Protein 3ZIO (pdb70)

Solvent-accessible surface area: 18978 Å² total; per-residue (Å²): 105,12,108,132,60,58,34,141,75,0,38,159,12,2,81,34,164,75,61,101,43,30,25,98,0,0,52,1,0,35,68,13,5,17,108,174,160,136,45,18,21,68,62,0,47,177,40,34,1,8,81,88,0,19,70,6,2,58,64,113,123,11,26,69,0,9,32,9,0,0,26,0,0,0,6,0,0,25,23,84,68,143,20,0,106,22,0,19,94,21,34,0,3,64,21,0,23,85,10,2,90,22,125,71,68,84,0,2,41,2,0,1,38,0,0,0,0,0,0,11,42,16,17,81,32,0,30,60,0,27,175,78,37,0,7,98,37,0,27,66,39,3,84,40,143,77,11,75,112,34,71,68,35,26,3,75,22,0,0,10,0,0,4,1,1,1,58,54,91,147,80,30,4,46,100,108,2,2,91,71,2,0,68,24,0,29,82,0,0,115,25,124,19,58,93,1,18,10,21,0,0,38,0,0,4,39,7,0,49,26,84,58,125,40,0,79,24,0,16,173,84,50,0,4,81,22,0,13,150,12,2,48,29,138,67,67,88,2,11,34,0,0,0,50,0,0,0,4,0,0,26,5,50,51,114,7,0,32,116,0,8,101,31,31,0,0,70,28,0,41,70,5,3,86,29,133,90,75,77,4,27,21,9,0,0,0,0,0,0,0,0,0,22,11,80,90,75,0,0,69,57,0,22,101,74,31,0,0,66,66,0,19,36,5,2,65,178,28,49,80,133,0,25,50,3,0,0,41,0,0,1,1,0,5,53,30,12,51,39,144,11,10,45,71,0,23,147,36,35,0,6,103,10,0,0,78,14,7,77,22,211,36,67,87,0,5,42,3,0,2,72,0,1,42,29,4,0,86,3,10,80,148,98,65,85,32,132,132,8,12,86,72,0,84,143,33,22,0,49,105,45,0,84,53,14,33,199,51,186,48,127,58,0,91,120,34,0,66,85,5,25,115,125,36,31,129,141,55,16,28,58,94,110,17,83,101,48,90,48,57,103

B-factor: mean 38.62, std 20.43, range [15.44, 149.91]

Secondary structure (DSSP, 8-state):
--SS--HHHHHHHHTSS-HHHHHHHHHHHHHHHT-SS---HHHHHHTT-HHHHHHHHT-TT-HHHHHHHHHHHHHHHTS-HHHHHHHHHTTHHHHHHHGGG-S-HHHHHHHHHHHHHHHTT-HHHHHHHHHTT-HHHHHHTT-SS-GGGS-HHHHHHHHHHHHHHH---SSPPPHHHHHHHHHHHHHHTT-S-HHHHHHHHHHHHHHHSS-HHHHHHHHTTT-HHHHHHHHT-S-HHHHHHHHHHHHHHTTS-HHHHHHHHHTTGGGGHHHHTT-SSHHHHHHHHHHHHHHHTS-HHHHHHHHHTT-HHHHHHHHHSS-HHHHHHHHHHHHHHHHHS-HHHHHHHHHTT-HHHHHHGGGSS-HHHHHHHHHHHHHHHHHHHHHT-HHHHHHHHHHTTHHHHHHHGGG-SSHHHHHHHHHHHHHH--/----HHHH-/------

InterPro domains:
  IPR000225 Armadillo [PF00514] (109-149)
  IPR000225 Armadillo [PF00514] (151-190)
  IPR000225 Armadillo [PF00514] (248-280)
  IPR000225 Armadillo [PF00514] (283-321)
  IPR000225 Armadillo [PF00514] (324-364)
  IPR000225 Armadillo [PF00514] (367-405)
  IPR000225 Armadillo [PF00514] (410-447)
  IPR000225 Armadillo [PS50176] (119-162)
  IPR000225 Armadillo [PS50176] (162-204)
  IPR000225 Armadillo [PS50176] (204-230)
  IPR000225 Armadillo [PS50176] (251-293)
  IPR000225 Armadillo [PS50176] (293-335)
  IPR000225 Armadillo [PS50176] (335-377)
  IPR000225 Armadillo [SM00185] (108-149)
  IPR000225 Armadillo [SM00185] (151-191)
  IPR000225 Armadillo [SM00185] (193-231)
  IPR000225 Armadillo [SM00185] (241-280)
  IPR000225 Armadillo [SM00185] (282-322)
  IPR000225 Armadillo [SM00185] (324-364)
  IPR000225 Armadillo [SM00185] (366-406)

Organism: Mus musculus (NCBI:txid10090)

Sequence (441 aa):
GTVNWSVEDIVKGINSNNLESQLQATQAARKLLSREKQPPIDNIIRAGLIPKFVSFLGKTDCSPIQFESAWALTNIASGTSEQTKAVVDGGAIPAFISLLASPHAHISEQAVWALGNIAGDGSAFRDLVIKHGAIDPLLALLAVPDLSTLACGYLRNLTWTLSNLCRNKNPAPPLDAVEQILPTLVRLLHHNDPEVLADSCWAISYLTDGPNERIEMVVKKGVVPQLVKLLGATELPIVTPALRAIGNIVTGTDEQTQKVIDAGALAVFPSLLTNPKTNIQKEATWTMSNITAGRQDQIQQVVNHGLVPFLVGVLSKADFKTQKEAAWAITNYTSGGTVEQIVYLVHCGIIEPLMNLLSAKDTKIIQVILDAISNIFQAAEKLGETEKLSIMIEECGGLDKIEALQRHENESVYKASLNLIEKYFSRKRGYSVAFRKRGYS

Nearest PDB structures (foldseek):
  6p6e-assembly1_A  TM=1.001E+00  e=1.237E-53  Mus musculus
  6d7n-assembly1_B  TM=1.001E+00  e=2.208E-53  Panicum virgatum
  5gxw-assembly1_A  TM=1.000E+00  e=5.482E-53  Mus musculus
  6d7m-assembly1_B  TM=1.001E+00  e=9.385E-53  Mus musculus
  8u36-assembly1_A  TM=9.988E-01  e=1.306E-52  Mus musculus

Foldseek 3Di:
DLEPDDLVCLLVQLPDPDPVSPLSSLLSLLNLLVDPPDRPLVSNLVSVCLLSLLVQCPPLVDVSSVLSSLSNLLSQLQDALVSVVSNVVSVNLLSLLVQCPPPDLSNVLSSLSSLLSQLLNADVSLQVSVVSPNLVSLVVVLPDPDNVVDDPSSLLSSLSSLLSNQAYPPPGHDPVSCLSCQVSLLVLCPDDDQSSVLSSLSSLLSQLQDAQVSLCSNVVVVCLLSLLVQCQDPDPSNVLSSLSNLLSQLLYALVSVVSNVVSPNLLSLLCQCVPPDQSSVLSSLLSLLSQLLHAQVSLVSCVVSVNLLSLLVQLQDGPVSSVLSSLSNLLSNLVRYDLVSLVVSVVSPNQLSLLVCLPDPDPSSLLSSLSSLVSSCVSCVVVVNLQVVLVVCVVSCSLVSLVVQCPPPDPSSVVSSVCCCVPRVD/DDDDPVRVD/DDDDDD

Structure (mmCIF, N/CA/C/O backbone):
data_3ZIO
#
_entry.id   3ZIO
#
_cell.length_a   78.940
_cell.length_b   90.180
_cell.length_c   100.700
_cell.angle_alpha   90.00
_cell.angle_beta   90.00
_cell.angle_gamma   90.00
#
_symmetry.space_group_name_H-M   'P 21 21 21'
#
loop_
_entity.id
_entity.type
_entity.pdbx_description
1 polymer 'IMPORTIN SUBUNIT ALPHA-2'
2 polymer A28NLS
3 water water
#
loop_
_atom_site.group_PDB
_atom_site.id
_atom_site.type_symbol
_atom_site.label_atom_id
_atom_site.label_alt_id
_atom_site.label_comp_id
_atom_site.label_asym_id
_atom_site.label_entity_id
_atom_site.label_seq_id
_atom_site.pdbx_PDB_ins_code
_atom_site.Cartn_x
_atom_site.Cartn_y
_atom_site.Cartn_z
_atom_site.occupancy
_atom_site.B_iso_or_equiv
_atom_site.auth_seq_id
_atom_site.auth_comp_id
_atom_site.auth_asym_id
_atom_site.auth_atom_id
_atom_site.pdbx_PDB_model_num
ATOM 1 N N . GLY A 1 36 ? 6.297 -17.512 19.806 1.00 51.66 72 GLY A N 1
ATOM 2 C CA . GLY A 1 36 ? 5.037 -17.681 20.518 1.00 48.54 72 GLY A CA 1
ATOM 3 C C . GLY A 1 36 ? 3.846 -17.128 19.760 1.00 49.67 72 GLY A C 1
ATOM 4 O O . GLY A 1 36 ? 2.902 -17.868 19.460 1.00 48.40 72 GLY A O 1
ATOM 5 N N . THR A 1 37 ? 3.881 -15.818 19.449 1.00 44.84 73 THR A N 1
ATOM 6 C CA . THR A 1 37 ? 2.808 -15.128 18.713 1.00 42.67 73 THR A CA 1
ATOM 7 C C . THR A 1 37 ? 3.275 -14.761 17.281 1.00 48.09 73 THR A C 1
ATOM 8 O O . THR A 1 37 ? 2.607 -13.992 16.588 1.00 45.47 73 THR A O 1
ATOM 12 N N . VAL A 1 38 ? 4.397 -15.362 16.834 1.00 48.96 74 VAL A N 1
ATOM 13 C CA . VAL A 1 38 ? 5.000 -15.122 15.521 1.00 51.00 74 VAL A CA 1
ATOM 14 C C . VAL A 1 38 ? 4.450 -16.130 14.479 1.00 54.82 74 VAL A C 1
ATOM 15 O O . VAL A 1 38 ? 4.387 -17.335 14.741 1.00 55.67 74 VAL A O 1
ATOM 19 N N . ASN A 1 39 ? 4.061 -15.595 13.300 1.00 49.86 75 ASN A N 1
ATOM 20 C CA . ASN A 1 39 ? 3.577 -16.275 12.095 1.00 50.23 75 ASN A CA 1
ATOM 21 C C . ASN A 1 39 ? 2.327 -17.162 12.339 1.00 50.28 75 ASN A C 1
ATOM 22 O O . ASN A 1 39 ? 2.259 -18.296 11.852 1.00 51.58 75 ASN A O 1
ATOM 27 N N . TRP A 1 40 ? 1.318 -16.619 13.045 1.00 41.89 76 TRP A N 1
ATOM 28 C CA . TRP A 1 40 ? 0.051 -17.326 13.253 1.00 39.53 76 TRP A CA 1
ATOM 29 C C . TRP A 1 40 ? -0.809 -17.199 12.019 1.00 41.90 76 TRP A C 1
ATOM 30 O O . TRP A 1 40 ? -0.796 -16.146 11.377 1.00 41.13 76 TRP A O 1
ATOM 41 N N . SER A 1 41 ? -1.609 -18.229 11.718 1.00 37.94 77 SER A N 1
ATOM 42 C CA . SER A 1 41 ? -2.588 -18.169 10.633 1.00 37.07 77 SER A CA 1
ATOM 43 C C . SER A 1 41 ? -3.788 -17.335 11.125 1.00 37.99 77 SER A C 1
ATOM 44 O O . SER A 1 41 ? -3.973 -17.209 12.337 1.00 34.93 77 SER A O 1
ATOM 47 N N . VAL A 1 42 ? -4.603 -16.789 10.203 1.00 35.63 78 VAL A N 1
ATOM 48 C CA . VAL A 1 42 ? -5.790 -15.985 10.539 1.00 33.87 78 VAL A CA 1
ATOM 49 C C . VAL A 1 42 ? -6.797 -16.864 11.326 1.00 36.71 78 VAL A C 1
ATOM 50 O O . VAL A 1 42 ? -7.397 -16.392 12.291 1.00 34.51 78 VAL A O 1
ATOM 54 N N . GLU A 1 43 ? -6.933 -18.139 10.924 1.00 35.27 79 GLU A N 1
ATOM 55 C CA . GLU A 1 43 ? -7.799 -19.156 11.531 1.00 36.09 79 GLU A CA 1
ATOM 56 C C . GLU A 1 43 ? -7.471 -19.328 13.023 1.00 37.79 79 GLU A C 1
ATOM 57 O O . GLU A 1 43 ? -8.387 -19.347 13.844 1.00 37.40 79 GLU A O 1
ATOM 63 N N . ASP A 1 44 ? -6.173 -19.421 13.364 1.00 33.27 80 ASP A N 1
ATOM 64 C CA . ASP A 1 44 ? -5.698 -19.551 14.739 1.00 32.07 80 ASP A CA 1
ATOM 65 C C . ASP A 1 44 ? -5.998 -18.283 15.540 1.00 32.82 80 ASP A C 1
ATOM 66 O O . ASP A 1 44 ? -6.425 -18.378 16.691 1.00 31.02 80 ASP A O 1
ATOM 71 N N . ILE A 1 45 ? -5.814 -17.102 14.915 1.00 28.65 81 ILE A N 1
ATOM 72 C CA . ILE A 1 45 ? -6.087 -15.801 15.534 1.00 26.21 81 ILE A CA 1
ATOM 73 C C . ILE A 1 45 ? -7.587 -15.727 15.886 1.00 29.07 81 ILE A C 1
ATOM 74 O O . ILE A 1 45 ? -7.925 -15.360 17.012 1.00 26.88 81 ILE A O 1
ATOM 79 N N . VAL A 1 46 ? -8.462 -16.131 14.943 1.00 27.72 82 VAL A N 1
ATOM 80 C CA . VAL A 1 46 ? -9.920 -16.154 15.126 1.00 27.91 82 VAL A CA 1
ATOM 81 C C . VAL A 1 46 ? -10.269 -17.106 16.286 1.00 30.80 82 VAL A C 1
ATOM 82 O O . VAL A 1 46 ? -11.039 -16.717 17.165 1.00 28.89 82 VAL A O 1
ATOM 86 N N . LYS A 1 47 ? -9.660 -18.311 16.317 1.00 28.46 83 LYS A N 1
ATOM 87 C CA . LYS A 1 47 ? -9.915 -19.293 17.377 1.00 28.77 83 LYS A CA 1
ATOM 88 C C . LYS A 1 47 ? -9.566 -18.729 18.774 1.00 31.07 83 LYS A C 1
ATOM 89 O O . LYS A 1 47 ? -10.345 -18.910 19.712 1.00 30.25 83 LYS A O 1
ATOM 95 N N . GLY A 1 48 ? -8.434 -18.032 18.883 1.00 26.95 84 GLY A N 1
ATOM 96 C CA . GLY A 1 48 ? -7.997 -17.416 20.132 1.00 25.96 84 GLY A CA 1
ATOM 97 C C . GLY A 1 48 ? -8.885 -16.269 20.585 1.00 29.06 84 GLY A C 1
ATOM 98 O O . GLY A 1 48 ? -9.236 -16.177 21.762 1.00 28.89 84 GLY A O 1
ATOM 99 N N . ILE A 1 49 ? -9.272 -15.401 19.646 1.00 26.11 85 ILE A N 1
ATOM 100 C CA . ILE A 1 49 ? -10.109 -14.234 19.911 1.00 26.07 85 ILE A CA 1
ATOM 101 C C . ILE A 1 49 ? -11.548 -14.674 20.259 1.00 31.62 85 ILE A C 1
ATOM 102 O O . ILE A 1 49 ? -12.160 -14.051 21.128 1.00 31.29 85 ILE A O 1
ATOM 107 N N . ASN A 1 50 ? -12.037 -15.786 19.663 1.00 29.79 86 ASN A N 1
ATOM 108 C CA . ASN A 1 50 ? -13.378 -16.326 19.911 1.00 31.42 86 ASN A CA 1
ATOM 109 C C . ASN A 1 50 ? -13.459 -17.185 21.180 1.00 36.79 86 ASN A C 1
ATOM 110 O O . ASN A 1 50 ? -14.556 -17.618 21.540 1.00 38.53 86 ASN A O 1
ATOM 115 N N . SER A 1 51 ? -12.319 -17.429 21.863 1.00 32.24 87 SER A N 1
ATOM 116 C CA . SER A 1 51 ? -12.317 -18.186 23.114 1.00 32.53 87 SER A CA 1
ATOM 117 C C . SER A 1 51 ? -12.916 -17.308 24.220 1.00 38.44 87 SER A C 1
ATOM 118 O O . SER A 1 51 ? -12.952 -16.085 24.083 1.00 37.12 87 SER A O 1
ATOM 121 N N . ASN A 1 52 ? -13.385 -17.905 25.307 1.00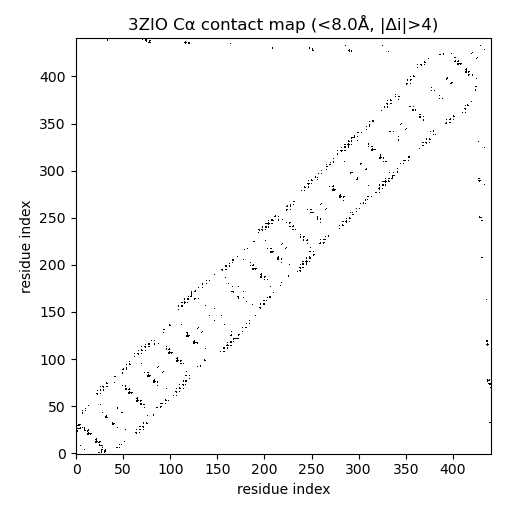 38.12 88 ASN A N 1
ATOM 122 C CA . ASN A 1 52 ? -13.936 -17.085 26.388 1.00 39.20 88 ASN A CA 1
ATOM 123 C C . ASN A 1 52 ? -12.839 -16.848 27.463 1.00 40.38 88 ASN A C 1
ATOM 124 O O . ASN A 1 52 ? -13.135 -16.766 28.657 1.00 42.47 88 ASN A O 1
ATOM 129 N N . ASN A 1 53 ? -11.572 -16.727 27.011 1.00 31.54 89 ASN A N 1
ATOM 130 C CA . ASN A 1 53 ? -10.393 -16.589 27.858 1.00 29.14 89 ASN A CA 1
ATOM 131 C C . ASN A 1 53 ? -9.638 -15.330 27.462 1.00 30.24 89 ASN A C 1
ATOM 132 O O . ASN A 1 53 ? -9.089 -15.267 26.359 1.00 26.92 89 ASN A O 1
ATOM 137 N N . LEU A 1 54 ? -9.599 -14.327 28.379 1.00 27.81 90 LEU A N 1
ATOM 138 C CA . LEU A 1 54 ? -8.960 -13.029 28.150 1.00 26.64 90 LEU A CA 1
ATOM 139 C C . LEU A 1 54 ? -7.481 -13.161 27.765 1.00 28.33 90 LEU A C 1
ATOM 140 O O . LEU A 1 54 ? -7.023 -12.415 26.902 1.00 27.04 90 LEU A O 1
ATOM 145 N N . GLU A 1 55 ? -6.751 -14.100 28.383 1.00 25.41 91 GLU A N 1
ATOM 146 C CA . GLU A 1 55 ? -5.337 -14.331 28.076 1.00 24.82 91 GLU A CA 1
ATOM 147 C C . GLU A 1 55 ? -5.148 -14.947 26.687 1.00 26.53 91 GLU A C 1
ATOM 148 O O . GLU A 1 55 ? -4.213 -14.563 25.992 1.00 25.76 91 GLU A O 1
ATOM 154 N N . SER A 1 56 ? -6.036 -15.876 26.277 1.00 22.85 92 SER A N 1
ATOM 155 C CA . SER A 1 56 ? -5.993 -16.485 24.937 1.00 22.53 92 SER A CA 1
ATOM 156 C C . SER A 1 56 ? -6.297 -15.409 23.883 1.00 26.51 92 SER A C 1
ATOM 157 O O . SER A 1 56 ? -5.642 -15.362 22.842 1.00 25.13 92 SER A O 1
ATOM 160 N N . GLN A 1 57 ? -7.263 -14.520 24.194 1.00 23.67 93 GLN A N 1
ATOM 161 C CA . GLN A 1 57 ? -7.669 -13.389 23.360 1.00 22.95 93 GLN A CA 1
ATOM 162 C C . GLN A 1 57 ? -6.504 -12.407 23.199 1.00 26.79 93 GLN A C 1
ATOM 163 O O . GLN A 1 57 ? -6.253 -11.946 22.089 1.00 27.19 93 GLN A O 1
ATOM 169 N N . LEU A 1 58 ? -5.778 -12.125 24.294 1.00 23.28 94 LEU A N 1
ATOM 170 C CA . LEU A 1 58 ? -4.618 -11.237 24.291 1.00 23.26 94 LEU A CA 1
ATOM 171 C C . LEU A 1 58 ? -3.496 -11.809 23.398 1.00 27.53 94 LEU A C 1
ATOM 172 O O . LEU A 1 58 ? -2.943 -11.070 22.568 1.00 26.55 94 LEU A O 1
ATOM 177 N N . GLN A 1 59 ? -3.171 -13.110 23.567 1.00 24.32 95 GLN A N 1
ATOM 178 C CA . GLN A 1 59 ? -2.129 -13.781 22.784 1.00 25.05 95 GLN A CA 1
ATOM 179 C C . GLN A 1 59 ? -2.486 -13.769 21.288 1.00 27.91 95 GLN A C 1
ATOM 180 O O . GLN A 1 59 ? -1.620 -13.452 20.465 1.00 27.32 95 GLN A O 1
ATOM 186 N N . ALA A 1 60 ? -3.769 -14.028 20.949 1.00 23.34 96 ALA A N 1
ATOM 187 C CA . ALA A 1 60 ? -4.242 -14.006 19.569 1.00 23.51 96 ALA A CA 1
ATOM 188 C C . ALA A 1 60 ? -4.241 -12.569 18.986 1.00 26.04 96 ALA A C 1
ATOM 189 O O . ALA A 1 60 ? -3.955 -12.407 17.802 1.00 25.09 96 ALA A O 1
ATOM 191 N N . THR A 1 61 ? -4.542 -11.542 19.808 1.00 22.43 97 THR A N 1
ATOM 192 C CA . THR A 1 61 ? -4.545 -10.139 19.356 1.00 22.26 97 THR A CA 1
ATOM 193 C C . THR A 1 61 ? -3.099 -9.700 19.036 1.00 26.93 97 THR A C 1
ATOM 194 O O . THR A 1 61 ? -2.865 -9.068 18.001 1.00 27.56 97 THR A O 1
ATOM 198 N N . GLN A 1 62 ? -2.138 -10.091 19.883 1.00 24.27 98 GLN A N 1
ATOM 199 C CA . GLN A 1 62 ? -0.717 -9.807 19.676 1.00 25.63 98 GLN A CA 1
ATOM 200 C C . GLN A 1 62 ? -0.234 -10.495 18.390 1.00 29.71 98 GLN A C 1
ATOM 201 O O . GLN A 1 62 ? 0.509 -9.886 17.613 1.00 30.16 98 GLN A O 1
ATOM 207 N N . ALA A 1 63 ? -0.690 -11.744 18.158 1.00 25.62 99 ALA A N 1
ATOM 208 C CA . ALA A 1 63 ? -0.385 -12.506 16.947 1.00 26.65 99 ALA A CA 1
ATOM 209 C C . ALA A 1 63 ? -0.894 -11.765 15.691 1.00 28.57 99 ALA A C 1
ATOM 210 O O . ALA A 1 63 ? -0.147 -11.669 14.715 1.00 28.64 99 ALA A O 1
ATOM 212 N N . ALA A 1 64 ? -2.125 -11.190 15.748 1.00 23.66 100 ALA A N 1
ATOM 213 C CA . ALA A 1 64 ? -2.722 -10.392 14.663 1.00 23.43 100 ALA A CA 1
ATOM 214 C C . ALA A 1 64 ? -1.916 -9.117 14.442 1.00 28.18 100 ALA A C 1
ATOM 215 O O . ALA A 1 64 ? -1.648 -8.760 13.298 1.00 29.24 100 ALA A O 1
ATOM 217 N N . ARG A 1 65 ? -1.508 -8.447 15.538 1.00 23.78 101 ARG A N 1
ATOM 218 C CA . ARG A 1 65 ? -0.696 -7.234 15.482 1.00 23.38 101 ARG A CA 1
ATOM 219 C C . ARG A 1 65 ? 0.614 -7.522 14.744 1.00 28.69 101 ARG A C 1
ATOM 220 O O . ARG A 1 65 ? 1.017 -6.713 13.913 1.00 28.14 101 ARG A O 1
ATOM 228 N N . LYS A 1 66 ? 1.276 -8.659 15.056 1.00 26.62 102 LYS A N 1
ATOM 229 C CA . LYS A 1 66 ? 2.553 -9.034 14.439 1.00 29.00 102 LYS A CA 1
ATOM 230 C C . LYS A 1 66 ? 2.372 -9.352 12.949 1.00 33.91 102 LYS A C 1
ATOM 231 O O . LYS A 1 66 ? 3.225 -8.972 12.148 1.00 34.72 102 LYS A O 1
ATOM 237 N N . LEU A 1 67 ? 1.246 -10.004 12.584 1.00 30.80 103 LEU A N 1
ATOM 238 C CA . LEU A 1 67 ? 0.868 -10.304 11.196 1.00 31.92 103 LEU A CA 1
ATOM 239 C C . LEU A 1 67 ? 0.639 -9.006 10.407 1.00 34.88 103 LEU A C 1
ATOM 240 O O . LEU A 1 67 ? 1.096 -8.868 9.270 1.00 35.65 103 LEU A O 1
ATOM 245 N N . LEU A 1 68 ? -0.057 -8.048 11.037 1.00 29.56 104 LEU A N 1
ATOM 246 C CA . LEU A 1 68 ? -0.391 -6.762 10.435 1.00 29.42 104 LEU A CA 1
ATOM 247 C C . LEU A 1 68 ? 0.808 -5.797 10.414 1.00 34.41 104 LEU A C 1
ATOM 248 O O . LEU A 1 68 ? 0.725 -4.755 9.763 1.00 33.91 104 LEU A O 1
ATOM 253 N N . SER A 1 69 ? 1.922 -6.170 11.077 1.00 33.52 105 SER A N 1
ATOM 254 C CA . SER A 1 69 ? 3.161 -5.390 11.194 1.00 35.62 105 SER A CA 1
ATOM 255 C C . SER A 1 69 ? 4.275 -5.842 10.240 1.00 44.06 105 SER A C 1
ATOM 256 O O . SER A 1 69 ? 5.279 -5.131 10.129 1.00 44.88 105 SER A O 1
ATOM 259 N N . ARG A 1 70 ? 4.127 -7.014 9.572 1.00 43.82 106 ARG A N 1
ATOM 260 C CA . ARG A 1 70 ? 5.152 -7.528 8.645 1.00 47.69 106 ARG A CA 1
ATOM 261 C C . ARG A 1 70 ? 5.327 -6.575 7.436 1.00 54.72 106 ARG A C 1
ATOM 262 O O . ARG A 1 70 ? 4.358 -5.948 6.989 1.00 52.14 106 ARG A O 1
ATOM 270 N N . GLU A 1 71 ? 6.581 -6.446 6.955 1.00 56.23 107 GLU A N 1
ATOM 271 C CA . GLU A 1 71 ? 6.968 -5.553 5.859 1.00 58.76 107 GLU A CA 1
ATOM 272 C C . GLU A 1 71 ? 6.281 -5.896 4.530 1.00 63.85 107 GLU A C 1
ATOM 273 O O . GLU A 1 71 ? 5.730 -4.998 3.887 1.00 62.76 107 GLU A O 1
ATOM 279 N N . LYS A 1 72 ? 6.318 -7.177 4.118 1.00 62.31 108 LYS A N 1
ATOM 280 C CA . LYS A 1 72 ? 5.740 -7.602 2.846 1.00 63.33 108 LYS A CA 1
ATOM 281 C C . LYS A 1 72 ? 4.311 -8.131 2.985 1.00 63.51 108 LYS A C 1
ATOM 282 O O . LYS A 1 72 ? 4.057 -9.076 3.736 1.00 61.38 108 LYS A O 1
ATOM 288 N N . GLN A 1 73 ? 3.389 -7.496 2.229 1.00 58.96 109 GLN A N 1
ATOM 289 C CA . GLN A 1 73 ? 1.962 -7.808 2.067 1.00 56.42 109 GLN A CA 1
ATOM 290 C C . GLN A 1 73 ? 1.250 -8.242 3.375 1.00 55.90 109 GLN A C 1
ATOM 291 O O . GLN A 1 73 ? 0.885 -9.418 3.487 1.00 56.17 109 GLN A O 1
ATOM 297 N N . PRO A 1 74 ? 1.002 -7.339 4.361 1.00 48.42 110 PRO A N 1
ATOM 298 C CA . PRO A 1 74 ? 0.264 -7.774 5.567 1.00 44.79 110 PRO A CA 1
ATOM 299 C C . PRO A 1 74 ? -1.172 -8.193 5.201 1.00 45.41 110 PRO A C 1
ATOM 300 O O . PRO A 1 74 ? -1.783 -7.539 4.354 1.00 44.76 110 PRO A O 1
ATOM 304 N N . PRO A 1 75 ? -1.717 -9.302 5.761 1.00 40.05 111 PRO A N 1
ATOM 305 C CA . PRO A 1 75 ? -3.057 -9.752 5.333 1.00 38.38 111 PRO A CA 1
ATOM 306 C C . PRO A 1 75 ? -4.198 -8.937 5.956 1.00 36.70 111 PRO A C 1
ATOM 307 O O . PRO A 1 75 ? -5.005 -9.483 6.708 1.00 34.77 111 PRO A O 1
ATOM 311 N N . ILE A 1 76 ? -4.286 -7.639 5.610 1.00 31.77 112 ILE A N 1
ATOM 312 C CA . ILE A 1 76 ? -5.304 -6.718 6.145 1.00 29.32 112 ILE A CA 1
ATOM 313 C C . ILE A 1 76 ? -6.728 -7.180 5.749 1.00 32.16 112 ILE A C 1
ATOM 314 O O . ILE A 1 76 ? -7.591 -7.300 6.622 1.00 30.20 112 ILE A O 1
ATOM 319 N N . ASP A 1 77 ? -6.956 -7.451 4.453 1.00 30.35 113 ASP A N 1
ATOM 320 C CA . ASP A 1 77 ? -8.261 -7.864 3.928 1.00 31.10 113 ASP A CA 1
ATOM 321 C C . ASP A 1 77 ? -8.724 -9.195 4.531 1.00 36.05 113 ASP A C 1
ATOM 322 O O . ASP A 1 77 ? -9.912 -9.339 4.818 1.00 35.64 113 ASP A O 1
ATOM 327 N N . ASN A 1 78 ? -7.785 -10.128 4.780 1.00 33.07 114 ASN A N 1
ATOM 328 C CA . ASN A 1 78 ? -8.065 -11.429 5.396 1.00 33.27 114 ASN A CA 1
ATOM 329 C C . ASN A 1 78 ? -8.526 -11.239 6.847 1.00 33.33 114 ASN A C 1
ATOM 330 O O . ASN A 1 78 ? -9.468 -11.896 7.279 1.00 33.48 114 ASN A O 1
ATOM 335 N N . ILE A 1 79 ? -7.890 -10.313 7.574 1.00 27.61 115 ILE A N 1
ATOM 336 C CA . ILE A 1 79 ? -8.241 -9.961 8.951 1.00 25.58 115 ILE A CA 1
ATOM 337 C C . ILE A 1 79 ? -9.636 -9.282 8.956 1.00 29.35 115 ILE A C 1
ATOM 338 O O . ILE A 1 79 ? -10.453 -9.604 9.818 1.00 28.92 115 ILE A O 1
ATOM 343 N N . ILE A 1 80 ? -9.918 -8.389 7.981 1.00 26.84 116 ILE A N 1
ATOM 344 C CA . ILE A 1 80 ? -11.224 -7.721 7.871 1.00 26.48 116 ILE A CA 1
ATOM 345 C C . ILE A 1 80 ? -12.324 -8.768 7.579 1.00 32.38 116 ILE A C 1
ATOM 346 O O . ILE A 1 80 ? -13.338 -8.783 8.284 1.00 31.52 116 ILE A O 1
ATOM 351 N N . ARG A 1 81 ? -12.111 -9.648 6.576 1.00 32.08 117 ARG A N 1
ATOM 352 C CA . ARG A 1 81 ? -13.080 -10.679 6.164 1.00 34.67 117 ARG A CA 1
ATOM 353 C C . ARG A 1 81 ? -13.420 -11.670 7.303 1.00 39.56 117 ARG A C 1
ATOM 354 O O . ARG A 1 81 ? -14.564 -12.126 7.386 1.00 40.73 117 ARG A O 1
ATOM 362 N N . ALA A 1 82 ? -12.447 -11.959 8.197 1.00 34.46 118 ALA A N 1
ATOM 363 C CA . ALA A 1 82 ? -12.623 -12.854 9.352 1.00 33.60 118 ALA A CA 1
ATOM 364 C C . ALA A 1 82 ? -13.502 -12.212 10.470 1.00 35.65 118 ALA A C 1
ATOM 365 O O . ALA A 1 82 ? -13.811 -12.882 11.459 1.00 35.23 118 ALA A O 1
ATOM 367 N N . GLY A 1 83 ? -13.904 -10.950 10.279 1.00 30.60 119 GLY A N 1
ATOM 368 C CA . GLY A 1 83 ? -14.755 -10.192 11.195 1.00 29.57 119 GLY A CA 1
ATOM 369 C C . GLY A 1 83 ? -14.083 -9.787 12.491 1.00 31.11 119 GLY A C 1
ATOM 370 O O . GLY A 1 83 ? -14.756 -9.656 13.515 1.00 31.65 119 GLY A O 1
ATOM 371 N N . LEU A 1 84 ? -12.763 -9.549 12.458 1.00 25.13 120 LEU A N 1
ATOM 372 C CA . LEU A 1 84 ? -11.993 -9.242 13.666 1.00 23.49 120 LEU A CA 1
ATOM 373 C C . LEU A 1 84 ? -12.040 -7.762 14.122 1.00 27.41 120 LEU A C 1
ATOM 374 O O . LEU A 1 84 ? -11.807 -7.521 15.306 1.00 25.97 120 LEU A O 1
ATOM 379 N N . ILE A 1 85 ? -12.373 -6.794 13.230 1.00 24.82 121 ILE A N 1
ATOM 380 C CA . ILE A 1 85 ? -12.414 -5.368 13.598 1.00 24.65 121 ILE A CA 1
ATOM 381 C C . ILE A 1 85 ? -13.387 -5.120 14.795 1.00 28.70 121 ILE A C 1
ATOM 382 O O . ILE A 1 85 ? -12.913 -4.507 15.756 1.00 26.67 121 ILE A O 1
ATOM 387 N N . PRO A 1 86 ? -14.664 -5.623 14.824 1.00 27.92 122 PRO A N 1
ATOM 388 C CA . PRO A 1 86 ? -15.526 -5.372 16.004 1.00 28.27 122 PRO A CA 1
ATOM 389 C C . PRO A 1 86 ? -14.946 -5.913 17.319 1.00 28.95 122 PRO A C 1
ATOM 390 O O . PRO A 1 86 ? -15.127 -5.276 18.357 1.00 27.35 122 PRO A O 1
ATOM 394 N N . LYS A 1 87 ? -14.231 -7.058 17.269 1.00 25.11 123 LYS A N 1
ATOM 395 C CA . LYS A 1 87 ? -13.580 -7.680 18.429 1.00 24.39 123 LYS A CA 1
ATOM 396 C C . LYS A 1 87 ? -12.442 -6.787 18.947 1.00 25.63 123 LYS A C 1
ATOM 397 O O . LYS A 1 87 ? -12.357 -6.558 20.153 1.00 23.53 123 LYS A O 1
ATOM 403 N N . PHE A 1 88 ? -11.579 -6.278 18.035 1.00 22.80 124 PHE A N 1
ATOM 404 C CA . PHE A 1 88 ? -10.476 -5.369 18.387 1.00 21.99 124 PHE A CA 1
ATOM 405 C C . PHE A 1 88 ? -11.002 -4.071 18.999 1.00 24.95 124 PHE A C 1
ATOM 406 O O . PHE A 1 88 ? -10.418 -3.590 19.966 1.00 25.20 124 PHE A O 1
ATOM 414 N N . VAL A 1 89 ? -12.119 -3.527 18.459 1.00 21.76 125 VAL A N 1
ATOM 415 C CA . VAL A 1 89 ? -12.738 -2.286 18.943 1.00 21.72 125 VAL A CA 1
ATOM 416 C C . VAL A 1 89 ? -13.277 -2.508 20.375 1.00 26.80 125 VAL A C 1
ATOM 417 O O . VAL A 1 89 ? -13.081 -1.634 21.225 1.00 26.81 125 VAL A O 1
ATOM 421 N N . SER A 1 90 ? -13.912 -3.675 20.657 1.00 24.92 126 SER A N 1
ATOM 422 C CA . SER A 1 90 ? -14.394 -3.968 22.016 1.00 26.04 126 SER A CA 1
ATOM 423 C C . SER A 1 90 ? -13.200 -4.096 22.997 1.00 28.57 126 SER A C 1
ATOM 424 O O . SER A 1 90 ? -13.303 -3.643 24.138 1.00 29.49 126 SER A O 1
ATOM 427 N N . PHE A 1 91 ? -12.056 -4.634 22.524 1.00 23.31 127 PHE A N 1
ATOM 428 C CA . PHE A 1 91 ? -10.828 -4.782 23.321 1.00 22.49 127 PHE A CA 1
ATOM 429 C C . PHE A 1 91 ? -10.208 -3.413 23.677 1.00 26.69 127 PHE A C 1
ATOM 430 O O . PHE A 1 91 ? -9.481 -3.325 24.667 1.00 26.52 127 PHE A O 1
ATOM 438 N N . LEU A 1 92 ? -10.525 -2.344 22.903 1.00 23.98 128 LEU A N 1
ATOM 439 C CA . LEU A 1 92 ? -10.052 -0.977 23.186 1.00 24.37 128 LEU A CA 1
ATOM 440 C C . LEU A 1 92 ? -10.636 -0.453 24.509 1.00 30.59 128 LEU A C 1
ATOM 441 O O . LEU A 1 92 ? -9.996 0.366 25.168 1.00 30.62 128 LEU A O 1
ATOM 446 N N . GLY A 1 93 ? -11.831 -0.935 24.874 1.00 28.30 129 GLY A N 1
ATOM 447 C CA . GLY A 1 93 ? -12.526 -0.540 26.095 1.00 30.21 129 GLY A CA 1
ATOM 448 C C . GLY A 1 93 ? -12.179 -1.335 27.341 1.00 35.68 129 GLY A C 1
ATOM 449 O O . GLY A 1 93 ? -12.715 -1.044 28.412 1.00 38.43 129 GLY A O 1
ATOM 450 N N . LYS A 1 94 ? -11.280 -2.332 27.233 1.00 30.09 130 LYS A N 1
ATOM 451 C CA . LYS A 1 94 ? -10.887 -3.183 28.368 1.00 29.84 130 LYS A CA 1
ATOM 452 C C . LYS A 1 94 ? -9.797 -2.514 29.235 1.00 33.45 130 LYS A C 1
ATOM 453 O O . LYS A 1 94 ? -8.625 -2.890 29.182 1.00 30.68 130 LYS A O 1
ATOM 459 N N . THR A 1 95 ? -10.216 -1.526 30.054 1.00 33.61 131 THR A N 1
ATOM 460 C CA . THR A 1 95 ? -9.376 -0.727 30.963 1.00 35.45 131 THR A CA 1
ATOM 461 C C . THR A 1 95 ? -8.620 -1.634 31.956 1.00 41.88 131 THR A C 1
ATOM 462 O O . THR A 1 95 ? -7.479 -1.338 32.313 1.00 42.73 131 THR A O 1
ATOM 466 N N . ASP A 1 96 ? -9.258 -2.748 32.360 1.00 38.75 132 ASP A N 1
ATOM 467 C CA . ASP A 1 96 ? -8.743 -3.772 33.269 1.00 39.38 132 ASP A CA 1
ATOM 468 C C . ASP A 1 96 ? -7.554 -4.551 32.660 1.00 39.87 132 ASP A C 1
ATOM 469 O O . ASP A 1 96 ? -6.755 -5.108 33.411 1.00 40.10 132 ASP A O 1
ATOM 474 N N . CYS A 1 97 ? -7.448 -4.604 31.317 1.00 33.50 133 CYS A N 1
ATOM 475 C CA . CYS A 1 97 ? -6.357 -5.293 30.612 1.00 31.15 133 CYS A CA 1
ATOM 476 C C . CYS A 1 97 ? -5.687 -4.323 29.616 1.00 33.12 133 CYS A C 1
ATOM 477 O O . CYS A 1 97 ? -6.000 -4.341 28.426 1.00 31.51 133 CYS A O 1
ATOM 480 N N . SER A 1 98 ? -4.748 -3.494 30.110 1.00 30.39 134 SER A N 1
ATOM 481 C CA . SER A 1 98 ? -4.031 -2.513 29.282 1.00 30.25 134 SER A CA 1
ATOM 482 C C . SER A 1 98 ? -3.212 -3.188 28.123 1.00 33.67 134 SER A C 1
ATOM 483 O O . SER A 1 98 ? -3.222 -2.617 27.033 1.00 32.23 134 SER A O 1
ATOM 486 N N . PRO A 1 99 ? -2.575 -4.391 28.260 1.00 30.95 135 PRO A N 1
ATOM 487 C CA . PRO A 1 99 ? -1.876 -4.979 27.097 1.00 29.73 135 PRO A CA 1
ATOM 488 C C . PRO A 1 99 ? -2.803 -5.299 25.908 1.00 30.00 135 PRO A C 1
ATOM 489 O O . PRO A 1 99 ? -2.390 -5.079 24.772 1.00 29.43 135 PRO A O 1
ATOM 493 N N . ILE A 1 100 ? -4.050 -5.781 26.151 1.00 23.84 136 ILE A N 1
ATOM 494 C CA . ILE A 1 100 ? -4.984 -6.075 25.050 1.00 21.12 136 ILE A CA 1
ATOM 495 C C . ILE A 1 100 ? -5.463 -4.744 24.401 1.00 24.40 136 ILE A C 1
ATOM 496 O O . ILE A 1 100 ? -5.764 -4.731 23.214 1.00 22.30 136 ILE A O 1
ATOM 501 N N . GLN A 1 101 ? -5.478 -3.632 25.167 1.00 22.85 137 GLN A N 1
ATOM 502 C CA . GLN A 1 101 ? -5.847 -2.311 24.648 1.00 22.51 137 GLN A CA 1
ATOM 503 C C . GLN A 1 101 ? -4.805 -1.863 23.637 1.00 25.59 137 GLN A C 1
ATOM 504 O O . GLN A 1 101 ? -5.161 -1.427 22.541 1.00 24.48 137 GLN A O 1
ATOM 510 N N . PHE A 1 102 ? -3.512 -2.024 23.997 1.00 22.70 138 PHE A N 1
ATOM 511 C CA . PHE A 1 102 ? -2.374 -1.640 23.173 1.00 22.68 138 PHE A CA 1
ATOM 512 C C . PHE A 1 102 ? -2.286 -2.502 21.904 1.00 25.25 138 PHE A C 1
ATOM 513 O O . PHE A 1 102 ? -2.128 -1.951 20.814 1.00 24.26 138 PHE A O 1
ATOM 521 N N . GLU A 1 103 ? -2.398 -3.840 22.047 1.00 22.19 139 GLU A N 1
ATOM 522 C CA . GLU A 1 103 ? -2.327 -4.788 20.922 1.00 21.70 139 GLU A CA 1
ATOM 523 C C . GLU A 1 103 ? -3.453 -4.566 19.909 1.00 24.29 139 GLU A C 1
ATOM 524 O O . GLU A 1 103 ? -3.198 -4.589 18.700 1.00 23.50 139 GLU A O 1
ATOM 530 N N . SER A 1 104 ? -4.683 -4.319 20.396 1.00 20.93 140 SER A N 1
ATOM 531 C CA . SER A 1 104 ? -5.822 -4.079 19.523 1.00 20.89 140 SER A CA 1
ATOM 532 C C . SER A 1 104 ? -5.732 -2.691 18.886 1.00 24.81 140 SER A C 1
ATOM 533 O O . SER A 1 104 ? -6.124 -2.550 17.732 1.00 24.79 140 SER A O 1
ATOM 536 N N . ALA A 1 105 ? -5.184 -1.689 19.605 1.00 21.67 141 ALA A N 1
ATOM 537 C CA . ALA A 1 105 ? -4.987 -0.335 19.061 1.00 21.23 141 ALA A CA 1
ATOM 538 C C . ALA A 1 105 ? -3.952 -0.360 17.936 1.00 24.74 141 ALA A C 1
ATOM 539 O O . ALA A 1 105 ? -4.151 0.296 16.918 1.00 23.58 141 ALA A O 1
ATOM 541 N N . TRP A 1 106 ? -2.861 -1.145 18.114 1.00 22.11 142 TRP A N 1
ATOM 542 C CA . TRP A 1 106 ? -1.784 -1.287 17.128 1.00 22.50 142 TRP A CA 1
ATOM 543 C C . TRP A 1 106 ? -2.328 -2.026 15.882 1.00 25.90 142 TRP A C 1
ATOM 544 O O . TRP A 1 106 ? -2.122 -1.550 14.755 1.00 24.72 142 TRP A O 1
ATOM 555 N N . ALA A 1 107 ? -3.057 -3.147 16.091 1.00 22.37 143 ALA A N 1
ATOM 556 C CA . ALA A 1 107 ? -3.661 -3.921 14.999 1.00 22.73 143 ALA A CA 1
ATOM 557 C C . ALA A 1 107 ? -4.580 -3.034 14.136 1.00 25.80 143 ALA A C 1
ATOM 558 O O . ALA A 1 107 ? -4.446 -3.029 12.912 1.00 25.45 143 ALA A O 1
ATOM 560 N N . LEU A 1 108 ? -5.455 -2.244 14.785 1.00 21.82 144 LEU A N 1
ATOM 561 C CA . LEU A 1 108 ? -6.395 -1.354 14.112 1.00 21.82 144 LEU A CA 1
ATOM 562 C C . LEU A 1 108 ? -5.685 -0.180 13.425 1.00 25.29 144 LEU A C 1
ATOM 563 O O . LEU A 1 108 ? -6.141 0.250 12.373 1.00 24.90 144 LEU A O 1
ATOM 568 N N . THR A 1 109 ? -4.567 0.314 13.996 1.00 23.38 145 THR A N 1
ATOM 569 C CA . THR A 1 109 ? -3.773 1.407 13.409 1.00 24.19 145 THR A CA 1
ATOM 570 C C . THR A 1 109 ? -3.219 0.944 12.058 1.00 28.39 145 THR A C 1
ATOM 571 O O . THR A 1 109 ? -3.258 1.704 11.094 1.00 28.37 145 THR A O 1
ATOM 575 N N . ASN A 1 110 ? -2.731 -0.311 11.998 1.00 26.12 146 ASN A N 1
ATOM 576 C CA . ASN A 1 110 ? -2.174 -0.925 10.790 1.00 27.35 146 ASN A CA 1
ATOM 577 C C . ASN A 1 110 ? -3.258 -1.123 9.734 1.00 29.77 146 ASN A C 1
ATOM 578 O O . ASN A 1 110 ? -2.985 -0.897 8.561 1.00 31.73 146 ASN A O 1
ATOM 583 N N . ILE A 1 111 ? -4.489 -1.477 10.145 1.00 23.85 147 ILE A N 1
ATOM 584 C CA . ILE A 1 111 ? -5.614 -1.616 9.208 1.00 23.12 147 ILE A CA 1
ATOM 585 C C . ILE A 1 111 ? -6.003 -0.217 8.668 1.00 27.32 147 ILE A C 1
ATOM 586 O O . ILE A 1 111 ? -6.105 -0.059 7.448 1.00 27.66 147 ILE A O 1
ATOM 591 N N . ALA A 1 112 ? -6.158 0.791 9.572 1.00 23.76 148 ALA A N 1
ATOM 592 C CA . ALA A 1 112 ? -6.530 2.185 9.252 1.00 23.84 148 ALA A CA 1
ATOM 593 C C . ALA A 1 112 ? -5.498 2.902 8.356 1.00 29.52 148 ALA A C 1
ATOM 594 O O . ALA A 1 112 ? -5.859 3.844 7.642 1.00 29.35 148 ALA A O 1
ATOM 596 N N . SER A 1 113 ? -4.230 2.448 8.381 1.00 27.59 149 SER A N 1
ATOM 597 C CA . SER A 1 113 ? -3.140 3.001 7.569 1.00 29.14 149 SER A CA 1
ATOM 598 C C . SER A 1 113 ? -3.206 2.558 6.094 1.00 35.03 149 SER A C 1
ATOM 599 O O . SER A 1 113 ? -2.484 3.112 5.261 1.00 37.11 149 SER A O 1
ATOM 602 N N . GLY A 1 114 ? -4.055 1.578 5.792 1.00 31.01 150 GLY A N 1
ATOM 603 C CA . GLY A 1 114 ? -4.218 1.035 4.448 1.00 32.56 150 GLY A CA 1
ATOM 604 C C . GLY A 1 114 ? -5.047 1.887 3.508 1.00 38.50 150 GLY A C 1
ATOM 605 O O . GLY A 1 114 ? -4.987 3.119 3.555 1.00 38.97 150 GLY A O 1
ATOM 606 N N . THR A 1 115 ? -5.830 1.230 2.638 1.00 35.34 151 THR A N 1
ATOM 607 C CA . THR A 1 115 ? -6.686 1.906 1.657 1.00 35.70 151 THR A CA 1
ATOM 608 C C . THR A 1 115 ? -7.878 2.589 2.351 1.00 37.56 151 THR A C 1
ATOM 609 O O . THR A 1 115 ? -8.133 2.328 3.527 1.00 36.89 151 THR A O 1
ATOM 613 N N . SER A 1 116 ? -8.607 3.450 1.624 1.00 33.76 152 SER A N 1
ATOM 614 C CA . SER A 1 116 ? -9.800 4.136 2.130 1.00 32.30 152 SER A CA 1
ATOM 615 C C . SER A 1 116 ? -10.854 3.141 2.600 1.00 35.05 152 SER A C 1
ATOM 616 O O . SER A 1 116 ? -11.476 3.362 3.638 1.00 33.79 152 SER A O 1
ATOM 619 N N . GLU A 1 117 ? -11.020 2.031 1.854 1.00 32.88 153 GLU A N 1
ATOM 620 C CA . GLU A 1 117 ? -11.944 0.946 2.176 1.00 32.76 153 GLU A CA 1
ATOM 621 C C . GLU A 1 117 ? -11.538 0.269 3.494 1.00 31.86 153 GLU A C 1
ATOM 622 O O . GLU A 1 117 ? -12.409 -0.096 4.276 1.00 30.83 153 GLU A O 1
ATOM 628 N N . GLN A 1 118 ? -10.241 0.111 3.707 1.00 26.67 154 GLN A N 1
ATOM 629 C CA . GLN A 1 118 ? -9.711 -0.467 4.932 1.00 24.22 154 GLN A CA 1
ATOM 630 C C . GLN A 1 118 ? -9.884 0.467 6.135 1.00 26.17 154 GLN A C 1
ATOM 631 O O . GLN A 1 118 ? -10.263 0.029 7.204 1.00 23.68 154 GLN A O 1
ATOM 637 N N . THR A 1 119 ? -9.633 1.754 5.932 1.00 22.98 155 THR A N 1
ATOM 638 C CA . THR A 1 119 ? -9.892 2.756 6.947 1.00 22.16 155 THR A CA 1
ATOM 639 C C . THR A 1 119 ? -11.379 2.804 7.277 1.00 26.71 155 THR A C 1
ATOM 640 O O . THR A 1 119 ? -11.752 2.905 8.429 1.00 25.81 155 THR A O 1
ATOM 644 N N . LYS A 1 120 ? -12.221 2.711 6.258 1.00 24.89 156 LYS A N 1
ATOM 645 C CA . LYS A 1 120 ? -13.662 2.721 6.456 1.00 25.06 156 LYS A CA 1
ATOM 646 C C . LYS A 1 120 ? -14.126 1.560 7.334 1.00 26.62 156 LYS A C 1
ATOM 647 O O . LYS A 1 120 ? -15.003 1.713 8.166 1.00 25.41 156 LYS A O 1
ATOM 653 N N . ALA A 1 121 ? -13.522 0.400 7.137 1.00 24.60 157 ALA A N 1
ATOM 654 C CA . ALA A 1 121 ? -13.863 -0.785 7.942 1.00 24.88 157 ALA A CA 1
ATOM 655 C C . ALA A 1 121 ? -13.589 -0.526 9.440 1.00 27.09 157 ALA A C 1
ATOM 656 O O . ALA A 1 121 ? -14.414 -0.885 10.280 1.00 26.70 157 ALA A O 1
ATOM 658 N N . VAL A 1 122 ? -12.482 0.187 9.748 1.00 22.27 158 VAL A N 1
ATOM 659 C CA . VAL A 1 122 ? -12.088 0.567 11.106 1.00 21.33 158 VAL A CA 1
ATOM 660 C C . VAL A 1 122 ? -13.152 1.534 11.681 1.00 23.75 158 VAL A C 1
ATOM 661 O O . VAL A 1 122 ? -13.666 1.280 12.767 1.00 23.19 158 VAL A O 1
ATOM 665 N N . VAL A 1 123 ? -13.517 2.586 10.922 1.00 20.43 159 VAL A N 1
ATOM 666 C CA . VAL A 1 123 ? -14.534 3.578 11.300 1.00 19.68 159 VAL A CA 1
ATOM 667 C C . VAL A 1 123 ? -15.906 2.883 11.477 1.00 24.41 159 VAL A C 1
ATOM 668 O O . VAL A 1 123 ? -16.567 3.120 12.488 1.00 24.39 159 VAL A O 1
ATOM 672 N N . ASP A 1 124 ? -16.299 1.998 10.531 1.00 22.55 160 ASP A N 1
ATOM 673 C CA . ASP A 1 124 ? -17.573 1.266 10.587 1.00 24.25 160 ASP A CA 1
ATOM 674 C C . ASP A 1 124 ? -17.663 0.338 11.802 1.00 28.98 160 ASP A C 1
ATOM 675 O O . ASP A 1 124 ? -18.770 0.052 12.242 1.00 29.07 160 ASP A O 1
ATOM 680 N N . GLY A 1 125 ? -16.513 -0.072 12.353 1.00 24.94 161 GLY A N 1
ATOM 681 C CA . GLY A 1 125 ? -16.449 -0.904 13.550 1.00 25.18 161 GLY A CA 1
ATOM 682 C C . GLY A 1 125 ? -16.631 -0.124 14.844 1.00 28.41 161 GLY A C 1
ATOM 683 O O . GLY A 1 125 ? -16.573 -0.709 15.922 1.00 28.56 161 GLY A O 1
ATOM 684 N N . GLY A 1 126 ? -16.834 1.193 14.740 1.00 23.40 162 GLY A N 1
ATOM 685 C CA . GLY A 1 126 ? -17.007 2.092 15.879 1.00 22.82 162 GLY A CA 1
ATOM 686 C C . GLY A 1 126 ? -15.715 2.504 16.571 1.00 25.43 162 GLY A C 1
ATOM 687 O O . GLY A 1 126 ? -15.746 2.924 17.731 1.00 25.52 162 GLY A O 1
ATOM 688 N N . ALA A 1 127 ? -14.575 2.416 15.867 1.00 20.54 163 ALA A N 1
ATOM 689 C CA . ALA A 1 127 ? -13.259 2.721 16.443 1.00 20.64 163 ALA A CA 1
ATOM 690 C C . ALA A 1 127 ? -13.032 4.194 16.838 1.00 24.84 163 ALA A C 1
ATOM 691 O O . ALA A 1 127 ? -12.196 4.431 17.707 1.00 24.89 163 ALA A O 1
ATOM 693 N N . ILE A 1 128 ? -13.708 5.173 16.196 1.00 21.48 164 ILE A N 1
ATOM 694 C CA . ILE A 1 128 ? -13.433 6.593 16.469 1.00 20.26 164 ILE A CA 1
ATOM 695 C C . ILE A 1 128 ? -13.692 6.948 17.964 1.00 23.63 164 ILE A C 1
ATOM 696 O O . ILE A 1 128 ? -12.731 7.411 18.594 1.00 22.63 164 ILE A O 1
ATOM 701 N N . PRO A 1 129 ? -14.909 6.761 18.557 1.00 20.62 165 PRO A N 1
ATOM 702 C CA . PRO A 1 129 ? -15.084 7.127 19.978 1.00 20.73 165 PRO A CA 1
ATOM 703 C C . PRO A 1 129 ? -14.206 6.303 20.931 1.00 23.65 165 PRO A C 1
ATOM 704 O O . PRO A 1 129 ? -13.785 6.820 21.961 1.00 22.71 165 PRO A O 1
ATOM 708 N N . ALA A 1 130 ? -13.922 5.039 20.575 1.00 20.05 166 ALA A N 1
ATOM 709 C CA . ALA A 1 130 ? -13.085 4.136 21.368 1.00 20.19 166 ALA A CA 1
ATOM 710 C C . ALA A 1 130 ? -11.636 4.643 21.423 1.00 23.80 166 ALA A C 1
ATOM 711 O O . ALA A 1 130 ? -11.036 4.618 22.494 1.00 24.91 166 ALA A O 1
ATOM 713 N N . PHE A 1 131 ? -11.113 5.182 20.300 1.00 20.12 167 PHE A N 1
ATOM 714 C CA . PHE A 1 131 ? -9.763 5.745 20.227 1.00 19.76 167 PHE A CA 1
ATOM 715 C C . PHE A 1 131 ? -9.686 7.080 20.940 1.00 24.14 167 PHE A C 1
ATOM 716 O O . PHE A 1 131 ? -8.661 7.369 21.551 1.00 23.61 167 PHE A O 1
ATOM 724 N N . ILE A 1 132 ? -10.768 7.879 20.899 1.00 22.12 168 ILE A N 1
ATOM 725 C CA . ILE A 1 132 ? -10.815 9.185 21.574 1.00 22.21 168 ILE A CA 1
ATOM 726 C C . ILE A 1 132 ? -10.776 8.961 23.093 1.00 25.65 168 ILE A C 1
ATOM 727 O O . ILE A 1 132 ? -10.028 9.660 23.778 1.00 24.93 168 ILE A O 1
ATOM 732 N N . SER A 1 133 ? -11.499 7.934 23.592 1.00 22.88 169 SER A N 1
ATOM 733 C CA . SER A 1 133 ? -11.499 7.538 25.010 1.00 23.85 169 SER A CA 1
ATOM 734 C C . SER A 1 133 ? -10.101 7.098 25.485 1.00 28.04 169 SER A C 1
ATOM 735 O O . SER A 1 133 ? -9.782 7.274 26.658 1.00 29.37 169 SER A O 1
ATOM 738 N N . LEU A 1 134 ? -9.279 6.530 24.585 1.00 24.28 170 LEU A N 1
ATOM 739 C CA . LEU A 1 134 ? -7.922 6.076 24.902 1.00 24.26 170 LEU A CA 1
ATOM 740 C C . LEU A 1 134 ? -6.901 7.213 24.942 1.00 27.43 170 LEU A C 1
ATOM 741 O O . LEU A 1 134 ? -5.789 6.991 25.398 1.00 27.08 170 LEU A O 1
ATOM 746 N N . LEU A 1 135 ? -7.253 8.420 24.476 1.00 25.51 171 LEU A N 1
ATOM 747 C CA . LEU A 1 135 ? -6.327 9.559 24.543 1.00 26.47 171 LEU A CA 1
ATOM 748 C C . LEU A 1 135 ? -6.038 9.960 26.012 1.00 34.69 171 LEU A C 1
ATOM 749 O O . LEU A 1 135 ? -4.947 10.443 26.303 1.00 35.27 171 LEU A O 1
ATOM 754 N N . ALA A 1 136 ? -6.999 9.711 26.929 1.00 33.61 172 ALA A N 1
ATOM 755 C CA . ALA A 1 136 ? -6.881 10.022 28.356 1.00 35.02 172 ALA A CA 1
ATOM 756 C C . ALA A 1 136 ? -6.216 8.875 29.166 1.00 37.95 172 ALA A C 1
ATOM 757 O O . ALA A 1 136 ? -6.061 9.007 30.381 1.00 38.68 172 ALA A O 1
ATOM 759 N N . SER A 1 137 ? -5.809 7.774 28.495 1.00 32.53 173 SER A N 1
ATOM 760 C CA . SER A 1 137 ? -5.176 6.604 29.118 1.00 31.87 173 SER A CA 1
ATOM 761 C C . SER A 1 137 ? -3.933 6.985 29.952 1.00 36.43 173 SER A C 1
ATOM 762 O O . SER A 1 137 ? -3.120 7.796 29.497 1.00 35.70 173 SER A O 1
ATOM 765 N N . PRO A 1 138 ? -3.759 6.390 31.158 1.00 33.64 174 PRO A N 1
ATOM 766 C CA . PRO A 1 138 ? -2.555 6.694 31.955 1.00 34.11 174 PRO A CA 1
ATOM 767 C C . PRO A 1 138 ? -1.283 6.100 31.333 1.00 37.67 174 PRO A C 1
ATOM 768 O O . PRO A 1 138 ? -0.182 6.504 31.703 1.00 37.47 174 PRO A O 1
ATOM 772 N N . HIS A 1 139 ? -1.437 5.134 30.398 1.00 33.67 175 HIS A N 1
ATOM 773 C CA . HIS A 1 139 ? -0.322 4.478 29.710 1.00 33.32 175 HIS A CA 1
ATOM 774 C C . HIS A 1 139 ? 0.017 5.259 28.453 1.00 35.18 175 HIS A C 1
ATOM 775 O O . HIS A 1 139 ? -0.799 5.325 27.529 1.00 34.01 175 HIS A O 1
ATOM 782 N N . ALA A 1 140 ? 1.209 5.882 28.438 1.00 31.35 176 ALA A N 1
ATOM 783 C CA . ALA A 1 140 ? 1.699 6.730 27.347 1.00 30.29 176 ALA A CA 1
ATOM 784 C C . ALA A 1 140 ? 1.762 5.993 26.000 1.00 32.88 176 ALA A C 1
ATOM 785 O O . ALA A 1 140 ? 1.444 6.599 24.977 1.00 32.35 176 ALA A O 1
ATOM 787 N N . HIS A 1 141 ? 2.151 4.699 25.993 1.00 28.37 177 HIS A N 1
ATOM 788 C CA . HIS A 1 141 ? 2.240 3.933 24.748 1.00 27.52 177 HIS A CA 1
ATOM 789 C C . HIS A 1 141 ? 0.836 3.653 24.150 1.00 29.63 177 HIS A C 1
ATOM 790 O O . HIS A 1 141 ? 0.725 3.533 22.931 1.00 29.17 177 HIS A O 1
ATOM 797 N N . ILE A 1 142 ? -0.222 3.582 24.989 1.00 25.10 178 ILE A N 1
ATOM 798 C CA . ILE A 1 142 ? -1.601 3.349 24.532 1.00 24.01 178 ILE A CA 1
ATOM 799 C C . ILE A 1 142 ? -2.177 4.661 23.962 1.00 27.17 178 ILE A C 1
ATOM 800 O O . ILE A 1 142 ? -2.718 4.657 22.854 1.00 25.91 178 ILE A O 1
ATOM 805 N N . SER A 1 143 ? -2.035 5.772 24.709 1.00 24.83 179 SER A N 1
ATOM 806 C CA . SER A 1 143 ? -2.460 7.119 24.311 1.00 25.08 179 SER A CA 1
ATOM 807 C C . SER A 1 143 ? -1.860 7.482 22.933 1.00 26.48 179 SER A C 1
ATOM 808 O O . SER A 1 143 ? -2.574 7.982 22.074 1.00 24.08 179 SER A O 1
ATOM 811 N N . GLU A 1 144 ? -0.553 7.194 22.734 1.00 24.09 180 GLU A N 1
ATOM 812 C CA . GLU A 1 144 ? 0.191 7.430 21.491 1.00 23.47 180 GLU A CA 1
ATOM 813 C C . GLU A 1 144 ? -0.382 6.605 20.329 1.00 25.27 180 GLU A C 1
ATOM 814 O O . GLU A 1 144 ? -0.466 7.093 19.201 1.00 23.55 180 GLU A O 1
ATOM 820 N N . GLN A 1 145 ? -0.740 5.348 20.607 1.00 22.19 181 GLN A N 1
ATOM 821 C CA . GLN A 1 145 ? -1.324 4.459 19.612 1.00 21.39 181 GLN A CA 1
ATOM 822 C C . GLN A 1 145 ? -2.686 5.002 19.161 1.00 22.60 181 GLN A C 1
ATOM 823 O O . GLN A 1 145 ? -2.990 4.972 17.970 1.00 21.14 181 GLN A O 1
ATOM 829 N N . ALA A 1 146 ? -3.461 5.565 20.104 1.00 19.54 182 ALA A N 1
ATOM 830 C CA . ALA A 1 146 ? -4.760 6.175 19.835 1.00 19.41 182 ALA A CA 1
ATOM 831 C C . ALA A 1 146 ? -4.576 7.453 19.008 1.00 21.42 182 ALA A C 1
ATOM 832 O O . ALA A 1 146 ? -5.364 7.685 18.096 1.00 19.63 182 ALA A O 1
ATOM 834 N N . VAL A 1 147 ? -3.505 8.242 19.283 1.00 18.97 183 VAL A N 1
ATOM 835 C CA . VAL A 1 147 ? -3.158 9.458 18.519 1.00 18.72 183 VAL A CA 1
ATOM 836 C C . VAL A 1 147 ? -2.865 9.045 17.056 1.00 23.35 183 VAL A C 1
ATOM 837 O O . VAL A 1 147 ? -3.415 9.640 16.123 1.00 21.41 183 VAL A O 1
ATOM 841 N N . TRP A 1 148 ? -1.983 8.029 16.881 1.00 22.34 184 TRP A N 1
ATOM 842 C CA . TRP A 1 148 ? -1.574 7.475 15.588 1.00 23.62 184 TRP A CA 1
ATOM 843 C C . TRP A 1 148 ? -2.788 7.004 14.760 1.00 23.22 184 TRP A C 1
ATOM 844 O O . TRP A 1 148 ? -2.889 7.347 13.579 1.00 21.65 184 TRP A O 1
ATOM 855 N N . ALA A 1 149 ? -3.693 6.228 15.380 1.00 18.57 185 ALA A N 1
ATOM 856 C CA . ALA A 1 149 ? -4.895 5.694 14.734 1.00 18.99 185 ALA A CA 1
ATOM 857 C C . ALA A 1 149 ? -5.819 6.805 14.221 1.00 22.64 185 ALA A C 1
ATOM 858 O O . ALA A 1 149 ? -6.308 6.720 13.090 1.00 22.93 185 ALA A O 1
ATOM 860 N N . LEU A 1 150 ? -6.027 7.850 15.036 1.00 19.18 186 LEU A N 1
ATOM 861 C CA . LEU A 1 150 ? -6.889 8.973 14.692 1.00 18.87 186 LEU A CA 1
ATOM 862 C C . LEU A 1 150 ? -6.287 9.803 13.544 1.00 21.75 186 LEU A C 1
ATOM 863 O O . LEU A 1 150 ? -7.046 10.278 12.704 1.00 20.22 186 LEU A O 1
ATOM 868 N N . GLY A 1 151 ? -4.949 9.907 13.483 1.00 18.13 187 GLY A N 1
ATOM 869 C CA . GLY A 1 151 ? -4.255 10.595 12.393 1.00 17.66 187 GLY A CA 1
ATOM 870 C C . GLY A 1 151 ? -4.476 9.901 11.055 1.00 21.27 187 GLY A C 1
ATOM 871 O O . GLY A 1 151 ? -4.726 10.563 10.047 1.00 21.01 187 GLY A O 1
ATOM 872 N N . ASN A 1 152 ? -4.437 8.552 11.054 1.00 17.51 188 ASN A N 1
ATOM 873 C CA . ASN A 1 152 ? -4.702 7.696 9.883 1.00 18.27 188 ASN A CA 1
ATOM 874 C C . ASN A 1 152 ? -6.154 7.831 9.426 1.00 22.57 188 ASN A C 1
ATOM 875 O O . ASN A 1 152 ? -6.405 7.932 8.226 1.00 23.11 188 ASN A O 1
ATOM 880 N N . ILE A 1 153 ? -7.110 7.823 10.387 1.00 18.34 189 ILE A N 1
ATOM 881 C CA . ILE A 1 153 ? -8.537 7.982 10.096 1.00 16.84 189 ILE A CA 1
ATOM 882 C C . ILE A 1 153 ? -8.779 9.396 9.529 1.00 20.57 189 ILE A C 1
ATOM 883 O O . ILE A 1 153 ? -9.337 9.513 8.441 1.00 20.79 189 ILE A O 1
ATOM 888 N N . ALA A 1 154 ? -8.336 10.453 10.232 1.00 18.47 190 ALA A N 1
ATOM 889 C CA . ALA A 1 154 ? -8.519 11.838 9.762 1.00 19.13 190 ALA A CA 1
ATOM 890 C C . ALA A 1 154 ? -7.833 12.086 8.408 1.00 25.50 190 ALA A C 1
ATOM 891 O O . ALA A 1 154 ? -8.389 12.798 7.569 1.00 24.69 190 ALA A O 1
ATOM 893 N N . GLY A 1 155 ? -6.677 11.470 8.195 1.00 23.90 191 GLY A N 1
ATOM 894 C CA . GLY A 1 155 ? -5.936 11.611 6.959 1.00 24.69 191 GLY A CA 1
ATOM 895 C C . GLY A 1 155 ? -6.543 10.957 5.730 1.00 28.41 191 GLY A C 1
ATOM 896 O O . GLY A 1 155 ? -6.080 11.163 4.632 1.00 29.56 191 GLY A O 1
ATOM 897 N N . ASP A 1 156 ? -7.581 10.165 5.912 1.00 23.39 192 ASP A N 1
ATOM 898 C CA . ASP A 1 156 ? -8.238 9.544 4.783 1.00 22.92 192 ASP A CA 1
ATOM 899 C C . ASP A 1 156 ? -8.927 10.565 3.869 1.00 24.83 192 ASP A C 1
ATOM 900 O O . ASP A 1 156 ? -9.011 10.366 2.674 1.00 24.60 192 ASP A O 1
ATOM 905 N N . GLY A 1 157 ? -9.410 11.650 4.450 1.00 20.50 193 GLY A N 1
ATOM 906 C CA . GLY A 1 157 ? -10.112 12.672 3.707 1.00 20.35 193 GLY A CA 1
ATOM 907 C C . GLY A 1 157 ? -10.988 13.571 4.557 1.00 22.72 193 GLY A C 1
ATOM 908 O O . GLY A 1 157 ? -11.100 13.382 5.748 1.00 20.58 193 GLY A O 1
ATOM 909 N N . SER A 1 158 ? -11.603 14.549 3.907 1.00 19.86 194 SER A N 1
ATOM 910 C CA . SER A 1 158 ? -12.451 15.568 4.522 1.00 19.94 194 SER A CA 1
ATOM 911 C C . SER A 1 158 ? -13.548 15.019 5.428 1.00 22.68 194 SER A C 1
ATOM 912 O O . SER A 1 158 ? -13.718 15.542 6.531 1.00 21.50 194 SER A O 1
ATOM 915 N N . ALA A 1 159 ? -14.311 14.007 4.955 1.00 20.02 195 ALA A N 1
ATOM 916 C CA . ALA A 1 159 ? -15.440 13.436 5.692 1.00 20.25 195 ALA A CA 1
ATOM 917 C C . ALA A 1 159 ? -14.990 12.750 6.987 1.00 23.06 195 ALA A C 1
ATOM 918 O O . ALA A 1 159 ? -15.583 13.014 8.035 1.00 21.99 195 ALA A O 1
ATOM 920 N N . PHE A 1 160 ? -13.940 11.900 6.929 1.00 18.89 196 PHE A N 1
ATOM 921 C CA . PHE A 1 160 ? -13.451 11.232 8.136 1.00 18.76 196 PHE A CA 1
ATOM 922 C C . PHE A 1 160 ? -12.744 12.226 9.067 1.00 22.48 196 PHE A C 1
ATOM 923 O O . PHE A 1 160 ? -12.854 12.081 10.276 1.00 22.40 196 PHE A O 1
ATOM 931 N N . ARG A 1 161 ? -12.059 13.247 8.511 1.00 19.21 197 ARG A N 1
ATOM 932 C CA . ARG A 1 161 ? -11.414 14.292 9.302 1.00 18.09 197 ARG A CA 1
ATOM 933 C C . ARG A 1 161 ? -12.499 15.009 10.129 1.00 20.75 197 ARG A C 1
ATOM 934 O O . ARG A 1 161 ? -12.369 15.134 11.347 1.00 18.95 197 ARG A O 1
ATOM 942 N N . ASP A 1 162 ? -13.598 15.409 9.457 1.00 17.68 198 ASP A N 1
ATOM 943 C CA . ASP A 1 162 ? -14.707 16.114 10.091 1.00 17.57 198 ASP A CA 1
ATOM 944 C C . ASP A 1 162 ? -15.470 15.217 11.051 1.00 19.75 198 ASP A C 1
ATOM 945 O O . ASP A 1 162 ? -15.973 15.719 12.049 1.00 19.68 198 ASP A O 1
ATOM 950 N N . LEU A 1 163 ? -15.506 13.897 10.798 1.00 17.03 199 LEU A N 1
ATOM 951 C CA . LEU A 1 163 ? -16.158 12.949 11.709 1.00 17.68 199 LEU A CA 1
ATOM 952 C C . LEU A 1 163 ? -15.352 12.791 13.008 1.00 20.08 199 LEU A C 1
ATOM 953 O O . LEU A 1 163 ? -15.923 12.728 14.097 1.00 19.67 199 LEU A O 1
ATOM 958 N N . VAL A 1 164 ? -14.027 12.749 12.884 1.00 17.27 200 VAL A N 1
ATOM 959 C CA . VAL A 1 164 ? -13.106 12.667 14.020 1.00 16.60 200 VAL A CA 1
ATOM 960 C C . VAL A 1 164 ? -13.291 13.926 14.917 1.00 19.44 200 VAL A C 1
ATOM 961 O O . VAL A 1 164 ? -13.352 13.800 16.143 1.00 18.90 200 VAL A O 1
ATOM 965 N N . ILE A 1 165 ? -13.446 15.108 14.287 1.00 16.65 201 ILE A N 1
ATOM 966 C CA . ILE A 1 165 ? -13.674 16.396 14.952 1.00 16.36 201 ILE A CA 1
ATOM 967 C C . ILE A 1 165 ? -15.045 16.380 15.668 1.00 20.76 201 ILE A C 1
ATOM 968 O O . ILE A 1 165 ? -15.124 16.790 16.828 1.00 20.86 201 ILE A O 1
ATOM 973 N N . LYS A 1 166 ? -16.104 15.881 15.003 1.00 18.78 202 LYS A N 1
ATOM 974 C CA . LYS A 1 166 ? -17.462 15.816 15.589 1.00 19.29 202 LYS A CA 1
ATOM 975 C C . LYS A 1 166 ? -17.510 14.883 16.812 1.00 24.16 202 LYS A C 1
ATOM 976 O O . LYS A 1 166 ? -18.264 15.144 17.743 1.00 24.74 202 LYS A O 1
ATOM 982 N N . HIS A 1 167 ? -16.682 13.823 16.825 1.00 21.32 203 HIS A N 1
ATOM 983 C CA . HIS A 1 167 ? -16.604 12.899 17.961 1.00 21.00 203 HIS A CA 1
ATOM 984 C C . HIS A 1 167 ? -15.781 13.524 19.136 1.00 24.21 203 HIS A C 1
ATOM 985 O O . HIS A 1 167 ? -15.640 12.901 20.179 1.00 23.95 203 HIS A O 1
ATOM 992 N N . GLY A 1 168 ? -15.288 14.749 18.951 1.00 21.90 204 GLY A N 1
ATOM 993 C CA . GLY A 1 168 ? -14.583 15.536 19.961 1.00 22.47 204 GLY A CA 1
ATOM 994 C C . GLY A 1 168 ? -13.124 15.204 20.210 1.00 25.77 204 GLY A C 1
ATOM 995 O O . GLY A 1 168 ? -12.671 15.288 21.350 1.00 26.25 204 GLY A O 1
ATOM 996 N N . ALA A 1 169 ? -12.367 14.860 19.164 1.00 21.29 205 ALA A N 1
ATOM 997 C CA . ALA A 1 169 ? -10.952 14.515 19.322 1.00 20.26 205 ALA A CA 1
ATOM 998 C C . ALA A 1 169 ? -10.047 15.712 19.617 1.00 23.68 205 ALA A C 1
ATOM 999 O O . ALA A 1 169 ? -9.009 15.514 20.235 1.00 22.96 205 ALA A O 1
ATOM 1001 N N . ILE A 1 170 ? -10.398 16.929 19.162 1.00 22.02 206 ILE A N 1
ATOM 1002 C CA . ILE A 1 170 ? -9.499 18.092 19.284 1.00 22.34 206 ILE A CA 1
ATOM 1003 C C . ILE A 1 170 ? -9.139 18.429 20.751 1.00 27.03 206 ILE A C 1
ATOM 1004 O O . ILE A 1 170 ? -7.946 18.554 21.025 1.00 26.40 206 ILE A O 1
ATOM 1009 N N . ASP A 1 171 ? -10.125 18.560 21.673 1.00 25.14 207 ASP A N 1
ATOM 1010 C CA . ASP A 1 171 ? -9.856 18.881 23.089 1.00 25.93 207 ASP A CA 1
ATOM 1011 C C . ASP A 1 171 ? -8.882 17.862 23.748 1.00 27.76 207 ASP A C 1
ATOM 1012 O O . ASP A 1 171 ? -7.843 18.317 24.221 1.00 26.94 207 ASP A O 1
ATOM 1017 N N . PRO A 1 172 ? -9.117 16.518 23.750 1.00 23.19 208 PRO A N 1
ATOM 1018 C CA . PRO A 1 172 ? -8.132 15.611 24.384 1.00 22.89 208 PRO A CA 1
ATOM 1019 C C . PRO A 1 172 ? -6.767 15.586 23.678 1.00 27.02 208 PRO A C 1
ATOM 1020 O O . PRO A 1 172 ? -5.758 15.374 24.350 1.00 26.98 208 PRO A O 1
ATOM 1024 N N . LEU A 1 173 ? -6.719 15.826 22.350 1.00 23.25 209 LEU A N 1
ATOM 1025 C CA . LEU A 1 173 ? -5.445 15.869 21.617 1.00 22.35 209 LEU A CA 1
ATOM 1026 C C . LEU A 1 173 ? -4.625 17.077 22.065 1.00 26.62 209 LEU A C 1
ATOM 1027 O O . LEU A 1 173 ? -3.436 16.928 22.356 1.00 26.48 209 LEU A O 1
ATOM 1032 N N . LEU A 1 174 ? -5.277 18.256 22.163 1.00 23.05 210 LEU A N 1
ATOM 1033 C CA . LEU A 1 174 ? -4.627 19.506 22.577 1.00 23.31 210 LEU A CA 1
ATOM 1034 C C . LEU A 1 174 ? -4.179 19.459 24.035 1.00 28.27 210 LEU A C 1
ATOM 1035 O O . LEU A 1 174 ? -3.112 19.993 24.345 1.00 27.99 210 LEU A O 1
ATOM 1040 N N . ALA A 1 175 ? -4.966 18.791 24.910 1.00 25.76 211 ALA A N 1
ATOM 1041 C CA . ALA A 1 175 ? -4.669 18.608 26.337 1.00 26.48 211 ALA A CA 1
ATOM 1042 C C . ALA A 1 175 ? -3.346 17.853 26.539 1.00 29.45 211 ALA A C 1
ATOM 1043 O O . ALA A 1 175 ? -2.615 18.173 27.472 1.00 29.77 211 ALA A O 1
ATOM 1045 N N . LEU A 1 176 ? -3.007 16.906 25.630 1.00 24.92 212 LEU A N 1
ATOM 1046 C CA . LEU A 1 176 ? -1.749 16.141 25.676 1.00 24.10 212 LEU A CA 1
ATOM 1047 C C . LEU A 1 176 ? -0.525 17.024 25.406 1.00 29.54 212 LEU A C 1
ATOM 1048 O O . LEU A 1 176 ? 0.594 16.644 25.759 1.00 29.64 212 LEU A O 1
ATOM 1053 N N . LEU A 1 177 ? -0.742 18.203 24.802 1.00 27.26 213 LEU A N 1
ATOM 1054 C CA . LEU A 1 177 ? 0.310 19.161 24.477 1.00 27.79 213 LEU A CA 1
ATOM 1055 C C . LEU A 1 177 ? 0.278 20.373 25.417 1.00 33.79 213 LEU A C 1
ATOM 1056 O O . LEU A 1 177 ? 1.112 21.276 25.273 1.00 34.22 213 LEU A O 1
ATOM 1061 N N . ALA A 1 178 ? -0.651 20.378 26.406 1.00 31.06 214 ALA A N 1
ATOM 1062 C CA . ALA A 1 178 ? -0.774 21.477 27.376 1.00 31.99 214 ALA A CA 1
ATOM 1063 C C . ALA A 1 178 ? 0.247 21.283 28.519 1.00 35.69 214 ALA A C 1
ATOM 1064 O O . ALA A 1 178 ? -0.102 20.955 29.660 1.00 36.73 214 ALA A O 1
ATOM 1066 N N . VAL A 1 179 ? 1.528 21.446 28.165 1.00 30.48 215 VAL A N 1
ATOM 1067 C CA . VAL A 1 179 ? 2.676 21.301 29.059 1.00 30.28 215 VAL A CA 1
ATOM 1068 C C . VAL A 1 179 ? 3.490 22.616 29.047 1.00 32.99 215 VAL A C 1
ATOM 1069 O O . VAL A 1 179 ? 3.491 23.290 28.019 1.00 32.97 215 VAL A O 1
ATOM 1073 N N . PRO A 1 180 ? 4.189 23.005 30.144 1.00 28.65 216 PRO A N 1
ATOM 1074 C CA . PRO A 1 180 ? 4.979 24.261 30.114 1.00 28.45 216 PRO A CA 1
ATOM 1075 C C . PRO A 1 180 ? 6.088 24.287 29.044 1.00 29.78 216 PRO A C 1
ATOM 1076 O O . PRO A 1 180 ? 6.350 25.338 28.454 1.00 27.83 216 PRO A O 1
ATOM 1080 N N . ASP A 1 181 ? 6.729 23.135 28.792 1.00 26.83 217 ASP A N 1
ATOM 1081 C CA . ASP A 1 181 ? 7.807 23.006 27.807 1.00 27.00 217 ASP A CA 1
ATOM 1082 C C . ASP A 1 181 ? 7.666 21.685 27.050 1.00 31.31 217 ASP A C 1
ATOM 1083 O O . ASP A 1 181 ? 7.714 20.608 27.660 1.00 31.27 217 ASP A O 1
ATOM 1088 N N . LEU A 1 182 ? 7.513 21.784 25.709 1.00 27.61 218 LEU A N 1
ATOM 1089 C CA . LEU A 1 182 ? 7.363 20.652 24.777 1.00 26.70 218 LEU A CA 1
ATOM 1090 C C . LEU A 1 182 ? 8.547 19.664 24.843 1.00 32.08 218 LEU A C 1
ATOM 1091 O O . LEU A 1 182 ? 8.370 18.489 24.519 1.00 30.49 218 LEU A O 1
ATOM 1096 N N . SER A 1 183 ? 9.736 20.141 25.283 1.00 30.76 219 SER A N 1
ATOM 1097 C CA . SER A 1 183 ? 10.964 19.344 25.403 1.00 31.81 219 SER A CA 1
ATOM 1098 C C . SER A 1 183 ? 10.875 18.229 26.461 1.00 36.19 219 SER A C 1
ATOM 1099 O O . SER A 1 183 ? 11.676 17.296 26.393 1.00 36.34 219 SER A O 1
ATOM 1102 N N . THR A 1 184 ? 9.913 18.306 27.415 1.00 32.83 220 THR A N 1
ATOM 1103 C CA . THR A 1 184 ? 9.724 17.278 28.453 1.00 33.16 220 THR A CA 1
ATOM 1104 C C . THR A 1 184 ? 9.020 16.038 27.878 1.00 36.93 220 THR A C 1
ATOM 1105 O O . THR A 1 184 ? 9.114 14.954 28.458 1.00 37.14 220 THR A O 1
ATOM 1109 N N . LEU A 1 185 ? 8.275 16.207 26.772 1.00 32.27 221 LEU A N 1
ATOM 1110 C CA . LEU A 1 185 ? 7.553 15.109 26.132 1.00 31.12 221 LEU A CA 1
ATOM 1111 C C . LEU A 1 185 ? 8.509 14.214 25.368 1.00 34.18 221 LEU A C 1
ATOM 1112 O O . LEU A 1 185 ? 9.499 14.706 24.829 1.00 33.40 221 LEU A O 1
ATOM 1117 N N . ALA A 1 186 ? 8.199 12.909 25.287 1.00 31.36 222 ALA A N 1
ATOM 1118 C CA . ALA A 1 186 ? 8.992 11.958 24.502 1.00 31.37 222 ALA A CA 1
ATOM 1119 C C . ALA A 1 186 ? 8.944 12.366 23.019 1.00 35.92 222 ALA A C 1
ATOM 1120 O O . ALA A 1 186 ? 7.887 12.775 22.522 1.00 33.57 222 ALA A O 1
ATOM 1122 N N . CYS A 1 187 ? 10.101 12.309 22.345 1.00 35.12 223 CYS A N 1
ATOM 1123 C CA . CYS A 1 187 ? 10.304 12.714 20.953 1.00 36.40 223 CYS A CA 1
ATOM 1124 C C . CYS A 1 187 ? 9.260 12.109 19.978 1.00 34.60 223 CYS A C 1
ATOM 1125 O O . CYS A 1 187 ? 8.568 12.858 19.287 1.00 30.58 223 CYS A O 1
ATOM 1128 N N . GLY A 1 188 ? 9.165 10.777 19.946 1.00 29.98 224 GLY A N 1
ATOM 1129 C CA . GLY A 1 188 ? 8.234 10.051 19.090 1.00 28.76 224 GLY A CA 1
ATOM 1130 C C . GLY A 1 188 ? 6.779 10.401 19.343 1.00 31.22 224 GLY A C 1
ATOM 1131 O O . GLY A 1 188 ? 5.989 10.491 18.397 1.00 30.61 224 GLY A O 1
ATOM 1132 N N . TYR A 1 189 ? 6.433 10.613 20.629 1.00 27.30 225 TYR A N 1
ATOM 1133 C CA . TYR A 1 189 ? 5.103 10.976 21.125 1.00 26.98 225 TYR A CA 1
ATOM 1134 C C . TYR A 1 189 ? 4.680 12.370 20.578 1.00 26.38 225 TYR A C 1
ATOM 1135 O O . TYR A 1 189 ? 3.561 12.528 20.091 1.00 23.75 225 TYR A O 1
ATOM 1144 N N . LEU A 1 190 ? 5.589 13.360 20.651 1.00 22.43 226 LEU A N 1
ATOM 1145 C CA . LEU A 1 190 ? 5.380 14.721 20.154 1.00 21.99 226 LEU A CA 1
ATOM 1146 C C . LEU A 1 190 ? 5.242 14.733 18.621 1.00 24.71 226 LEU A C 1
ATOM 1147 O O . LEU A 1 190 ? 4.350 15.406 18.098 1.00 22.96 226 LEU A O 1
ATOM 1152 N N . ARG A 1 191 ? 6.105 13.958 17.922 1.00 21.22 227 ARG A N 1
ATOM 1153 C CA . ARG A 1 191 ? 6.101 13.800 16.468 1.00 20.49 227 ARG A CA 1
ATOM 1154 C C . ARG A 1 191 ? 4.754 13.250 15.978 1.00 22.85 227 ARG A C 1
ATOM 1155 O O . ARG A 1 191 ? 4.195 13.774 15.012 1.00 21.10 227 ARG A O 1
ATOM 1163 N N . ASN A 1 192 ? 4.228 12.218 16.660 1.00 20.26 228 ASN A N 1
ATOM 1164 C CA . ASN A 1 192 ? 2.941 11.616 16.327 1.00 19.38 228 ASN A CA 1
ATOM 1165 C C . ASN A 1 192 ? 1.782 12.576 16.573 1.00 22.69 228 ASN A C 1
ATOM 1166 O O . ASN A 1 192 ? 0.850 12.596 15.769 1.00 22.26 228 ASN A O 1
ATOM 1171 N N . LEU A 1 193 ? 1.839 13.387 17.654 1.00 20.53 229 LEU A N 1
ATOM 1172 C CA . LEU A 1 193 ? 0.781 14.352 17.960 1.00 21.10 229 LEU A CA 1
ATOM 1173 C C . LEU A 1 193 ? 0.733 15.454 16.909 1.00 24.82 229 LEU A C 1
ATOM 1174 O O . LEU A 1 193 ? -0.365 15.818 16.462 1.00 22.23 229 LEU A O 1
ATOM 1179 N N . THR A 1 194 ? 1.930 15.966 16.505 1.00 21.37 230 THR A N 1
ATOM 1180 C CA . THR A 1 194 ? 2.072 17.009 15.478 1.00 20.83 230 THR A CA 1
ATOM 1181 C C . THR A 1 194 ? 1.518 16.498 14.140 1.00 23.15 230 THR A C 1
ATOM 1182 O O . THR A 1 194 ? 0.742 17.199 13.489 1.00 20.87 230 THR A O 1
ATOM 1186 N N . TRP A 1 195 ? 1.907 15.265 13.756 1.00 20.81 231 TRP A N 1
ATOM 1187 C CA . TRP A 1 195 ? 1.461 14.645 12.523 1.00 21.34 231 TRP A CA 1
ATOM 1188 C C . TRP A 1 195 ? -0.071 14.494 12.502 1.00 24.08 231 TRP A C 1
ATOM 1189 O O . TRP A 1 195 ? -0.685 14.847 11.497 1.00 23.37 231 TRP A O 1
ATOM 1200 N N . THR A 1 196 ? -0.681 14.002 13.603 1.00 20.95 232 THR A N 1
ATOM 1201 C CA . THR A 1 196 ? -2.140 13.816 13.693 1.00 19.92 232 THR A CA 1
ATOM 1202 C C . THR A 1 196 ? -2.858 15.191 13.595 1.00 22.76 232 THR A C 1
ATOM 1203 O O . THR A 1 196 ? -3.873 15.296 12.898 1.00 21.75 232 THR A O 1
ATOM 1207 N N . LEU A 1 197 ? -2.327 16.228 14.259 1.00 19.96 233 LEU A N 1
ATOM 1208 C CA . LEU A 1 197 ? -2.921 17.572 14.182 1.00 20.48 233 LEU A CA 1
ATOM 1209 C C . LEU A 1 197 ? -2.869 18.131 12.760 1.00 22.70 233 LEU A C 1
ATOM 1210 O O . LEU A 1 197 ? -3.832 18.775 12.337 1.00 21.08 233 LEU A O 1
ATOM 1215 N N . SER A 1 198 ? -1.761 17.852 12.015 1.00 20.10 234 SER A N 1
ATOM 1216 C CA . SER A 1 198 ? -1.588 18.287 10.624 1.00 19.94 234 SER A CA 1
ATOM 1217 C C . SER A 1 198 ? -2.631 17.623 9.698 1.00 23.39 234 SER A C 1
ATOM 1218 O O . SER A 1 198 ? -3.050 18.256 8.737 1.00 23.20 234 SER A O 1
ATOM 1221 N N . ASN A 1 199 ? -3.060 16.374 9.996 1.00 20.22 235 ASN A N 1
ATOM 1222 C CA . ASN A 1 199 ? -4.090 15.686 9.201 1.00 19.95 235 ASN A CA 1
ATOM 1223 C C . ASN A 1 199 ? -5.473 16.280 9.474 1.00 23.90 235 ASN A C 1
ATOM 1224 O O . ASN A 1 199 ? -6.346 16.211 8.603 1.00 24.80 235 ASN A O 1
ATOM 1229 N N . LEU A 1 200 ? -5.663 16.900 10.657 1.00 19.59 236 LEU A N 1
ATOM 1230 C CA . LEU A 1 200 ? -6.923 17.577 10.983 1.00 19.66 236 LEU A CA 1
ATOM 1231 C C . LEU A 1 200 ? -6.988 18.936 10.274 1.00 22.72 236 LEU A C 1
ATOM 1232 O O . LEU A 1 200 ? -8.070 19.491 10.122 1.00 22.18 236 LEU A O 1
ATOM 1237 N N . CYS A 1 201 ? -5.833 19.435 9.795 1.00 19.04 237 CYS A N 1
ATOM 1238 C CA . CYS A 1 201 ? -5.706 20.696 9.050 1.00 19.69 237 CYS A CA 1
ATOM 1239 C C . CYS A 1 201 ? -5.747 20.453 7.552 1.00 22.87 237 CYS A C 1
ATOM 1240 O O . CYS A 1 201 ? -5.926 21.397 6.792 1.00 23.18 237 CYS A O 1
ATOM 1243 N N . ARG A 1 202 ? -5.533 19.191 7.137 1.00 19.74 238 ARG A N 1
ATOM 1244 C CA . ARG A 1 202 ? -5.427 18.744 5.759 1.00 19.59 238 ARG A CA 1
ATOM 1245 C C . ARG A 1 202 ? -6.777 18.576 5.061 1.00 24.26 238 ARG A C 1
ATOM 1246 O O . ARG A 1 202 ? -7.801 18.404 5.708 1.00 22.87 238 ARG A O 1
ATOM 1254 N N . ASN A 1 203 ? -6.730 18.622 3.714 1.00 22.97 239 ASN A N 1
ATOM 1255 C CA . ASN A 1 203 ? -7.775 18.389 2.718 1.00 23.61 239 ASN A CA 1
ATOM 1256 C C . ASN A 1 203 ? -8.731 19.575 2.551 1.00 27.71 239 ASN A C 1
ATOM 1257 O O . ASN A 1 203 ? -8.831 20.472 3.398 1.00 25.68 239 ASN A O 1
ATOM 1262 N N . LYS A 1 204 ? -9.366 19.593 1.382 1.00 26.41 240 LYS A N 1
ATOM 1263 C CA . LYS A 1 204 ? -10.275 20.641 0.942 1.00 27.27 240 LYS A CA 1
ATOM 1264 C C . LYS A 1 204 ? -11.569 20.012 0.430 1.00 31.75 240 LYS A C 1
ATOM 1265 O O . LYS A 1 204 ? -11.733 18.794 0.507 1.00 31.90 240 LYS A O 1
ATOM 1271 N N . ASN A 1 205 ? -12.502 20.850 -0.041 1.00 29.34 241 ASN A N 1
ATOM 1272 C CA . ASN A 1 205 ? -13.832 20.462 -0.525 1.00 30.08 241 ASN A CA 1
ATOM 1273 C C . ASN A 1 205 ? -14.551 19.515 0.492 1.00 30.17 241 ASN A C 1
ATOM 1274 O O . ASN A 1 205 ? -14.844 18.359 0.178 1.00 30.19 241 ASN A O 1
ATOM 1279 N N . PRO A 1 206 ? -14.847 19.995 1.722 1.00 23.62 242 PRO A N 1
ATOM 1280 C CA . PRO A 1 206 ? -14.570 21.338 2.256 1.00 22.26 242 PRO A CA 1
ATOM 1281 C C . PRO A 1 206 ? -13.239 21.411 3.014 1.00 24.53 242 PRO A C 1
ATOM 1282 O O . PRO A 1 206 ? -12.662 20.382 3.401 1.00 21.50 242 PRO A O 1
ATOM 1286 N N . ALA A 1 207 ? -12.785 22.639 3.278 1.00 23.31 243 ALA A N 1
ATOM 1287 C CA . ALA A 1 207 ? -11.617 22.890 4.117 1.00 23.07 243 ALA A CA 1
ATOM 1288 C C . ALA A 1 207 ? -12.024 22.569 5.585 1.00 26.17 243 ALA A C 1
ATOM 1289 O O . ALA A 1 207 ? -13.230 22.456 5.835 1.00 24.75 243 ALA A O 1
ATOM 1291 N N . PRO A 1 208 ? -11.106 22.369 6.567 1.00 23.15 244 PRO A N 1
ATOM 1292 C CA . PRO A 1 208 ? -11.569 22.040 7.934 1.00 22.96 244 PRO A CA 1
ATOM 1293 C C . PRO A 1 208 ? -12.501 23.111 8.538 1.00 26.97 244 PRO A C 1
ATOM 1294 O O . PRO A 1 208 ? -12.424 24.277 8.117 1.00 26.24 244 PRO A O 1
ATOM 1298 N N . PRO A 1 209 ? -13.382 22.748 9.515 1.00 23.09 245 PRO A N 1
ATOM 1299 C CA . PRO A 1 209 ? -14.294 23.752 10.103 1.00 23.40 245 PRO A CA 1
ATOM 1300 C C . PRO A 1 209 ? -13.524 24.909 10.729 1.00 27.79 245 PRO A C 1
ATOM 1301 O O . PRO A 1 209 ? -12.472 24.696 11.342 1.00 26.40 245 PRO A O 1
ATOM 1305 N N . LEU A 1 210 ? -14.024 26.136 10.515 1.00 25.60 246 LEU A N 1
ATOM 1306 C CA . LEU A 1 210 ? -13.399 27.379 10.976 1.00 26.01 246 LEU A CA 1
ATOM 1307 C C . LEU A 1 210 ? -13.059 27.354 12.466 1.00 28.78 246 LEU A C 1
ATOM 1308 O O . LEU A 1 210 ? -11.937 27.706 12.819 1.00 27.52 246 LEU A O 1
ATOM 1313 N N . ASP A 1 211 ? -14.005 26.918 13.326 1.00 26.12 247 ASP A N 1
ATOM 1314 C CA . ASP A 1 211 ? -13.815 26.857 14.776 1.00 27.06 247 ASP A CA 1
ATOM 1315 C C . ASP A 1 211 ? -12.764 25.812 15.175 1.00 27.83 247 ASP A C 1
ATOM 1316 O O . ASP A 1 211 ? -12.057 26.035 16.154 1.00 27.24 247 ASP A O 1
ATOM 1321 N N . ALA A 1 212 ? -12.662 24.688 14.426 1.00 23.54 248 ALA A N 1
ATOM 1322 C CA . ALA A 1 212 ? -11.655 23.641 14.647 1.00 21.79 248 ALA A CA 1
ATOM 1323 C C . ALA A 1 212 ? -10.253 24.205 14.359 1.00 23.66 248 ALA A C 1
ATOM 1324 O O . ALA A 1 212 ? -9.321 23.971 15.132 1.00 22.43 248 ALA A O 1
ATOM 1326 N N . VAL A 1 213 ? -10.134 24.993 13.265 1.00 20.52 249 VAL A N 1
ATOM 1327 C CA . VAL A 1 213 ? -8.890 25.647 12.832 1.00 20.88 249 VAL A CA 1
ATOM 1328 C C . VAL A 1 213 ? -8.483 26.671 13.909 1.00 25.38 249 VAL A C 1
ATOM 1329 O O . VAL A 1 213 ? -7.323 26.687 14.322 1.00 23.96 249 VAL A O 1
ATOM 1333 N N . GLU A 1 214 ? -9.450 27.474 14.397 1.00 22.79 250 GLU A N 1
ATOM 1334 C CA . GLU A 1 214 ? -9.188 28.482 15.430 1.00 24.11 250 GLU A CA 1
ATOM 1335 C C . GLU A 1 214 ? -8.695 27.830 16.728 1.00 27.09 250 GLU A C 1
ATOM 1336 O O . GLU A 1 214 ? -7.790 28.357 17.363 1.00 26.74 250 GLU A O 1
ATOM 1342 N N . GLN A 1 215 ? -9.262 26.672 17.087 1.00 23.69 251 GLN A N 1
ATOM 1343 C CA . GLN A 1 215 ? -8.916 25.922 18.293 1.00 23.99 251 GLN A CA 1
ATOM 1344 C C . GLN A 1 215 ? -7.497 25.331 18.235 1.00 26.50 251 GLN A C 1
ATOM 1345 O O . GLN A 1 215 ? -6.782 25.391 19.230 1.00 27.32 251 GLN A O 1
ATOM 1351 N N . ILE A 1 216 ? -7.102 24.766 17.081 1.00 21.64 252 ILE A N 1
ATOM 1352 C CA . ILE A 1 216 ? -5.803 24.128 16.846 1.00 20.78 252 ILE A CA 1
ATOM 1353 C C . ILE A 1 216 ? -4.659 25.153 16.675 1.00 25.35 252 ILE A C 1
ATOM 1354 O O . ILE A 1 216 ? -3.557 24.903 17.171 1.00 23.63 252 ILE A O 1
ATOM 1359 N N . LEU A 1 217 ? -4.899 26.258 15.934 1.00 23.23 253 LEU A N 1
ATOM 1360 C CA . LEU A 1 217 ? -3.866 27.249 15.586 1.00 24.30 253 LEU A CA 1
ATOM 1361 C C . LEU A 1 217 ? -2.915 27.661 16.755 1.00 27.08 253 LEU A C 1
ATOM 1362 O O . LEU A 1 217 ? -1.719 27.577 16.514 1.00 24.86 253 LEU A O 1
ATOM 1367 N N . PRO A 1 218 ? -3.346 28.027 17.999 1.00 25.87 254 PRO A N 1
ATOM 1368 C CA . PRO A 1 218 ? -2.353 28.398 19.037 1.00 26.61 254 PRO A CA 1
ATOM 1369 C C . PRO A 1 218 ? -1.329 27.298 19.359 1.00 30.12 254 PRO A C 1
ATOM 1370 O O . PRO A 1 218 ? -0.172 27.628 19.606 1.00 30.55 254 PRO A O 1
ATOM 1374 N N . THR A 1 219 ? -1.732 26.011 19.320 1.00 26.35 255 THR A N 1
ATOM 1375 C CA . THR A 1 219 ? -0.839 24.873 19.565 1.00 25.32 255 THR A CA 1
ATOM 1376 C C . THR A 1 219 ? 0.117 24.714 18.364 1.00 28.91 255 THR A C 1
ATOM 1377 O O . THR A 1 219 ? 1.310 24.461 18.553 1.00 27.97 255 THR A O 1
ATOM 1381 N N . LEU A 1 220 ? -0.405 24.904 17.146 1.00 26.42 256 LEU A N 1
ATOM 1382 C CA . LEU A 1 220 ? 0.366 24.839 15.906 1.00 27.26 256 LEU A CA 1
ATOM 1383 C C . LEU A 1 220 ? 1.478 25.901 15.875 1.00 30.20 256 LEU A C 1
ATOM 1384 O O . LEU A 1 220 ? 2.597 25.588 15.466 1.00 30.11 256 LEU A O 1
ATOM 1389 N N . VAL A 1 221 ? 1.176 27.139 16.338 1.00 25.74 257 VAL A N 1
ATOM 1390 C CA . VAL A 1 221 ? 2.139 28.246 16.397 1.00 25.94 257 VAL A CA 1
ATOM 1391 C C . VAL A 1 221 ? 3.286 27.850 17.349 1.00 29.36 257 VAL A C 1
ATOM 1392 O O . VAL A 1 221 ? 4.455 28.053 17.023 1.00 28.81 257 VAL A O 1
ATOM 1396 N N . ARG A 1 222 ? 2.933 27.223 18.484 1.00 25.38 258 ARG A N 1
ATOM 1397 C CA . ARG A 1 222 ? 3.869 26.738 19.494 1.00 25.53 258 ARG A CA 1
ATOM 1398 C C . ARG A 1 222 ? 4.779 25.609 18.944 1.00 27.86 258 ARG A C 1
ATOM 1399 O O . ARG A 1 222 ? 5.994 25.642 19.169 1.00 27.70 258 ARG A O 1
ATOM 1407 N N . LEU A 1 223 ? 4.201 24.648 18.193 1.00 23.01 259 LEU A N 1
ATOM 1408 C CA . LEU A 1 223 ? 4.944 23.535 17.587 1.00 21.94 259 LEU A CA 1
ATOM 1409 C C . LEU A 1 223 ? 5.922 24.039 16.499 1.00 25.85 259 LEU A C 1
ATOM 1410 O O . LEU A 1 223 ? 6.995 23.464 16.321 1.00 25.10 259 LEU A O 1
ATOM 1415 N N . LEU A 1 224 ? 5.564 25.144 15.819 1.00 22.88 260 LEU A N 1
ATOM 1416 C CA . LEU A 1 224 ? 6.370 25.802 14.794 1.00 23.23 260 LEU A CA 1
ATOM 1417 C C . LEU A 1 224 ? 7.650 26.433 15.385 1.00 26.81 260 LEU A C 1
ATOM 1418 O O . LEU A 1 224 ? 8.579 26.741 14.632 1.00 26.07 260 LEU A O 1
ATOM 1423 N N . HIS A 1 225 ? 7.691 26.644 16.725 1.00 23.12 261 HIS A N 1
ATOM 1424 C CA . HIS A 1 225 ? 8.862 27.194 17.418 1.00 23.58 261 HIS A CA 1
ATOM 1425 C C . HIS A 1 225 ? 9.643 26.088 18.165 1.00 27.71 261 HIS A C 1
ATOM 1426 O O . HIS A 1 225 ? 10.627 26.394 18.841 1.00 28.80 261 HIS A O 1
ATOM 1433 N N . HIS A 1 226 ? 9.238 24.807 18.004 1.00 24.06 262 HIS A N 1
ATOM 1434 C CA . HIS A 1 226 ? 9.932 23.664 18.612 1.00 25.29 262 HIS A CA 1
ATOM 1435 C C . HIS A 1 226 ? 11.265 23.409 17.861 1.00 32.68 262 HIS A C 1
ATOM 1436 O O . HIS A 1 226 ? 11.462 23.952 16.780 1.00 34.23 262 HIS A O 1
ATOM 1443 N N . ASN A 1 227 ? 12.205 22.676 18.456 1.00 31.07 263 ASN A N 1
ATOM 1444 C CA . ASN A 1 227 ? 13.525 22.486 17.838 1.00 32.18 263 ASN A CA 1
ATOM 1445 C C . ASN A 1 227 ? 13.691 21.136 17.082 1.00 35.56 263 ASN A C 1
ATOM 1446 O O . ASN A 1 227 ? 14.722 20.945 16.433 1.00 37.56 263 ASN A O 1
ATOM 1451 N N . ASP A 1 228 ? 12.706 20.227 17.142 1.00 29.26 264 ASP A N 1
ATOM 1452 C CA . ASP A 1 228 ? 12.817 18.942 16.438 1.00 27.97 264 ASP A CA 1
ATOM 1453 C C . ASP A 1 228 ? 12.488 19.120 14.942 1.00 29.28 264 ASP A C 1
ATOM 1454 O O . ASP A 1 228 ? 11.443 19.687 14.623 1.00 27.34 264 ASP A O 1
ATOM 1459 N N . PRO A 1 229 ? 13.369 18.654 14.019 1.00 26.42 265 PRO A N 1
ATOM 1460 C CA . PRO A 1 229 ? 13.113 18.860 12.580 1.00 25.49 265 PRO A CA 1
ATOM 1461 C C . PRO A 1 229 ? 11.837 18.189 12.064 1.00 27.13 265 PRO A C 1
ATOM 1462 O O . PRO A 1 229 ? 11.190 18.764 11.193 1.00 25.00 265 PRO A O 1
ATOM 1466 N N . GLU A 1 230 ? 11.466 17.003 12.602 1.00 23.25 266 GLU A N 1
ATOM 1467 C CA . GLU A 1 230 ? 10.246 16.310 12.178 1.00 22.22 266 GLU A CA 1
ATOM 1468 C C . GLU A 1 230 ? 8.984 17.062 12.631 1.00 24.59 266 GLU A C 1
ATOM 1469 O O . GLU A 1 230 ? 8.035 17.151 11.858 1.00 24.53 266 GLU A O 1
ATOM 1475 N N . VAL A 1 231 ? 9.000 17.643 13.846 1.00 20.94 267 VAL A N 1
ATOM 1476 C CA . VAL A 1 231 ? 7.889 18.439 14.397 1.00 20.39 267 VAL A CA 1
ATOM 1477 C C . VAL A 1 231 ? 7.753 19.715 13.540 1.00 24.60 267 VAL A C 1
ATOM 1478 O O . VAL A 1 231 ? 6.644 20.047 13.112 1.00 22.39 267 VAL A O 1
ATOM 1482 N N . LEU A 1 232 ? 8.896 20.368 13.229 1.00 22.26 268 LEU A N 1
ATOM 1483 C CA . LEU A 1 232 ? 8.951 21.571 12.405 1.00 21.32 268 LEU A CA 1
ATOM 1484 C C . LEU A 1 232 ? 8.404 21.308 10.999 1.00 24.13 268 LEU A C 1
ATOM 1485 O O . LEU A 1 232 ? 7.590 22.096 10.527 1.00 22.77 268 LEU A O 1
ATOM 1490 N N . ALA A 1 233 ? 8.811 20.187 10.356 1.00 20.87 269 ALA A N 1
ATOM 1491 C CA . ALA A 1 233 ? 8.333 19.799 9.024 1.00 20.57 269 ALA A CA 1
ATOM 1492 C C . ALA A 1 233 ? 6.795 19.629 9.000 1.00 23.28 269 ALA A C 1
ATOM 1493 O O . ALA A 1 233 ? 6.125 20.232 8.153 1.00 21.15 269 ALA A O 1
ATOM 1495 N N . ASP A 1 234 ? 6.242 18.841 9.955 1.00 20.61 270 ASP A N 1
ATOM 1496 C CA . ASP A 1 234 ? 4.805 18.573 10.021 1.00 19.99 270 ASP A CA 1
ATOM 1497 C C . ASP A 1 234 ? 3.993 19.799 10.450 1.00 21.25 270 ASP A C 1
ATOM 1498 O O . ASP A 1 234 ? 2.842 19.913 10.033 1.00 19.25 270 ASP A O 1
ATOM 1503 N N . SER A 1 235 ? 4.573 20.702 11.270 1.00 19.59 271 SER A N 1
ATOM 1504 C CA . SER A 1 235 ? 3.897 21.948 11.668 1.00 20.02 271 SER A CA 1
ATOM 1505 C C . SER A 1 235 ? 3.770 22.863 10.448 1.00 23.77 271 SER A C 1
ATOM 1506 O O . SER A 1 235 ? 2.732 23.502 10.272 1.00 21.82 271 SER A O 1
ATOM 1509 N N . CYS A 1 236 ? 4.827 22.892 9.593 1.00 21.77 272 CYS A N 1
ATOM 1510 C CA . CYS A 1 236 ? 4.870 23.651 8.343 1.00 22.49 272 CYS A CA 1
ATOM 1511 C C . CYS A 1 236 ? 3.867 23.093 7.348 1.00 24.98 272 CYS A C 1
ATOM 1512 O O . CYS A 1 236 ? 3.250 23.873 6.620 1.00 23.47 272 CYS A O 1
ATOM 1515 N N . TRP A 1 237 ? 3.745 21.740 7.278 1.00 21.67 273 TRP A N 1
ATOM 1516 C CA . TRP A 1 237 ? 2.773 21.085 6.407 1.00 22.64 273 TRP A CA 1
ATOM 1517 C C . TRP A 1 237 ? 1.364 21.488 6.829 1.00 25.30 273 TRP A C 1
ATOM 1518 O O . TRP A 1 237 ? 0.577 21.852 5.962 1.00 25.03 273 TRP A O 1
ATOM 1529 N N . ALA A 1 238 ? 1.071 21.486 8.158 1.00 20.94 274 ALA A N 1
ATOM 1530 C CA . ALA A 1 238 ? -0.228 21.907 8.707 1.00 20.64 274 ALA A CA 1
ATOM 1531 C C . ALA A 1 238 ? -0.540 23.355 8.299 1.00 24.02 274 ALA A C 1
ATOM 1532 O O . ALA A 1 238 ? -1.653 23.628 7.867 1.00 23.46 274 ALA A O 1
ATOM 1534 N N . ILE A 1 239 ? 0.462 24.254 8.383 1.00 20.90 275 ILE A N 1
ATOM 1535 C CA . ILE A 1 239 ? 0.330 25.665 8.011 1.00 20.98 275 ILE A CA 1
ATOM 1536 C C . ILE A 1 239 ? 0.119 25.788 6.480 1.00 23.83 275 ILE A C 1
ATOM 1537 O O . ILE A 1 239 ? -0.726 26.580 6.060 1.00 23.50 275 ILE A O 1
ATOM 1542 N N . SER A 1 240 ? 0.832 24.986 5.664 1.00 20.29 276 SER A N 1
ATOM 1543 C CA . SER A 1 240 ? 0.644 25.001 4.206 1.00 20.63 276 SER A CA 1
ATOM 1544 C C . SER A 1 240 ? -0.801 24.578 3.816 1.00 24.39 276 SER A C 1
ATOM 1545 O O . SER A 1 240 ? -1.373 25.158 2.888 1.00 24.70 276 SER A O 1
ATOM 1548 N N . TYR A 1 241 ? -1.396 23.618 4.546 1.00 20.92 277 TYR A N 1
ATOM 1549 C CA . TYR A 1 241 ? -2.775 23.189 4.283 1.00 21.11 277 TYR A CA 1
ATOM 1550 C C . TYR A 1 241 ? -3.774 24.296 4.631 1.00 24.92 277 TYR A C 1
ATOM 1551 O O . TYR A 1 241 ? -4.715 24.537 3.872 1.00 26.49 277 TYR A O 1
ATOM 1560 N N . LEU A 1 242 ? -3.569 24.969 5.770 1.00 20.58 278 LEU A N 1
ATOM 1561 C CA . LEU A 1 242 ? -4.480 26.009 6.254 1.00 21.66 278 LEU A CA 1
ATOM 1562 C C . LEU A 1 242 ? -4.440 27.285 5.407 1.00 27.13 278 LEU A C 1
ATOM 1563 O O . LEU A 1 242 ? -5.435 28.010 5.365 1.00 28.92 278 LEU A O 1
ATOM 1568 N N . THR A 1 243 ? -3.312 27.550 4.734 1.00 22.24 279 THR A N 1
ATOM 1569 C CA . THR A 1 243 ? -3.128 28.745 3.897 1.00 22.51 279 THR A CA 1
ATOM 1570 C C . THR A 1 243 ? -3.485 28.472 2.426 1.00 28.09 279 THR A C 1
ATOM 1571 O O . THR A 1 243 ? -3.497 29.404 1.620 1.00 28.66 279 THR A O 1
ATOM 1575 N N . ASP A 1 244 ? -3.786 27.206 2.084 1.00 25.02 280 ASP A N 1
ATOM 1576 C CA . ASP A 1 244 ? -4.191 26.818 0.743 1.00 26.81 280 ASP A CA 1
ATOM 1577 C C . ASP A 1 244 ? -5.720 26.977 0.624 1.00 33.98 280 ASP A C 1
ATOM 1578 O O . ASP A 1 244 ? -6.469 26.003 0.725 1.00 34.32 280 ASP A O 1
ATOM 1583 N N . GLY A 1 245 ? -6.166 28.219 0.457 1.00 32.31 281 GLY A N 1
ATOM 1584 C CA . GLY A 1 245 ? -7.590 28.525 0.340 1.00 34.27 281 GLY A CA 1
ATOM 1585 C C . GLY A 1 245 ? -7.881 30.000 0.157 1.00 38.62 281 GLY A C 1
ATOM 1586 O O . GLY A 1 245 ? -6.976 30.757 -0.216 1.00 37.81 281 GLY A O 1
ATOM 1587 N N . PRO A 1 246 ? -9.138 30.448 0.432 1.00 36.13 282 PRO A N 1
ATOM 1588 C CA . PRO A 1 246 ? -9.465 31.886 0.280 1.00 36.63 282 PRO A CA 1
ATOM 1589 C C . PRO A 1 246 ? -8.669 32.789 1.235 1.00 39.30 282 PRO A C 1
ATOM 1590 O O . PRO A 1 246 ? -8.038 32.299 2.173 1.00 36.40 282 PRO A O 1
ATOM 1594 N N . ASN A 1 247 ? -8.701 34.114 0.992 1.00 37.96 283 ASN A N 1
ATOM 1595 C CA . ASN A 1 247 ? -7.967 35.121 1.777 1.00 37.49 283 ASN A CA 1
ATOM 1596 C C . ASN A 1 247 ? -8.336 35.088 3.273 1.00 39.51 283 ASN A C 1
ATOM 1597 O O . ASN A 1 247 ? -7.476 35.355 4.111 1.00 38.06 283 ASN A O 1
ATOM 1602 N N . GLU A 1 248 ? -9.594 34.737 3.596 1.00 36.80 284 GLU A N 1
ATOM 1603 C CA . GLU A 1 248 ? -10.109 34.614 4.968 1.00 36.81 284 GLU A CA 1
ATOM 1604 C C . GLU A 1 248 ? -9.341 33.521 5.722 1.00 37.32 284 GLU A C 1
ATOM 1605 O O . GLU A 1 248 ? -9.016 33.699 6.894 1.00 35.88 284 GLU A O 1
ATOM 1611 N N . ARG A 1 249 ? -9.025 32.411 5.027 1.00 33.19 285 ARG A N 1
ATOM 1612 C CA . ARG A 1 249 ? -8.262 31.281 5.567 1.00 31.52 285 ARG A CA 1
ATOM 1613 C C . ARG A 1 249 ? -6.806 31.685 5.830 1.00 33.29 285 ARG A C 1
ATOM 1614 O O . ARG A 1 249 ? -6.280 31.394 6.907 1.00 31.90 285 ARG A O 1
ATOM 1622 N N . ILE A 1 250 ? -6.176 32.388 4.863 1.00 29.94 286 ILE A N 1
ATOM 1623 C CA . ILE A 1 250 ? -4.802 32.901 4.974 1.00 28.62 286 ILE A CA 1
ATOM 1624 C C . ILE A 1 250 ? -4.723 33.889 6.167 1.00 32.16 286 ILE A C 1
ATOM 1625 O O . ILE A 1 250 ? -3.780 33.805 6.965 1.00 30.02 286 ILE A O 1
ATOM 1630 N N . GLU A 1 251 ? -5.747 34.778 6.309 1.00 30.24 287 GLU A N 1
ATOM 1631 C CA . GLU A 1 251 ? -5.827 35.801 7.360 1.00 31.03 287 GLU A CA 1
ATOM 1632 C C . GLU A 1 251 ? -5.770 35.199 8.764 1.00 35.64 287 GLU A C 1
ATOM 1633 O O . GLU A 1 251 ? -4.998 35.688 9.586 1.00 34.16 287 GLU A O 1
ATOM 1639 N N . MET A 1 252 ? -6.548 34.132 9.022 1.00 34.73 288 MET A N 1
ATOM 1640 C CA . MET A 1 252 ? -6.554 33.393 10.293 1.00 35.54 288 MET A CA 1
ATOM 1641 C C . MET A 1 252 ? -5.147 33.009 10.735 1.00 36.41 288 MET A C 1
ATOM 1642 O O . MET A 1 252 ? -4.831 33.096 11.916 1.00 36.53 288 MET A O 1
ATOM 1647 N N . VAL A 1 253 ? -4.319 32.566 9.781 1.00 31.36 289 VAL A N 1
ATOM 1648 C CA . VAL A 1 253 ? -2.942 32.124 10.005 1.00 29.93 289 VAL A CA 1
ATOM 1649 C C . VAL A 1 253 ? -1.996 33.334 10.184 1.00 33.43 289 VAL A C 1
ATOM 1650 O O . VAL A 1 253 ? -1.252 33.375 11.164 1.00 33.08 289 VAL A O 1
ATOM 1654 N N . VAL A 1 254 ? -2.015 34.293 9.238 1.00 30.25 290 VAL A N 1
ATOM 1655 C CA . VAL A 1 254 ? -1.142 35.481 9.208 1.00 31.14 290 VAL A CA 1
ATOM 1656 C C . VAL A 1 254 ? -1.339 36.362 10.477 1.00 36.09 290 VAL A C 1
ATOM 1657 O O . VAL A 1 254 ? -0.355 36.910 10.987 1.00 35.53 290 VAL A O 1
ATOM 1661 N N . LYS A 1 255 ? -2.580 36.442 11.003 1.00 33.47 291 LYS A N 1
ATOM 1662 C CA . LYS A 1 255 ? -2.941 37.209 12.205 1.00 35.68 291 LYS A CA 1
ATOM 1663 C C . LYS A 1 255 ? -2.265 36.623 13.467 1.00 38.30 291 LYS A C 1
ATOM 1664 O O . LYS A 1 255 ? -2.053 37.356 14.434 1.00 38.71 291 LYS A O 1
ATOM 1670 N N . LYS A 1 256 ? -1.890 35.328 13.438 1.00 33.44 292 LYS A N 1
ATOM 1671 C CA . LYS A 1 256 ? -1.214 34.661 14.559 1.00 33.52 292 LYS A CA 1
ATOM 1672 C C . LYS A 1 256 ? 0.313 34.977 14.611 1.00 38.30 292 LYS A C 1
ATOM 1673 O O . LYS A 1 256 ? 1.010 34.471 15.497 1.00 38.41 292 LYS A O 1
ATOM 1679 N N . GLY A 1 257 ? 0.788 35.819 13.684 1.00 34.60 293 GLY A N 1
ATOM 1680 C CA . GLY A 1 257 ? 2.173 36.281 13.593 1.00 34.52 293 GLY A CA 1
ATOM 1681 C C . GLY A 1 257 ? 3.222 35.239 13.254 1.00 37.20 293 GLY A C 1
ATOM 1682 O O . GLY A 1 257 ? 4.382 35.405 13.637 1.00 37.70 293 GLY A O 1
ATOM 1683 N N . VAL A 1 258 ? 2.843 34.176 12.510 1.00 31.72 294 VAL A N 1
ATOM 1684 C CA . VAL A 1 258 ? 3.743 33.063 12.151 1.00 29.90 294 VAL A CA 1
ATOM 1685 C C . VAL A 1 258 ? 4.678 33.362 10.963 1.00 30.23 294 VAL A C 1
ATOM 1686 O O . VAL A 1 258 ? 5.663 32.646 10.812 1.00 28.24 294 VAL A O 1
ATOM 1690 N N . VAL A 1 259 ? 4.347 34.357 10.107 1.00 26.64 295 VAL A N 1
ATOM 1691 C CA . VAL A 1 259 ? 5.101 34.679 8.887 1.00 26.19 295 VAL A CA 1
ATOM 1692 C C . VAL A 1 259 ? 6.628 34.830 9.193 1.00 29.68 295 VAL A C 1
ATOM 1693 O O . VAL A 1 259 ? 7.381 34.121 8.525 1.00 28.42 295 VAL A O 1
ATOM 1697 N N . PRO A 1 260 ? 7.113 35.592 10.219 1.00 27.90 296 PRO A N 1
ATOM 1698 C CA . PRO A 1 260 ? 8.572 35.640 10.461 1.00 28.27 296 PRO A CA 1
ATOM 1699 C C . PRO A 1 260 ? 9.182 34.270 10.800 1.00 30.92 296 PRO A C 1
ATOM 1700 O O . PRO A 1 260 ? 10.289 33.988 10.341 1.00 30.43 296 PRO A O 1
ATOM 1704 N N . GLN A 1 261 ? 8.458 33.405 11.549 1.00 26.63 297 GLN A N 1
ATOM 1705 C CA . GLN A 1 261 ? 8.945 32.062 11.878 1.00 25.00 297 GLN A CA 1
ATOM 1706 C C . GLN A 1 261 ? 8.984 31.195 10.607 1.00 26.73 297 GLN A C 1
ATOM 1707 O O . GLN A 1 261 ? 9.943 30.441 10.431 1.00 25.49 297 GLN A O 1
ATOM 1713 N N . LEU A 1 262 ? 8.000 31.358 9.688 1.00 22.98 298 LEU A N 1
ATOM 1714 C CA . LEU A 1 262 ? 7.992 30.604 8.416 1.00 22.02 298 LEU A CA 1
ATOM 1715 C C . LEU A 1 262 ? 9.174 30.988 7.505 1.00 24.93 298 LEU A C 1
ATOM 1716 O O . LEU A 1 262 ? 9.730 30.117 6.832 1.00 23.27 298 LEU A O 1
ATOM 1721 N N . VAL A 1 263 ? 9.550 32.289 7.492 1.00 21.76 299 VAL A N 1
ATOM 1722 C CA . VAL A 1 263 ? 10.672 32.814 6.706 1.00 22.10 299 VAL A CA 1
ATOM 1723 C C . VAL A 1 263 ? 11.990 32.258 7.270 1.00 27.51 299 VAL A C 1
ATOM 1724 O O . VAL A 1 263 ? 12.890 31.918 6.496 1.00 26.41 299 VAL A O 1
ATOM 1728 N N . LYS A 1 264 ? 12.089 32.151 8.612 1.00 26.34 300 LYS A N 1
ATOM 1729 C CA . LYS A 1 264 ? 13.248 31.577 9.305 1.00 28.07 300 LYS A CA 1
ATOM 1730 C C . LYS A 1 264 ? 13.439 30.106 8.874 1.00 29.80 300 LYS A C 1
ATOM 1731 O O . LYS A 1 264 ? 14.547 29.700 8.531 1.00 29.43 300 LYS A O 1
ATOM 1737 N N . LEU A 1 265 ? 12.337 29.339 8.840 1.00 25.05 301 LEU A N 1
ATOM 1738 C CA . LEU A 1 265 ? 12.332 27.929 8.436 1.00 24.22 301 LEU A CA 1
ATOM 1739 C C . LEU A 1 265 ? 12.583 27.777 6.926 1.00 26.72 301 LEU A C 1
ATOM 1740 O O . LEU A 1 265 ? 13.135 26.767 6.501 1.00 24.81 301 LEU A O 1
ATOM 1745 N N . LEU A 1 266 ? 12.244 28.814 6.129 1.00 24.88 302 LEU A N 1
ATOM 1746 C CA . LEU A 1 266 ? 12.488 28.873 4.683 1.00 25.26 302 LEU A CA 1
ATOM 1747 C C . LEU A 1 266 ? 14.010 28.849 4.416 1.00 30.65 302 LEU A C 1
ATOM 1748 O O . LEU A 1 266 ? 14.455 28.294 3.404 1.00 29.96 302 LEU A O 1
ATOM 1753 N N . GLY A 1 267 ? 14.782 29.343 5.386 1.00 28.64 303 GLY A N 1
ATOM 1754 C CA . GLY A 1 267 ? 16.237 29.329 5.358 1.00 29.86 303 GLY A CA 1
ATOM 1755 C C . GLY A 1 267 ? 16.878 28.107 6.000 1.00 35.54 303 GLY A C 1
ATOM 1756 O O . GLY A 1 267 ? 18.100 28.059 6.096 1.00 37.79 303 GLY A O 1
ATOM 1757 N N . ALA A 1 268 ? 16.086 27.098 6.439 1.00 31.67 304 ALA A N 1
ATOM 1758 C CA . ALA A 1 268 ? 16.612 25.870 7.079 1.00 31.90 304 ALA A CA 1
ATOM 1759 C C . ALA A 1 268 ? 17.468 25.033 6.116 1.00 37.66 304 ALA A C 1
ATOM 1760 O O . ALA A 1 268 ? 17.349 25.185 4.902 1.00 37.30 304 ALA A O 1
ATOM 1762 N N . THR A 1 269 ? 18.350 24.172 6.658 1.00 36.18 305 THR A N 1
ATOM 1763 C CA . THR A 1 269 ? 19.223 23.341 5.822 1.00 37.51 305 THR A CA 1
ATOM 1764 C C . THR A 1 269 ? 18.501 22.052 5.440 1.00 40.92 305 THR A C 1
ATOM 1765 O O . THR A 1 269 ? 18.821 21.456 4.414 1.00 42.07 305 THR A O 1
ATOM 1769 N N . GLU A 1 270 ? 17.530 21.628 6.259 1.00 35.74 306 GLU A N 1
ATOM 1770 C CA . GLU A 1 270 ? 16.764 20.408 6.022 1.00 34.92 306 GLU A CA 1
ATOM 1771 C C . GLU A 1 270 ? 15.688 20.650 4.962 1.00 37.22 306 GLU A C 1
ATOM 1772 O O . GLU A 1 270 ? 14.784 21.470 5.164 1.00 35.31 306 GLU A O 1
ATOM 1778 N N . LEU A 1 271 ? 15.789 19.907 3.841 1.00 33.63 307 LEU A N 1
ATOM 1779 C CA . LEU A 1 271 ? 14.842 19.912 2.727 1.00 32.55 307 LEU A CA 1
ATOM 1780 C C . LEU A 1 271 ? 13.413 19.538 3.207 1.00 32.62 307 LEU A C 1
ATOM 1781 O O . LEU A 1 271 ? 12.487 20.188 2.721 1.00 30.92 307 LEU A O 1
ATOM 1786 N N . PRO A 1 272 ? 13.185 18.586 4.174 1.00 28.11 308 PRO A N 1
ATOM 1787 C CA . PRO A 1 272 ? 11.800 18.320 4.615 1.00 26.55 308 PRO A CA 1
ATOM 1788 C C . PRO A 1 272 ? 11.159 19.500 5.369 1.00 28.07 308 PRO A C 1
ATOM 1789 O O . PRO A 1 272 ? 9.953 19.479 5.567 1.00 26.02 308 PRO A O 1
ATOM 1793 N N . ILE A 1 273 ? 11.947 20.502 5.798 1.00 25.56 309 ILE A N 1
ATOM 1794 C CA . ILE A 1 273 ? 11.428 21.707 6.465 1.00 25.11 309 ILE A CA 1
ATOM 1795 C C . ILE A 1 273 ? 11.191 22.806 5.405 1.00 28.38 309 ILE A C 1
ATOM 1796 O O . ILE A 1 273 ? 10.132 23.433 5.423 1.00 28.03 309 ILE A O 1
ATOM 1801 N N . VAL A 1 274 ? 12.179 23.042 4.505 1.00 24.72 310 VAL A N 1
ATOM 1802 C CA . VAL A 1 274 ? 12.120 24.072 3.450 1.00 23.74 310 VAL A CA 1
ATOM 1803 C C . VAL A 1 274 ? 10.909 23.835 2.521 1.00 26.28 310 VAL A C 1
ATOM 1804 O O . VAL A 1 274 ? 10.204 24.796 2.211 1.00 24.96 310 VAL A O 1
ATOM 1808 N N . THR A 1 275 ? 10.672 22.573 2.095 1.00 22.10 311 THR A N 1
ATOM 1809 C CA . THR A 1 275 ? 9.577 22.220 1.180 1.00 21.81 311 THR A CA 1
ATOM 1810 C C . THR A 1 275 ? 8.206 22.747 1.717 1.00 24.58 311 THR A C 1
ATOM 1811 O O . THR A 1 275 ? 7.634 23.591 1.022 1.00 24.10 311 THR A O 1
ATOM 1815 N N . PRO A 1 276 ? 7.692 22.350 2.922 1.00 21.10 312 PRO A N 1
ATOM 1816 C CA . PRO A 1 276 ? 6.392 22.897 3.376 1.00 20.18 312 PRO A CA 1
ATOM 1817 C C . PRO A 1 276 ? 6.458 24.368 3.776 1.00 23.71 312 PRO A C 1
ATOM 1818 O O . PRO A 1 276 ? 5.441 25.042 3.636 1.00 23.22 312 PRO A O 1
ATOM 1822 N N . ALA A 1 277 ? 7.634 24.873 4.254 1.00 20.54 313 ALA A N 1
ATOM 1823 C CA . ALA A 1 277 ? 7.784 26.295 4.602 1.00 20.27 313 ALA A CA 1
ATOM 1824 C C . ALA A 1 277 ? 7.595 27.170 3.353 1.00 24.15 313 ALA A C 1
ATOM 1825 O O . ALA A 1 277 ? 6.893 28.174 3.428 1.00 23.84 313 ALA A O 1
ATOM 1827 N N . LEU A 1 278 ? 8.166 26.745 2.194 1.00 20.72 314 LEU A N 1
ATOM 1828 C CA . LEU A 1 278 ? 8.033 27.445 0.911 1.00 20.13 314 LEU A CA 1
ATOM 1829 C C . LEU A 1 278 ? 6.589 27.354 0.391 1.00 21.98 314 LEU A C 1
ATOM 1830 O O . LEU A 1 278 ? 6.057 28.351 -0.109 1.00 21.29 314 LEU A O 1
ATOM 1835 N N . ARG A 1 279 ? 5.955 26.175 0.530 1.00 18.62 315 ARG A N 1
ATOM 1836 C CA . ARG A 1 279 ? 4.560 25.981 0.131 1.00 18.51 315 ARG A CA 1
ATOM 1837 C C . ARG A 1 279 ? 3.652 26.958 0.895 1.00 23.69 315 ARG A C 1
ATOM 1838 O O . ARG A 1 279 ? 2.801 27.602 0.275 1.00 24.01 315 ARG A O 1
ATOM 1846 N N . ALA A 1 280 ? 3.857 27.081 2.229 1.00 21.52 316 ALA A N 1
ATOM 1847 C CA . ALA A 1 280 ? 3.078 27.978 3.098 1.00 21.67 316 ALA A CA 1
ATOM 1848 C C . ALA A 1 280 ? 3.269 29.442 2.691 1.00 25.07 316 ALA A C 1
ATOM 1849 O O . ALA A 1 280 ? 2.285 30.164 2.575 1.00 24.83 316 ALA A O 1
ATOM 1851 N N . ILE A 1 281 ? 4.522 29.860 2.426 1.00 21.94 317 ILE A N 1
ATOM 1852 C CA . ILE A 1 281 ? 4.848 31.236 2.005 1.00 22.28 317 ILE A CA 1
ATOM 1853 C C . ILE A 1 281 ? 4.229 31.521 0.620 1.00 25.50 317 ILE A C 1
ATOM 1854 O O . ILE A 1 281 ? 3.647 32.589 0.417 1.00 25.60 317 ILE A O 1
ATOM 1859 N N . GLY A 1 282 ? 4.352 30.550 -0.288 1.00 22.24 318 GLY A N 1
ATOM 1860 C CA . GLY A 1 282 ? 3.785 30.602 -1.629 1.00 22.73 318 GLY A CA 1
ATOM 1861 C C . GLY A 1 282 ? 2.276 30.738 -1.594 1.00 26.52 318 GLY A C 1
ATOM 1862 O O . GLY A 1 282 ? 1.710 31.491 -2.387 1.00 27.06 318 GLY A O 1
ATOM 1863 N N . ASN A 1 283 ? 1.619 30.037 -0.645 1.00 22.39 319 ASN A N 1
ATOM 1864 C CA . ASN A 1 283 ? 0.167 30.114 -0.454 1.00 22.84 319 ASN A CA 1
ATOM 1865 C C . ASN A 1 283 ? -0.257 31.477 0.097 1.00 27.60 319 ASN A C 1
ATOM 1866 O O . ASN A 1 283 ? -1.252 32.028 -0.367 1.00 28.02 319 ASN A O 1
ATOM 1871 N N . ILE A 1 284 ? 0.500 32.030 1.074 1.00 24.59 320 ILE A N 1
ATOM 1872 C CA . ILE A 1 284 ? 0.190 33.331 1.687 1.00 24.63 320 ILE A CA 1
ATOM 1873 C C . ILE A 1 284 ? 0.232 34.465 0.618 1.00 29.11 320 ILE A C 1
ATOM 1874 O O . ILE A 1 284 ? -0.646 35.335 0.631 1.00 30.10 320 ILE A O 1
ATOM 1879 N N . VAL A 1 285 ? 1.201 34.415 -0.331 1.00 24.63 321 VAL A N 1
ATOM 1880 C CA . VAL A 1 285 ? 1.358 35.450 -1.368 1.00 24.84 321 VAL A CA 1
ATOM 1881 C C . VAL A 1 285 ? 0.288 35.309 -2.499 1.00 29.91 321 VAL A C 1
ATOM 1882 O O . VAL A 1 285 ? 0.248 36.159 -3.389 1.00 28.85 321 VAL A O 1
ATOM 1886 N N . THR A 1 286 ? -0.610 34.293 -2.427 1.00 27.69 322 T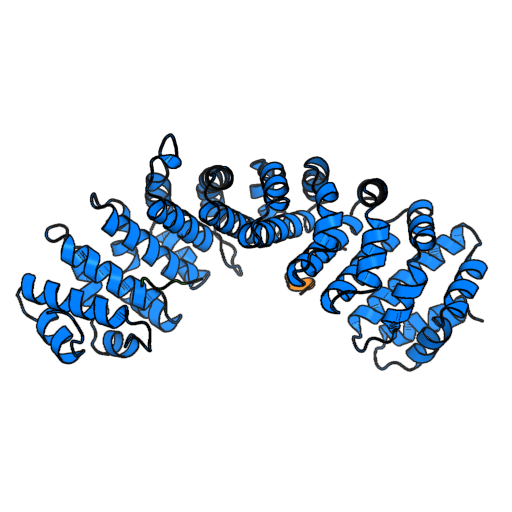HR A N 1
ATOM 1887 C CA . THR A 1 286 ? -1.741 34.183 -3.367 1.00 28.97 322 THR A CA 1
ATOM 1888 C C . THR A 1 286 ? -2.895 35.065 -2.847 1.00 34.42 322 THR A C 1
ATOM 1889 O O . THR A 1 286 ? -3.874 35.299 -3.564 1.00 35.00 322 THR A O 1
ATOM 1893 N N . GLY A 1 287 ? -2.765 35.517 -1.593 1.00 30.56 323 GLY A N 1
ATOM 1894 C CA . GLY A 1 287 ? -3.747 36.346 -0.904 1.00 31.05 323 GLY A CA 1
ATOM 1895 C C . GLY A 1 287 ? -3.750 37.805 -1.312 1.00 35.29 323 GLY A C 1
ATOM 1896 O O . GLY A 1 287 ? -3.463 38.132 -2.465 1.00 35.60 323 GLY A O 1
ATOM 1897 N N . THR A 1 288 ? -4.083 38.694 -0.362 1.00 31.76 324 THR A N 1
ATOM 1898 C CA . THR A 1 288 ? -4.162 40.140 -0.601 1.00 32.79 324 THR A CA 1
ATOM 1899 C C . THR A 1 288 ? -2.758 40.747 -0.723 1.00 36.31 324 THR A C 1
ATOM 1900 O O . THR A 1 288 ? -1.761 40.096 -0.384 1.00 35.21 324 THR A O 1
ATOM 1904 N N . ASP A 1 289 ? -2.689 42.009 -1.183 1.00 33.17 325 ASP A N 1
ATOM 1905 C CA . ASP A 1 289 ? -1.434 42.748 -1.295 1.00 32.87 325 ASP A CA 1
ATOM 1906 C C . ASP A 1 289 ? -0.840 42.962 0.100 1.00 36.05 325 ASP A C 1
ATOM 1907 O O . ASP A 1 289 ? 0.379 42.913 0.257 1.00 34.73 325 ASP A O 1
ATOM 1912 N N . GLU A 1 290 ? -1.720 43.128 1.111 1.00 32.84 326 GLU A N 1
ATOM 1913 C CA . GLU A 1 290 ? -1.389 43.323 2.524 1.00 32.47 326 GLU A CA 1
ATOM 1914 C C . GLU A 1 290 ? -0.796 42.043 3.131 1.00 34.49 326 GLU A C 1
ATOM 1915 O O . GLU A 1 290 ? 0.155 42.134 3.906 1.00 33.51 326 GLU A O 1
ATOM 1921 N N . GLN A 1 291 ? -1.358 40.861 2.785 1.00 30.80 327 GLN A N 1
ATOM 1922 C CA . GLN A 1 291 ? -0.855 39.564 3.256 1.00 29.08 327 GLN A CA 1
ATOM 1923 C C . GLN A 1 291 ? 0.497 39.278 2.606 1.00 32.07 327 GLN A C 1
ATOM 1924 O O . GLN A 1 291 ? 1.405 38.803 3.287 1.00 31.06 327 GLN A O 1
ATOM 1930 N N . THR A 1 292 ? 0.649 39.637 1.308 1.00 29.22 328 THR A N 1
ATOM 1931 C CA . THR A 1 292 ? 1.895 39.498 0.543 1.00 28.26 328 THR A CA 1
ATOM 1932 C C . THR A 1 292 ? 2.980 40.398 1.160 1.00 32.61 328 THR A C 1
ATOM 1933 O O . THR A 1 292 ? 4.143 39.983 1.218 1.00 31.40 328 THR A O 1
ATOM 1937 N N . GLN A 1 293 ? 2.595 41.607 1.638 1.00 29.58 329 GLN A N 1
ATOM 1938 C CA . GLN A 1 293 ? 3.526 42.562 2.246 1.00 30.17 329 GLN A CA 1
ATOM 1939 C C . GLN A 1 293 ? 4.168 42.010 3.526 1.00 35.11 329 GLN A C 1
ATOM 1940 O O . GLN A 1 293 ? 5.351 42.253 3.759 1.00 33.70 329 GLN A O 1
ATOM 1946 N N . LYS A 1 294 ? 3.400 41.259 4.333 1.00 27.94 330 LYS A N 1
ATOM 1947 C CA . LYS A 1 294 ? 3.883 40.635 5.571 1.00 28.64 330 LYS A CA 1
ATOM 1948 C C . LYS A 1 294 ? 5.025 39.652 5.273 1.00 32.06 330 LYS A C 1
ATOM 1949 O O . LYS A 1 294 ? 5.971 39.564 6.055 1.00 31.62 330 LYS A O 1
ATOM 1955 N N . VAL A 1 295 ? 4.957 38.959 4.117 1.00 28.07 331 VAL A N 1
ATOM 1956 C CA . VAL A 1 295 ? 5.989 38.020 3.673 1.00 26.22 331 VAL A CA 1
ATOM 1957 C C . VAL A 1 295 ? 7.279 38.817 3.349 1.00 28.43 331 VAL A C 1
ATOM 1958 O O . VAL A 1 295 ? 8.346 38.448 3.843 1.00 26.67 331 VAL A O 1
ATOM 1962 N N . ILE A 1 296 ? 7.154 39.937 2.602 1.00 26.17 332 ILE A N 1
ATOM 1963 C CA . ILE A 1 296 ? 8.274 40.815 2.226 1.00 26.88 332 ILE A CA 1
ATOM 1964 C C . ILE A 1 296 ? 8.896 41.456 3.499 1.00 33.15 332 ILE A C 1
ATOM 1965 O O . ILE A 1 296 ? 10.120 41.411 3.653 1.00 32.90 332 ILE A O 1
ATOM 1970 N N . ASP A 1 297 ? 8.052 42.015 4.404 1.00 31.21 333 ASP A N 1
ATOM 1971 C CA . ASP A 1 297 ? 8.462 42.673 5.658 1.00 32.23 333 ASP A CA 1
ATOM 1972 C C . ASP A 1 297 ? 9.264 41.734 6.560 1.00 34.62 333 ASP A C 1
ATOM 1973 O O . ASP A 1 297 ? 10.187 42.192 7.235 1.00 34.28 333 ASP A O 1
ATOM 1978 N N . ALA A 1 298 ? 8.923 40.426 6.560 1.00 30.09 334 ALA A N 1
ATOM 1979 C CA . ALA A 1 298 ? 9.613 39.403 7.353 1.00 29.73 334 ALA A CA 1
ATOM 1980 C C . ALA A 1 298 ? 10.994 39.016 6.743 1.00 32.92 334 ALA A C 1
ATOM 1981 O O . ALA A 1 298 ? 11.718 38.211 7.335 1.00 32.85 334 ALA A O 1
ATOM 1983 N N . GLY A 1 299 ? 11.326 39.589 5.582 1.00 28.20 335 GLY A N 1
ATOM 1984 C CA . GLY A 1 299 ? 12.595 39.387 4.883 1.00 26.91 335 GLY A CA 1
ATOM 1985 C C . GLY A 1 299 ? 12.723 38.137 4.035 1.00 29.03 335 GLY A C 1
ATOM 1986 O O . GLY A 1 299 ? 13.838 37.640 3.858 1.00 27.94 335 GLY A O 1
ATOM 1987 N N . ALA A 1 300 ? 11.603 37.639 3.469 1.00 25.53 336 ALA A N 1
ATOM 1988 C CA . ALA A 1 300 ? 11.588 36.414 2.664 1.00 23.97 336 ALA A CA 1
ATOM 1989 C C . ALA A 1 300 ? 12.379 36.529 1.360 1.00 27.40 336 ALA A C 1
ATOM 1990 O O . ALA A 1 300 ? 13.003 35.544 0.967 1.00 26.14 336 ALA A O 1
ATOM 1992 N N . LEU A 1 301 ? 12.377 37.711 0.701 1.00 24.49 337 LEU A N 1
ATOM 1993 C CA . LEU A 1 301 ? 13.057 37.904 -0.588 1.00 23.27 337 LEU A CA 1
ATOM 1994 C C . LEU A 1 301 ? 14.576 37.666 -0.521 1.00 27.53 337 LEU A C 1
ATOM 1995 O O . LEU A 1 301 ? 15.159 37.283 -1.538 1.00 26.80 337 LEU A O 1
ATOM 2000 N N . ALA A 1 302 ? 15.197 37.832 0.665 1.00 24.93 338 ALA A N 1
ATOM 2001 C CA . ALA A 1 302 ? 16.639 37.628 0.861 1.00 25.25 338 ALA A CA 1
ATOM 2002 C C . ALA A 1 302 ? 17.030 36.134 0.746 1.00 28.09 338 ALA A C 1
ATOM 2003 O O . ALA A 1 302 ? 18.201 35.837 0.534 1.00 28.07 338 ALA A O 1
ATOM 2005 N N . VAL A 1 303 ? 16.047 35.213 0.834 1.00 23.51 339 VAL A N 1
ATOM 2006 C CA . VAL A 1 303 ? 16.255 33.757 0.728 1.00 22.73 339 VAL A CA 1
ATOM 2007 C C . VAL A 1 303 ? 16.165 33.298 -0.747 1.00 23.38 339 VAL A C 1
ATOM 2008 O O . VAL A 1 303 ? 16.688 32.238 -1.085 1.00 21.61 339 VAL A O 1
ATOM 2012 N N . PHE A 1 304 ? 15.507 34.092 -1.615 1.00 20.30 340 PHE A N 1
ATOM 2013 C CA . PHE A 1 304 ? 15.227 33.735 -3.011 1.00 19.77 340 PHE A CA 1
ATOM 2014 C C . PHE A 1 304 ? 16.466 33.571 -3.921 1.00 23.45 340 PHE A C 1
ATOM 2015 O O . PHE A 1 304 ? 16.388 32.673 -4.755 1.00 22.80 340 PHE A O 1
ATOM 2023 N N . PRO A 1 305 ? 17.634 34.247 -3.768 1.00 20.12 341 PRO A N 1
ATOM 2024 C CA . PRO A 1 305 ? 18.787 33.883 -4.619 1.00 19.22 341 PRO A CA 1
ATOM 2025 C C . PRO A 1 305 ? 19.147 32.386 -4.501 1.00 22.67 341 PRO A C 1
ATOM 2026 O O . PRO A 1 305 ? 19.434 31.750 -5.518 1.00 22.37 341 PRO A O 1
ATOM 2030 N N . SER A 1 306 ? 19.077 31.807 -3.281 1.00 19.33 342 SER A N 1
ATOM 2031 C CA . SER A 1 306 ? 19.390 30.387 -3.097 1.00 19.70 342 SER A CA 1
ATOM 2032 C C . SER A 1 306 ? 18.214 29.486 -3.515 1.00 21.94 342 SER A C 1
ATOM 2033 O O . SER A 1 306 ? 18.448 28.434 -4.106 1.00 20.87 342 SER A O 1
ATOM 2036 N N . LEU A 1 307 ? 16.960 29.900 -3.242 1.00 18.72 343 LEU A N 1
ATOM 2037 C CA . LEU A 1 307 ? 15.788 29.098 -3.617 1.00 17.90 343 LEU A CA 1
ATOM 2038 C C . LEU A 1 307 ? 15.645 29.004 -5.139 1.00 21.23 343 LEU A C 1
ATOM 2039 O O . LEU A 1 307 ? 15.329 27.936 -5.657 1.00 20.49 343 LEU A O 1
ATOM 2044 N N . LEU A 1 308 ? 15.905 30.115 -5.854 1.00 17.73 344 LEU A N 1
ATOM 2045 C CA . LEU A 1 308 ? 15.791 30.157 -7.312 1.00 17.52 344 LEU A CA 1
ATOM 2046 C C . LEU A 1 308 ? 16.962 29.433 -8.028 1.00 22.10 344 LEU A C 1
ATOM 2047 O O . LEU A 1 308 ? 16.908 29.256 -9.245 1.00 22.62 344 LEU A O 1
ATOM 2052 N N . THR A 1 309 ? 17.986 28.990 -7.278 1.00 18.75 345 THR A N 1
ATOM 2053 C CA . THR A 1 309 ? 19.119 28.229 -7.811 1.00 19.18 345 THR A CA 1
ATOM 2054 C C . THR A 1 309 ? 19.238 26.878 -7.075 1.00 23.65 345 THR A C 1
ATOM 2055 O O . THR A 1 309 ? 20.240 26.180 -7.239 1.00 23.35 345 THR A O 1
ATOM 2059 N N . ASN A 1 310 ? 18.211 26.507 -6.280 1.00 20.67 346 ASN A N 1
ATOM 2060 C CA . ASN A 1 310 ? 18.210 25.278 -5.482 1.00 21.32 346 ASN A CA 1
ATOM 2061 C C . ASN A 1 310 ? 18.382 24.005 -6.351 1.00 26.13 346 ASN A C 1
ATOM 2062 O O . ASN A 1 310 ? 17.704 23.878 -7.367 1.00 24.67 346 ASN A O 1
ATOM 2067 N N . PRO A 1 311 ? 19.255 23.043 -5.950 1.00 25.15 347 PRO A N 1
ATOM 2068 C CA . PRO A 1 311 ? 19.424 21.822 -6.768 1.00 26.13 347 PRO A CA 1
ATOM 2069 C C . PRO A 1 311 ? 18.158 20.951 -6.882 1.00 29.90 347 PRO A C 1
ATOM 2070 O O . PRO A 1 311 ? 18.089 20.149 -7.811 1.00 30.43 347 PRO A O 1
ATOM 2074 N N . LYS A 1 312 ? 17.155 21.119 -5.986 1.00 26.14 348 LYS A N 1
ATOM 2075 C CA . LYS A 1 312 ? 15.884 20.383 -6.065 1.00 25.96 348 LYS A CA 1
ATOM 2076 C C . LYS A 1 312 ? 14.935 21.136 -6.991 1.00 28.91 348 LYS A C 1
ATOM 2077 O O . LYS A 1 312 ? 14.588 22.280 -6.699 1.00 27.50 348 LYS A O 1
ATOM 2083 N N . THR A 1 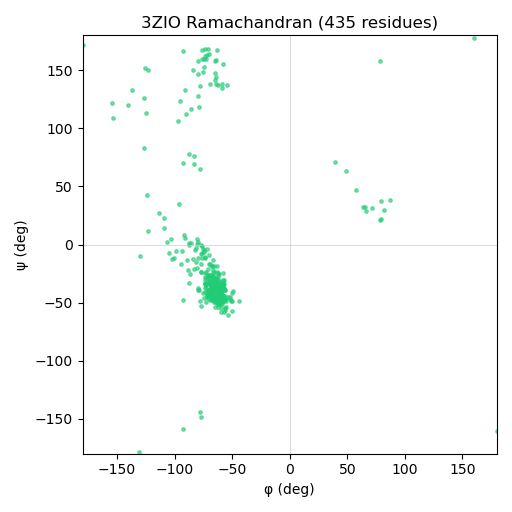313 ? 14.552 20.515 -8.126 1.00 26.58 349 THR A N 1
ATOM 2084 C CA . THR A 1 313 ? 13.704 21.158 -9.144 1.00 26.94 349 THR A CA 1
ATOM 2085 C C . THR A 1 313 ? 12.376 21.647 -8.569 1.00 27.59 349 THR A C 1
ATOM 2086 O O . THR A 1 313 ? 11.934 22.727 -8.957 1.00 26.31 349 THR A O 1
ATOM 2090 N N . ASN A 1 314 ? 11.763 20.884 -7.637 1.00 22.91 350 ASN A N 1
ATOM 2091 C CA . ASN A 1 314 ? 10.486 21.266 -7.026 1.00 22.80 350 ASN A CA 1
ATOM 2092 C C . ASN A 1 314 ? 10.616 22.546 -6.173 1.00 26.36 350 ASN A C 1
ATOM 2093 O O . ASN A 1 314 ? 9.672 23.344 -6.147 1.00 25.84 350 ASN A O 1
ATOM 2098 N N . ILE A 1 315 ? 11.783 22.762 -5.516 1.00 22.29 351 ILE A N 1
ATOM 2099 C CA . ILE A 1 315 ? 12.031 23.987 -4.741 1.00 21.42 351 ILE A CA 1
ATOM 2100 C C . ILE A 1 315 ? 12.145 25.166 -5.710 1.00 24.49 351 ILE A C 1
ATOM 2101 O O . ILE A 1 315 ? 11.508 26.187 -5.470 1.00 23.53 351 ILE A O 1
ATOM 2106 N N . GLN A 1 316 ? 12.926 25.017 -6.812 1.00 21.55 352 GLN A N 1
ATOM 2107 C CA . GLN A 1 316 ? 13.093 26.078 -7.825 1.00 21.17 352 GLN A CA 1
ATOM 2108 C C . GLN A 1 316 ? 11.755 26.443 -8.455 1.00 23.50 352 GLN A C 1
ATOM 2109 O O . GLN A 1 316 ? 11.467 27.624 -8.641 1.00 22.25 352 GLN A O 1
ATOM 2115 N N . LYS A 1 317 ? 10.940 25.420 -8.770 1.00 19.66 353 LYS A N 1
ATOM 2116 C CA . LYS A 1 317 ? 9.625 25.575 -9.382 1.00 20.50 353 LYS A CA 1
ATOM 2117 C C . LYS A 1 317 ? 8.666 26.369 -8.472 1.00 24.75 353 LYS A C 1
ATOM 2118 O O . LYS A 1 317 ? 8.056 27.337 -8.935 1.00 24.06 353 LYS A O 1
ATOM 2124 N N . GLU A 1 318 ? 8.540 25.959 -7.188 1.00 21.81 354 GLU A N 1
ATOM 2125 C CA . GLU A 1 318 ? 7.627 26.599 -6.230 1.00 21.54 354 GLU A CA 1
ATOM 2126 C C . GLU A 1 318 ? 8.155 27.954 -5.786 1.00 23.88 354 GLU A C 1
ATOM 2127 O O . GLU A 1 318 ? 7.349 28.836 -5.508 1.00 22.81 354 GLU A O 1
ATOM 2133 N N . ALA A 1 319 ? 9.489 28.150 -5.785 1.00 20.61 355 ALA A N 1
ATOM 2134 C CA . ALA A 1 319 ? 10.070 29.464 -5.490 1.00 20.40 355 ALA A CA 1
ATOM 2135 C C . ALA A 1 319 ? 9.743 30.453 -6.626 1.00 23.22 355 ALA A C 1
ATOM 2136 O O . ALA A 1 319 ? 9.456 31.620 -6.357 1.00 21.67 355 ALA A O 1
ATOM 2138 N N . THR A 1 320 ? 9.760 29.971 -7.889 1.00 19.95 356 THR A N 1
ATOM 2139 C CA . THR A 1 320 ? 9.475 30.805 -9.060 1.00 20.18 356 THR A CA 1
ATOM 2140 C C . THR A 1 320 ? 7.959 31.123 -9.111 1.00 24.65 356 THR A C 1
ATOM 2141 O O . THR A 1 320 ? 7.575 32.229 -9.496 1.00 24.89 356 THR A O 1
ATOM 2145 N N . TRP A 1 321 ? 7.121 30.170 -8.684 1.00 21.30 357 TRP A N 1
ATOM 2146 C CA . TRP A 1 321 ? 5.674 30.366 -8.579 1.00 22.19 357 TRP A CA 1
ATOM 2147 C C . TRP A 1 321 ? 5.386 31.453 -7.524 1.00 26.19 357 TRP A C 1
ATOM 2148 O O . TRP A 1 321 ? 4.568 32.335 -7.762 1.00 26.52 357 TRP A O 1
ATOM 2159 N N . THR A 1 322 ? 6.089 31.391 -6.373 1.00 22.88 358 THR A N 1
ATOM 2160 C CA . THR A 1 322 ? 5.987 32.357 -5.278 1.00 22.66 358 THR A CA 1
ATOM 2161 C C . THR A 1 322 ? 6.354 33.757 -5.809 1.00 26.30 358 THR A C 1
ATOM 2162 O O . THR A 1 322 ? 5.623 34.719 -5.551 1.00 25.40 358 THR A O 1
ATOM 2166 N N . MET A 1 323 ? 7.470 33.845 -6.570 1.00 22.45 359 MET A N 1
ATOM 2167 C CA . MET A 1 323 ? 7.967 35.072 -7.199 1.00 22.49 359 MET A CA 1
ATOM 2168 C C . MET A 1 323 ? 6.926 35.673 -8.142 1.00 26.07 359 MET A C 1
ATOM 2169 O O . MET A 1 323 ? 6.709 36.885 -8.101 1.00 25.88 359 MET A O 1
ATOM 2174 N N . SER A 1 324 ? 6.261 34.815 -8.958 1.00 22.82 360 SER A N 1
ATOM 2175 C CA . SER A 1 324 ? 5.219 35.200 -9.907 1.00 23.68 360 SER A CA 1
ATOM 2176 C C . SER A 1 324 ? 4.037 35.883 -9.206 1.00 28.68 360 SER A C 1
ATOM 2177 O O . SER A 1 324 ? 3.494 36.843 -9.747 1.00 29.34 360 SER A O 1
ATOM 2180 N N . ASN A 1 325 ? 3.663 35.407 -8.005 1.00 24.97 361 ASN A N 1
ATOM 2181 C CA . ASN A 1 325 ? 2.566 35.986 -7.238 1.00 25.89 361 ASN A CA 1
ATOM 2182 C C . ASN A 1 325 ? 2.972 37.290 -6.548 1.00 29.57 361 ASN A C 1
ATOM 2183 O O . ASN A 1 325 ? 2.106 38.128 -6.286 1.00 30.47 361 ASN A O 1
ATOM 2188 N N . ILE A 1 326 ? 4.278 37.483 -6.298 1.00 25.21 362 ILE A N 1
ATOM 2189 C CA . ILE A 1 326 ? 4.790 38.725 -5.724 1.00 25.47 362 ILE A CA 1
ATOM 2190 C C . ILE A 1 326 ? 4.860 39.783 -6.862 1.00 30.45 362 ILE A C 1
ATOM 2191 O O . ILE A 1 326 ? 4.492 40.939 -6.628 1.00 31.06 362 ILE A O 1
ATOM 2196 N N . THR A 1 327 ? 5.264 39.378 -8.102 1.00 26.50 363 THR A N 1
ATOM 2197 C CA . THR A 1 327 ? 5.335 40.314 -9.243 1.00 26.67 363 THR A CA 1
ATOM 2198 C C . THR A 1 327 ? 3.914 40.660 -9.739 1.00 31.26 363 THR A C 1
ATOM 2199 O O . THR A 1 327 ? 3.749 41.614 -10.501 1.00 31.92 363 THR A O 1
ATOM 2203 N N . ALA A 1 328 ? 2.896 39.916 -9.256 1.00 28.09 364 ALA A N 1
ATOM 2204 C CA . ALA A 1 328 ? 1.473 40.152 -9.524 1.00 29.86 364 ALA A CA 1
ATOM 2205 C C . ALA A 1 328 ? 0.912 41.179 -8.523 1.00 34.14 364 ALA A C 1
ATOM 2206 O O . ALA A 1 328 ? -0.270 41.499 -8.566 1.00 34.86 364 ALA A O 1
ATOM 2208 N N . GLY A 1 329 ? 1.771 41.686 -7.636 1.00 30.27 365 GLY A N 1
ATOM 2209 C CA . GLY A 1 329 ? 1.373 42.661 -6.629 1.00 31.00 365 GLY A CA 1
ATOM 2210 C C . GLY A 1 329 ? 1.561 44.109 -7.027 1.00 35.60 365 GLY A C 1
ATOM 2211 O O . GLY A 1 329 ? 1.651 44.434 -8.217 1.00 34.94 365 GLY A O 1
ATOM 2212 N N . ARG A 1 330 ? 1.625 44.985 -6.008 1.00 33.36 366 ARG A N 1
ATOM 2213 C CA . ARG A 1 330 ? 1.802 46.435 -6.132 1.00 35.05 366 ARG A CA 1
ATOM 2214 C C . ARG A 1 330 ? 3.155 46.790 -6.754 1.00 37.41 366 ARG A C 1
ATOM 2215 O O . ARG A 1 330 ? 4.098 46.005 -6.675 1.00 35.82 366 ARG A O 1
ATOM 2223 N N . GLN A 1 331 ? 3.260 48.003 -7.315 1.00 34.85 367 GLN A N 1
ATOM 2224 C CA . GLN A 1 331 ? 4.493 48.512 -7.917 1.00 33.44 367 GLN A CA 1
ATOM 2225 C C . GLN A 1 331 ? 5.611 48.630 -6.878 1.00 35.73 367 GLN A C 1
ATOM 2226 O O . GLN A 1 331 ? 6.760 48.357 -7.218 1.00 33.51 367 GLN A O 1
ATOM 2232 N N . ASP A 1 332 ? 5.275 48.977 -5.608 1.00 33.34 368 ASP A N 1
ATOM 2233 C CA . ASP A 1 332 ? 6.259 49.042 -4.520 1.00 33.01 368 ASP A CA 1
ATOM 2234 C C . ASP A 1 332 ? 6.760 47.625 -4.166 1.00 34.79 368 ASP A C 1
ATOM 2235 O O . ASP A 1 332 ? 7.883 47.487 -3.689 1.00 34.21 368 ASP A O 1
ATOM 2240 N N . GLN A 1 333 ? 5.943 46.581 -4.420 1.00 30.28 369 GLN A N 1
ATOM 2241 C CA . GLN A 1 333 ? 6.332 45.189 -4.155 1.00 28.30 369 GLN A C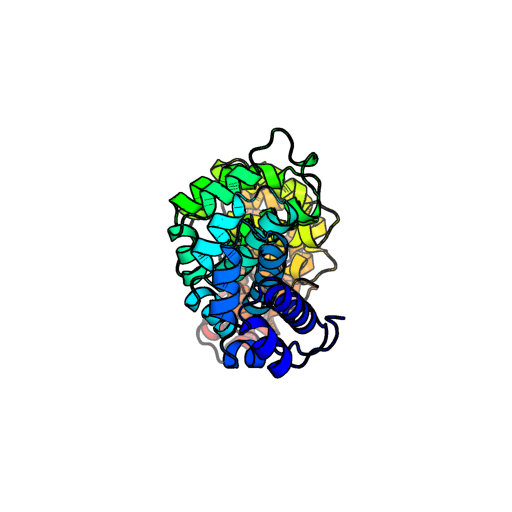A 1
ATOM 2242 C C . GLN A 1 333 ? 7.225 44.694 -5.287 1.00 32.13 369 GLN A C 1
ATOM 2243 O O . GLN A 1 333 ? 8.220 44.009 -5.021 1.00 29.67 369 GLN A O 1
ATOM 2249 N N . ILE A 1 334 ? 6.898 45.083 -6.549 1.00 30.17 370 ILE A N 1
ATOM 2250 C CA . ILE A 1 334 ? 7.731 44.791 -7.721 1.00 29.07 370 ILE A CA 1
ATOM 2251 C C . ILE A 1 334 ? 9.098 45.467 -7.474 1.00 31.51 370 ILE A C 1
ATOM 2252 O O . ILE A 1 334 ? 10.129 44.843 -7.727 1.00 29.31 370 ILE A O 1
ATOM 2257 N N . GLN A 1 335 ? 9.094 46.707 -6.902 1.00 27.86 371 GLN A N 1
ATOM 2258 C CA . GLN A 1 335 ? 10.322 47.445 -6.581 1.00 27.26 371 GLN A CA 1
ATOM 2259 C C . GLN A 1 335 ? 11.208 46.685 -5.561 1.00 29.87 371 GLN A C 1
ATOM 2260 O O . GLN A 1 335 ? 12.431 46.714 -5.702 1.00 28.54 371 GLN A O 1
ATOM 2266 N N . GLN A 1 336 ? 10.600 45.999 -4.564 1.00 27.12 372 GLN A N 1
ATOM 2267 C CA . GLN A 1 336 ? 11.331 45.212 -3.549 1.00 26.34 372 GLN A CA 1
ATOM 2268 C C . GLN A 1 336 ? 12.059 44.024 -4.197 1.00 27.94 372 GLN A C 1
ATOM 2269 O O . GLN A 1 336 ? 13.184 43.709 -3.798 1.00 26.20 372 GLN A O 1
ATOM 2275 N N . VAL A 1 337 ? 11.428 43.395 -5.217 1.00 24.74 373 VAL A N 1
ATOM 2276 C CA . VAL A 1 337 ? 12.001 42.298 -6.025 1.00 23.40 373 VAL A CA 1
ATOM 2277 C C . VAL A 1 337 ? 13.266 42.830 -6.719 1.00 26.74 373 VAL A C 1
ATOM 2278 O O . VAL A 1 337 ? 14.322 42.189 -6.656 1.00 25.41 373 VAL A O 1
ATOM 2282 N N . VAL A 1 338 ? 13.158 44.033 -7.336 1.00 24.53 374 VAL A N 1
ATOM 2283 C CA . VAL A 1 338 ? 14.254 44.719 -8.024 1.00 24.86 374 VAL A CA 1
ATOM 2284 C C . VAL A 1 338 ? 15.412 44.992 -7.035 1.00 29.00 374 VAL A C 1
ATOM 2285 O O . VAL A 1 338 ? 16.533 44.548 -7.291 1.00 27.98 374 VAL A O 1
ATOM 2289 N N . ASN A 1 339 ? 15.115 45.669 -5.899 1.00 26.59 375 ASN A N 1
ATOM 2290 C CA . ASN A 1 339 ? 16.079 46.073 -4.859 1.00 27.13 375 ASN A CA 1
ATOM 2291 C C . ASN A 1 339 ? 16.834 44.885 -4.259 1.00 29.79 375 ASN A C 1
ATOM 2292 O O . ASN A 1 339 ? 18.006 45.024 -3.916 1.00 29.17 375 ASN A O 1
ATOM 2297 N N . HIS A 1 340 ? 16.175 43.723 -4.157 1.00 25.90 376 HIS A N 1
ATOM 2298 C CA . HIS A 1 340 ? 16.782 42.502 -3.633 1.00 25.36 376 HIS A CA 1
ATOM 2299 C C . HIS A 1 340 ? 17.647 41.764 -4.689 1.00 28.70 376 HIS A C 1
ATOM 2300 O O . HIS A 1 340 ? 18.163 40.684 -4.391 1.00 27.87 376 HIS A O 1
ATOM 2307 N N . GLY A 1 341 ? 17.808 42.362 -5.880 1.00 24.79 377 GLY A N 1
ATOM 2308 C CA . GLY A 1 341 ? 18.571 41.808 -6.998 1.00 23.73 377 GLY A CA 1
ATOM 2309 C C . GLY A 1 341 ? 17.997 40.515 -7.554 1.00 25.65 377 GLY A C 1
ATOM 2310 O O . GLY A 1 341 ? 18.741 39.671 -8.056 1.00 24.00 377 GLY A O 1
ATOM 2311 N N . LEU A 1 342 ? 16.663 40.362 -7.504 1.00 21.99 378 LEU A N 1
ATOM 2312 C CA . LEU A 1 342 ? 16.011 39.126 -7.919 1.00 21.49 378 LEU A CA 1
ATOM 2313 C C . LEU A 1 342 ? 15.633 39.050 -9.404 1.00 25.54 378 LEU A C 1
ATOM 2314 O O . LEU A 1 342 ? 15.359 37.946 -9.875 1.00 24.70 378 LEU A O 1
ATOM 2319 N N . VAL A 1 343 ? 15.654 40.179 -10.151 1.00 23.38 379 VAL A N 1
ATOM 2320 C CA . VAL A 1 343 ? 15.352 40.169 -11.591 1.00 23.51 379 VAL A CA 1
ATOM 2321 C C . VAL A 1 343 ? 16.453 39.334 -12.339 1.00 25.70 379 VAL A C 1
ATOM 2322 O O . VAL A 1 343 ? 16.063 38.422 -13.076 1.00 24.53 379 VAL A O 1
ATOM 2326 N N . PRO A 1 344 ? 17.787 39.508 -12.091 1.00 21.66 380 PRO A N 1
ATOM 2327 C CA . PRO A 1 344 ? 18.772 38.623 -12.753 1.00 20.96 380 PRO A CA 1
ATOM 2328 C C . PRO A 1 344 ? 18.531 37.132 -12.454 1.00 23.34 380 PRO A C 1
ATOM 2329 O O . PRO A 1 344 ? 18.806 36.301 -13.319 1.00 22.94 380 PRO A O 1
ATOM 2333 N N . PHE A 1 345 ? 17.981 36.800 -11.255 1.00 19.25 381 PHE A N 1
ATOM 2334 C CA . PHE A 1 345 ? 17.662 35.422 -10.868 1.00 18.77 381 PHE A CA 1
ATOM 2335 C C . PHE A 1 345 ? 16.461 34.913 -11.679 1.00 23.32 381 PHE A C 1
ATOM 2336 O O . PHE A 1 345 ? 16.439 33.738 -12.045 1.00 22.78 381 PHE A O 1
ATOM 2344 N N . LEU A 1 346 ? 15.522 35.814 -12.043 1.00 20.84 382 LEU A N 1
ATOM 2345 C CA . LEU A 1 346 ? 14.381 35.459 -12.895 1.00 21.33 382 LEU A CA 1
ATOM 2346 C C . LEU A 1 346 ? 14.853 35.262 -14.342 1.00 24.08 382 LEU A C 1
ATOM 2347 O O . LEU A 1 346 ? 14.395 34.327 -15.000 1.00 23.87 382 LEU A O 1
ATOM 2352 N N . VAL A 1 347 ? 15.825 36.085 -14.803 1.00 20.16 383 VAL A N 1
ATOM 2353 C CA . VAL A 1 347 ? 16.447 35.932 -16.128 1.00 20.89 383 VAL A CA 1
ATOM 2354 C C . VAL A 1 347 ? 17.116 34.535 -16.182 1.00 25.87 383 VAL A C 1
ATOM 2355 O O . VAL A 1 347 ? 16.992 33.831 -17.191 1.00 25.89 383 VAL A O 1
ATOM 2359 N N . GLY A 1 348 ? 17.785 34.166 -15.081 1.00 22.51 384 GLY A N 1
ATOM 2360 C CA . GLY A 1 348 ? 18.446 32.878 -14.891 1.00 22.25 384 GLY A CA 1
ATOM 2361 C C . GLY A 1 348 ? 17.533 31.676 -15.067 1.00 25.28 384 GLY A C 1
ATOM 2362 O O . GLY A 1 348 ? 17.820 30.820 -15.907 1.00 25.12 384 GLY A O 1
ATOM 2363 N N . VAL A 1 349 ? 16.420 31.606 -14.301 1.00 23.26 385 VAL A N 1
ATOM 2364 C CA . VAL A 1 349 ? 15.458 30.486 -14.377 1.00 24.29 385 VAL A CA 1
ATOM 2365 C C . VAL A 1 349 ? 14.756 30.439 -15.746 1.00 29.10 385 VAL A C 1
ATOM 2366 O O . VAL A 1 349 ? 14.461 29.349 -16.238 1.00 29.49 385 VAL A O 1
ATOM 2370 N N . LEU A 1 350 ? 14.516 31.602 -16.372 1.00 26.06 386 LEU A N 1
ATOM 2371 C CA . LEU A 1 350 ? 13.915 31.656 -17.705 1.00 26.99 386 LEU A CA 1
ATOM 2372 C C . LEU A 1 350 ? 14.897 31.095 -18.771 1.00 29.95 386 LEU A C 1
ATOM 2373 O O . LEU A 1 350 ? 14.471 30.444 -19.734 1.00 29.97 386 LEU A O 1
ATOM 2378 N N . SER A 1 351 ? 16.201 31.345 -18.579 1.00 24.82 387 SER A N 1
ATOM 2379 C CA . SER A 1 351 ? 17.262 30.904 -19.488 1.00 25.13 387 SER A CA 1
ATOM 2380 C C . SER A 1 351 ? 17.497 29.396 -19.416 1.00 28.19 387 SER A C 1
ATOM 2381 O O . SER A 1 351 ? 17.661 28.750 -20.448 1.00 28.65 387 SER A O 1
ATOM 2384 N N . LYS A 1 352 ? 17.566 28.850 -18.195 1.00 24.32 388 LYS A N 1
ATOM 2385 C CA . LYS A 1 352 ? 17.862 27.444 -17.956 1.00 24.04 388 LYS A CA 1
ATOM 2386 C C . LYS A 1 352 ? 17.274 27.015 -16.634 1.00 27.21 388 LYS A C 1
ATOM 2387 O O . LYS A 1 352 ? 17.585 27.581 -15.585 1.00 25.61 388 LYS A O 1
ATOM 2393 N N . ALA A 1 353 ? 16.413 26.001 -16.707 1.00 24.72 389 ALA A N 1
ATOM 2394 C CA . ALA A 1 353 ? 15.681 25.362 -15.607 1.00 24.12 389 ALA A CA 1
ATOM 2395 C C . ALA A 1 353 ? 14.844 24.257 -16.198 1.00 30.39 389 ALA A C 1
ATOM 2396 O O . ALA A 1 353 ? 14.735 24.181 -17.428 1.00 31.24 389 ALA A O 1
ATOM 2398 N N . ASP A 1 354 ? 14.219 23.422 -15.357 1.00 28.51 390 ASP A N 1
ATOM 2399 C CA . ASP A 1 354 ? 13.274 22.421 -15.860 1.00 30.94 390 ASP A CA 1
ATOM 2400 C C . ASP A 1 354 ? 12.091 23.200 -16.456 1.00 33.46 390 ASP A C 1
ATOM 2401 O O . ASP A 1 354 ? 11.814 24.309 -15.987 1.00 31.10 390 ASP A O 1
ATOM 2406 N N . PHE A 1 355 ? 11.442 22.666 -17.507 1.00 31.91 391 PHE A N 1
ATOM 2407 C CA . PHE A 1 355 ? 10.352 23.350 -18.220 1.00 32.83 391 PHE A CA 1
ATOM 2408 C C . PHE A 1 355 ? 9.247 23.920 -17.300 1.00 35.10 391 PHE A C 1
ATOM 2409 O O . PHE A 1 355 ? 8.751 25.019 -17.571 1.00 34.05 391 PHE A O 1
ATOM 2417 N N . LYS A 1 356 ? 8.865 23.184 -16.242 1.00 31.25 392 LYS A N 1
ATOM 2418 C CA . LYS A 1 356 ? 7.828 23.607 -15.292 1.00 30.04 392 LYS A CA 1
ATOM 2419 C C . LYS A 1 356 ? 8.221 24.918 -14.582 1.00 31.07 392 LYS A C 1
ATOM 2420 O O . LYS A 1 356 ? 7.370 25.786 -14.398 1.00 30.10 392 LYS A O 1
ATOM 2426 N N . THR A 1 357 ? 9.513 25.064 -14.216 1.00 26.40 393 THR A N 1
ATOM 2427 C CA . THR A 1 357 ? 10.071 26.260 -13.572 1.00 24.32 393 THR A CA 1
ATOM 2428 C C . THR A 1 357 ? 10.111 27.407 -14.588 1.00 28.57 393 THR A C 1
ATOM 2429 O O . THR A 1 357 ? 9.810 28.547 -14.223 1.00 28.78 393 THR A O 1
ATOM 2433 N N . GLN A 1 358 ? 10.474 27.102 -15.861 1.00 25.07 394 GLN A N 1
ATOM 2434 C CA . GLN A 1 358 ? 10.533 28.081 -16.959 1.00 24.66 394 GLN A CA 1
ATOM 2435 C C . GLN A 1 358 ? 9.143 28.650 -17.264 1.00 29.21 394 GLN A C 1
ATOM 2436 O O . GLN A 1 358 ? 9.041 29.839 -17.550 1.00 29.36 394 GLN A O 1
ATOM 2442 N N . LYS A 1 359 ? 8.082 27.819 -17.167 1.00 25.99 395 LYS A N 1
ATOM 2443 C CA . LYS A 1 359 ? 6.693 28.249 -17.375 1.00 27.61 395 LYS A CA 1
ATOM 2444 C C . LYS A 1 359 ? 6.290 29.245 -16.271 1.00 31.15 395 LYS A C 1
ATOM 2445 O O . LYS A 1 359 ? 5.653 30.258 -16.562 1.00 31.80 395 LYS A O 1
ATOM 2451 N N . GLU A 1 360 ? 6.709 28.978 -15.019 1.00 26.77 396 GLU A N 1
ATOM 2452 C CA . GLU A 1 360 ? 6.446 29.850 -13.866 1.00 25.76 396 GLU A CA 1
ATOM 2453 C C . GLU A 1 360 ? 7.249 31.151 -13.983 1.00 28.99 396 GLU A C 1
ATOM 2454 O O . GLU A 1 360 ? 6.772 32.202 -13.546 1.00 29.10 396 GLU A O 1
ATOM 2460 N N . ALA A 1 361 ? 8.451 31.081 -14.597 1.00 24.29 397 ALA A N 1
ATOM 2461 C CA . ALA A 1 361 ? 9.299 32.259 -14.816 1.00 23.87 397 ALA A CA 1
ATOM 2462 C C . ALA A 1 361 ? 8.650 33.151 -15.862 1.00 28.41 397 ALA A C 1
ATOM 2463 O O . ALA A 1 361 ? 8.618 34.367 -15.681 1.00 28.85 397 ALA A O 1
ATOM 2465 N N . ALA A 1 362 ? 8.060 32.540 -16.912 1.00 26.34 398 ALA A N 1
ATOM 2466 C CA . ALA A 1 362 ? 7.316 33.249 -17.957 1.00 27.51 398 ALA A CA 1
ATOM 2467 C C . ALA A 1 362 ? 6.147 34.009 -17.317 1.00 31.74 398 ALA A C 1
ATOM 2468 O O . ALA A 1 362 ? 5.958 35.193 -17.617 1.00 31.84 398 ALA A O 1
ATOM 2470 N N . TRP A 1 363 ? 5.416 33.345 -16.382 1.00 28.17 399 TRP A N 1
ATOM 2471 C CA . TRP A 1 363 ? 4.317 33.938 -15.614 1.00 28.54 399 TRP A CA 1
ATOM 2472 C C . TRP A 1 363 ? 4.813 35.108 -14.751 1.00 31.14 399 TRP A C 1
ATOM 2473 O O . TRP A 1 363 ? 4.165 36.147 -14.732 1.00 31.33 399 TRP A O 1
ATOM 2484 N N . ALA A 1 364 ? 5.965 34.947 -14.063 1.00 26.81 400 ALA A N 1
ATOM 2485 C CA . ALA A 1 364 ? 6.569 35.994 -13.227 1.00 26.43 400 ALA A CA 1
ATOM 2486 C C . ALA A 1 364 ? 6.885 37.255 -14.044 1.00 31.52 400 ALA A C 1
ATOM 2487 O O . ALA A 1 364 ? 6.668 38.361 -13.555 1.00 30.81 400 ALA A O 1
ATOM 2489 N N . ILE A 1 365 ? 7.366 37.080 -15.291 1.00 29.91 401 ILE A N 1
ATOM 2490 C CA . ILE A 1 365 ? 7.722 38.178 -16.202 1.00 30.73 401 ILE A CA 1
ATOM 2491 C C . ILE A 1 365 ? 6.451 38.887 -16.695 1.00 35.03 401 ILE A C 1
ATOM 2492 O O . ILE A 1 365 ? 6.404 40.115 -16.652 1.00 34.90 401 ILE A O 1
ATOM 2497 N N . THR A 1 366 ? 5.421 38.124 -17.119 1.00 32.62 402 THR A N 1
ATOM 2498 C CA . THR A 1 366 ? 4.152 38.691 -17.602 1.00 34.65 402 THR A CA 1
ATOM 2499 C C . THR A 1 366 ? 3.451 39.462 -16.471 1.00 37.48 402 THR A C 1
ATOM 2500 O O . THR A 1 366 ? 2.918 40.537 -16.733 1.00 38.67 402 THR A O 1
ATOM 2504 N N . ASN A 1 367 ? 3.490 38.944 -15.226 1.00 32.00 403 ASN A N 1
ATOM 2505 C CA . ASN A 1 367 ? 2.884 39.618 -14.068 1.00 32.04 403 ASN A CA 1
ATOM 2506 C C . ASN A 1 367 ? 3.610 40.943 -13.784 1.00 34.93 403 ASN A C 1
ATOM 2507 O O . ASN A 1 367 ? 2.958 41.974 -13.609 1.00 35.87 403 ASN A O 1
ATOM 2512 N N . TYR A 1 368 ? 4.957 40.909 -13.808 1.00 29.70 404 TYR A N 1
ATOM 2513 C CA . TYR A 1 368 ? 5.844 42.059 -13.617 1.00 29.16 404 TYR A CA 1
ATOM 2514 C C . TYR A 1 368 ? 5.557 43.141 -14.678 1.00 35.17 404 TYR A C 1
ATOM 2515 O O . TYR A 1 368 ? 5.397 44.303 -14.316 1.00 35.77 404 TYR A O 1
ATOM 2524 N N . THR A 1 369 ? 5.472 42.756 -15.972 1.00 32.75 405 THR A N 1
ATOM 2525 C CA . THR A 1 369 ? 5.246 43.686 -17.088 1.00 34.10 405 THR A CA 1
ATOM 2526 C C . THR A 1 369 ? 3.824 44.251 -17.102 1.00 40.61 405 THR A C 1
ATOM 2527 O O . THR A 1 369 ? 3.625 45.361 -17.605 1.00 41.46 405 THR A O 1
ATOM 2531 N N . SER A 1 370 ? 2.842 43.503 -16.559 1.00 38.34 406 SER A N 1
ATOM 2532 C CA . SER A 1 370 ? 1.444 43.946 -16.481 1.00 40.99 406 SER A CA 1
ATOM 2533 C C . SER A 1 370 ? 1.252 45.050 -15.435 1.00 44.45 406 SER A C 1
ATOM 2534 O O . SER A 1 370 ? 0.539 46.017 -15.696 1.00 45.93 406 SER A O 1
ATOM 2537 N N . GLY A 1 371 ? 1.878 44.888 -14.268 1.00 39.05 407 GLY A N 1
ATOM 2538 C CA . GLY A 1 371 ? 1.736 45.824 -13.159 1.00 38.91 407 GLY A CA 1
ATOM 2539 C C . GLY A 1 371 ? 2.875 46.794 -12.922 1.00 40.06 407 GLY A C 1
ATOM 2540 O O . GLY A 1 371 ? 2.712 47.742 -12.155 1.00 40.31 407 GLY A O 1
ATOM 2541 N N . GLY A 1 372 ? 4.018 46.567 -13.555 1.00 34.30 408 GLY A N 1
ATOM 2542 C CA . GLY A 1 372 ? 5.187 47.417 -13.365 1.00 33.22 408 GLY A CA 1
ATOM 2543 C C . GLY A 1 372 ? 5.137 48.775 -14.032 1.00 39.41 408 GLY A C 1
ATOM 2544 O O . GLY A 1 372 ? 4.366 48.990 -14.973 1.00 40.73 408 GLY A O 1
ATOM 2545 N N . THR A 1 373 ? 5.981 49.704 -13.540 1.00 35.74 409 THR A N 1
ATOM 2546 C CA . THR A 1 373 ? 6.168 51.042 -14.117 1.00 37.12 409 THR A CA 1
ATOM 2547 C C . THR A 1 373 ? 7.039 50.890 -15.370 1.00 39.86 409 THR A C 1
ATOM 2548 O O . THR A 1 373 ? 7.656 49.836 -15.553 1.00 37.30 409 THR A O 1
ATOM 2552 N N . VAL A 1 374 ? 7.130 51.944 -16.196 1.00 37.74 410 VAL A N 1
ATOM 2553 C CA . VAL A 1 374 ? 7.967 51.961 -17.402 1.00 37.38 410 VAL A CA 1
ATOM 2554 C C . VAL A 1 374 ? 9.437 51.688 -17.005 1.00 39.23 410 VAL A C 1
ATOM 2555 O O . VAL A 1 374 ? 10.063 50.818 -17.602 1.00 37.84 410 VAL A O 1
ATOM 2559 N N . GLU A 1 375 ? 9.951 52.394 -15.974 1.00 36.99 411 GLU A N 1
ATOM 2560 C CA . GLU A 1 375 ? 11.320 52.268 -15.444 1.00 36.65 411 GLU A CA 1
ATOM 2561 C C . GLU A 1 375 ? 11.623 50.824 -15.029 1.00 37.49 411 GLU A C 1
ATOM 2562 O O . GLU A 1 375 ? 12.687 50.310 -15.366 1.00 36.00 411 GLU A O 1
ATO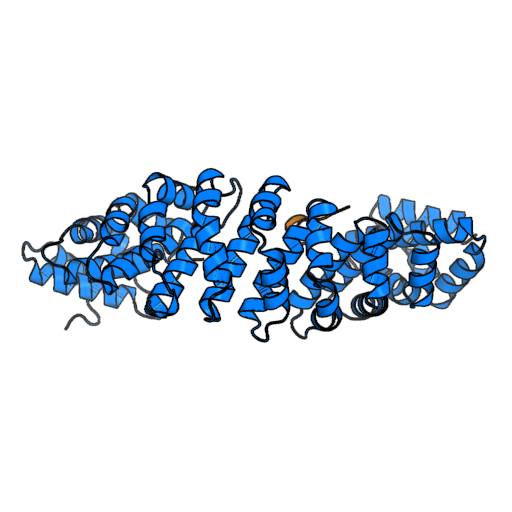M 2568 N N . GLN A 1 376 ? 10.668 50.166 -14.335 1.00 33.69 412 GLN A N 1
ATOM 2569 C CA . GLN A 1 376 ? 10.794 48.770 -13.894 1.00 31.49 412 GLN A CA 1
ATOM 2570 C C . GLN A 1 376 ? 10.846 47.822 -15.110 1.00 35.77 412 GLN A C 1
ATOM 2571 O O . GLN A 1 376 ? 11.690 46.925 -15.129 1.00 33.43 412 GLN A O 1
ATOM 2577 N N . ILE A 1 377 ? 9.995 48.061 -16.140 1.00 35.23 413 ILE A N 1
ATOM 2578 C CA . ILE A 1 377 ? 9.965 47.249 -17.370 1.00 35.53 413 ILE A CA 1
ATOM 2579 C C . ILE A 1 377 ? 11.274 47.475 -18.177 1.00 39.28 413 ILE A C 1
ATOM 2580 O O . ILE A 1 377 ? 11.842 46.507 -18.687 1.00 38.49 413 ILE A O 1
ATOM 2585 N N . VAL A 1 378 ? 11.770 48.730 -18.230 1.00 35.73 414 VAL A N 1
ATOM 2586 C CA . VAL A 1 378 ? 13.027 49.116 -18.898 1.00 35.20 414 VAL A CA 1
ATOM 2587 C C . VAL A 1 378 ? 14.203 48.345 -18.260 1.00 36.91 414 VAL A C 1
ATOM 2588 O O . VAL A 1 378 ? 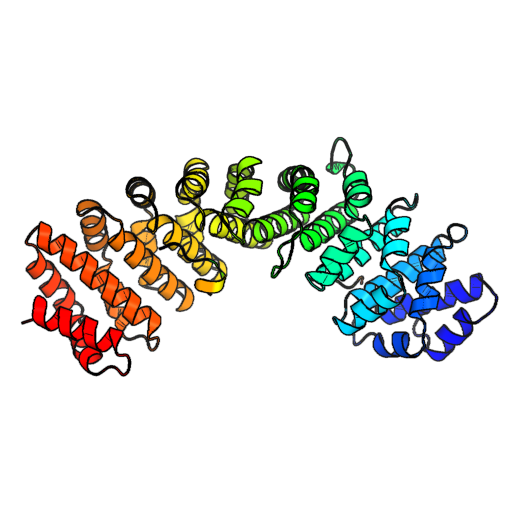15.049 47.798 -18.980 1.00 35.81 414 VAL A O 1
ATOM 2592 N N . TYR A 1 379 ? 14.210 48.272 -16.913 1.00 32.30 415 TYR A N 1
ATOM 2593 C CA . TYR A 1 379 ? 15.209 47.567 -16.104 1.00 30.42 415 TYR A CA 1
ATOM 2594 C C . TYR A 1 379 ? 15.249 46.052 -16.432 1.00 33.49 415 TYR A C 1
ATOM 2595 O O . TYR A 1 379 ? 16.337 45.461 -16.492 1.00 30.53 415 TYR A O 1
ATOM 2604 N N . LEU A 1 380 ? 14.061 45.446 -16.643 1.00 31.59 416 LEU A N 1
ATOM 2605 C CA . LEU A 1 380 ? 13.891 44.028 -16.983 1.00 31.57 416 LEU A CA 1
ATOM 2606 C C . LEU A 1 380 ? 14.586 43.700 -18.327 1.00 35.04 416 LEU A C 1
ATOM 2607 O O . LEU A 1 380 ? 15.302 42.697 -18.410 1.00 33.12 416 LEU A O 1
ATOM 2612 N N . VAL A 1 381 ? 14.422 44.581 -19.346 1.00 32.21 417 VAL A N 1
ATOM 2613 C CA . VAL A 1 381 ? 15.036 44.444 -20.676 1.00 32.41 417 VAL A CA 1
ATOM 2614 C C . VAL A 1 381 ? 16.573 44.578 -20.553 1.00 35.28 417 VAL A C 1
ATOM 2615 O O . VAL A 1 381 ? 17.306 43.792 -21.165 1.00 33.87 417 VAL A O 1
ATOM 2619 N N . HIS A 1 382 ? 17.046 45.559 -19.752 1.00 32.52 418 HIS A N 1
ATOM 2620 C CA . HIS A 1 382 ? 18.468 45.798 -19.498 1.00 33.07 418 HIS A CA 1
ATOM 2621 C C . HIS A 1 382 ? 19.140 44.591 -18.793 1.00 35.25 418 HIS A C 1
ATOM 2622 O O . HIS A 1 382 ? 20.333 44.371 -18.983 1.00 34.85 418 HIS A O 1
ATOM 2629 N N . CYS A 1 383 ? 18.370 43.796 -18.028 1.00 31.09 419 CYS A N 1
ATOM 2630 C CA . CYS A 1 383 ? 18.888 42.603 -17.346 1.00 29.99 419 CYS A CA 1
ATOM 2631 C C . CYS A 1 383 ? 18.977 41.393 -18.295 1.00 30.61 419 CYS A C 1
ATOM 2632 O O . CYS A 1 383 ? 19.466 40.341 -17.886 1.00 29.02 419 CYS A O 1
ATOM 2635 N N . GLY A 1 384 ? 18.531 41.569 -19.539 1.00 26.44 420 GLY A N 1
ATOM 2636 C CA . GLY A 1 384 ? 18.583 40.549 -20.578 1.00 26.50 420 GLY A CA 1
ATOM 2637 C C . GLY A 1 384 ? 17.403 39.600 -20.627 1.00 29.79 420 GLY A C 1
ATOM 2638 O O . GLY A 1 384 ? 17.591 38.426 -20.931 1.00 28.53 420 GLY A O 1
ATOM 2639 N N . ILE A 1 385 ? 16.174 40.094 -20.394 1.00 27.14 421 ILE A N 1
ATOM 2640 C CA . ILE A 1 385 ? 14.995 39.230 -20.404 1.00 26.89 421 ILE A CA 1
ATOM 2641 C C . ILE A 1 385 ? 14.556 38.784 -21.828 1.00 32.73 421 ILE A C 1
ATOM 2642 O O . ILE A 1 385 ? 14.005 37.693 -21.947 1.00 32.51 421 ILE A O 1
ATOM 2647 N N . ILE A 1 386 ? 14.786 39.610 -22.874 1.00 31.77 422 ILE A N 1
ATOM 2648 C CA . ILE A 1 386 ? 14.314 39.388 -24.249 1.00 33.79 422 ILE A CA 1
ATOM 2649 C C . ILE A 1 386 ? 14.791 38.047 -24.846 1.00 38.65 422 ILE A C 1
ATOM 2650 O O . ILE A 1 386 ? 13.935 37.261 -25.252 1.00 39.17 422 ILE A O 1
ATOM 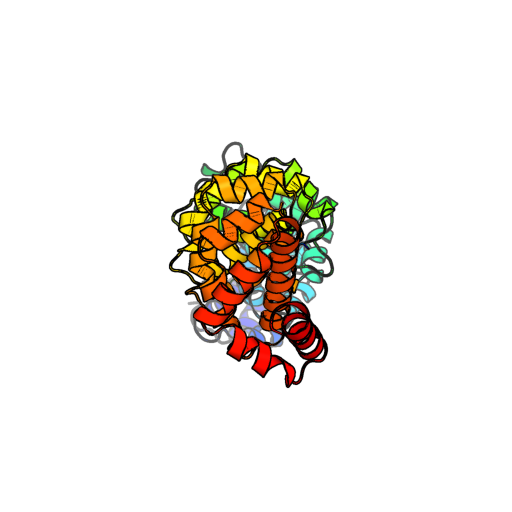2655 N N . GLU A 1 387 ? 16.117 37.797 -24.924 1.00 34.92 423 GLU A N 1
ATOM 2656 C CA . GLU A 1 387 ? 16.647 36.573 -25.530 1.00 35.30 423 GLU A CA 1
ATOM 2657 C C . GLU A 1 387 ? 16.059 35.287 -24.874 1.00 37.23 423 GLU A C 1
ATOM 2658 O O . GLU A 1 387 ? 15.485 34.504 -25.634 1.00 37.98 423 GLU A O 1
ATOM 2664 N N . PRO A 1 388 ? 16.104 35.045 -23.529 1.00 31.83 424 PRO A N 1
ATOM 2665 C CA . PRO A 1 388 ? 15.516 33.797 -23.001 1.00 31.09 424 PRO A CA 1
ATOM 2666 C C . PRO A 1 388 ? 13.991 33.729 -23.165 1.00 36.29 424 PRO A C 1
ATOM 2667 O O . PRO A 1 388 ? 13.454 32.629 -23.284 1.00 37.30 424 PRO A O 1
ATOM 2671 N N . LEU A 1 389 ? 13.304 34.889 -23.204 1.00 32.97 425 LEU A N 1
ATOM 2672 C CA . LEU A 1 389 ? 11.849 34.974 -23.400 1.00 34.47 425 LEU A CA 1
ATOM 2673 C C . LEU A 1 389 ? 11.491 34.527 -24.821 1.00 40.51 425 LEU A C 1
ATOM 2674 O O . LEU A 1 389 ? 10.526 33.784 -25.002 1.00 40.91 425 LEU A O 1
ATOM 2679 N N . MET A 1 390 ? 12.322 34.921 -25.813 1.00 37.96 426 MET A N 1
ATOM 2680 C CA . MET A 1 390 ? 12.153 34.549 -27.217 1.00 39.62 426 MET A CA 1
ATOM 2681 C C . MET A 1 390 ? 12.466 33.071 -27.449 1.00 42.81 426 MET A C 1
ATOM 2682 O O . MET A 1 390 ? 11.718 32.416 -28.168 1.00 43.84 426 MET A O 1
ATOM 2687 N N . ASN A 1 391 ? 13.557 32.544 -26.848 1.00 37.48 427 ASN A N 1
ATOM 2688 C CA . ASN A 1 391 ? 13.963 31.141 -27.001 1.00 37.50 427 ASN A CA 1
ATOM 2689 C C . ASN A 1 391 ? 12.864 30.165 -26.550 1.00 41.99 427 ASN A C 1
ATOM 2690 O O . ASN A 1 391 ? 12.739 29.081 -27.126 1.00 42.13 427 ASN A O 1
ATOM 2695 N N . LEU A 1 392 ? 12.047 30.574 -25.559 1.00 39.09 428 LEU A N 1
ATOM 2696 C CA . LEU A 1 392 ? 10.947 29.773 -25.028 1.00 39.74 428 LEU A CA 1
ATOM 2697 C C . LEU A 1 392 ? 9.711 29.753 -25.949 1.00 47.72 428 LEU A C 1
ATOM 2698 O O . LEU A 1 392 ? 8.796 28.968 -25.698 1.00 47.96 428 LEU A O 1
ATOM 2703 N N . LEU A 1 393 ? 9.695 30.564 -27.029 1.00 47.24 429 LEU A N 1
ATOM 2704 C CA . LEU A 1 393 ? 8.583 30.571 -27.983 1.00 50.26 429 LEU A CA 1
ATOM 2705 C C . LEU A 1 393 ? 8.599 29.304 -28.873 1.00 57.68 429 LEU A C 1
ATOM 2706 O O . LEU A 1 393 ? 7.614 29.031 -29.559 1.00 59.47 429 LEU A O 1
ATOM 2711 N N . SER A 1 394 ? 9.701 28.524 -28.822 1.00 55.19 430 SER A N 1
ATOM 2712 C CA . SER A 1 394 ? 9.897 27.261 -29.544 1.00 57.55 430 SER A CA 1
ATOM 2713 C C . SER A 1 394 ? 9.225 26.078 -28.826 1.00 62.72 430 SER A C 1
ATOM 2714 O O . SER A 1 394 ? 9.096 25.004 -29.417 1.00 64.11 430 SER A O 1
ATOM 2717 N N . ALA A 1 395 ? 8.838 26.265 -27.546 1.00 58.31 431 ALA A N 1
ATOM 2718 C CA . ALA A 1 395 ? 8.233 25.230 -26.704 1.00 58.20 431 ALA A CA 1
ATOM 2719 C C . ALA A 1 395 ? 6.875 24.780 -27.226 1.00 65.47 431 ALA A C 1
ATOM 2720 O O . ALA A 1 395 ? 6.094 25.602 -27.718 1.00 66.27 431 ALA A O 1
ATOM 2722 N N . LYS A 1 396 ? 6.602 23.465 -27.119 1.00 63.49 432 LYS A N 1
ATOM 2723 C CA . LYS A 1 396 ? 5.337 22.869 -27.547 1.00 65.98 432 LYS A CA 1
ATOM 2724 C C . LYS A 1 396 ? 4.378 22.823 -26.349 1.00 69.23 432 LYS A C 1
ATOM 2725 O O . LYS A 1 396 ? 4.095 21.761 -25.786 1.00 69.57 432 LYS A O 1
ATOM 2731 N N . ASP A 1 397 ? 3.925 24.019 -25.943 1.00 64.06 433 ASP A N 1
ATOM 2732 C CA . ASP A 1 397 ? 2.995 24.278 -24.844 1.00 62.46 433 ASP A CA 1
ATOM 2733 C C . ASP A 1 397 ? 2.288 25.588 -25.166 1.00 65.30 433 ASP A C 1
ATOM 2734 O O . ASP A 1 397 ? 2.923 26.644 -25.163 1.00 63.60 433 ASP A O 1
ATOM 2739 N N . THR A 1 398 ? 0.993 25.510 -25.511 1.00 62.82 434 THR A N 1
ATOM 2740 C CA . THR A 1 398 ? 0.180 26.661 -25.923 1.00 63.69 434 THR A CA 1
ATOM 2741 C C . THR A 1 398 ? 0.068 27.723 -24.821 1.00 63.63 434 THR A C 1
ATOM 2742 O O . THR A 1 398 ? 0.088 28.915 -25.135 1.00 63.30 434 THR A O 1
ATOM 2746 N N . LYS A 1 399 ? -0.023 27.292 -23.544 1.00 57.07 435 LYS A N 1
ATOM 2747 C CA . LYS A 1 399 ? -0.138 28.176 -22.382 1.00 54.27 435 LYS A CA 1
ATOM 2748 C C . LYS A 1 399 ? 1.096 29.082 -22.215 1.00 53.65 435 LYS A C 1
ATOM 2749 O O . LYS A 1 399 ? 0.915 30.284 -22.021 1.00 53.40 435 LYS A O 1
ATOM 2755 N N . ILE A 1 400 ? 2.329 28.5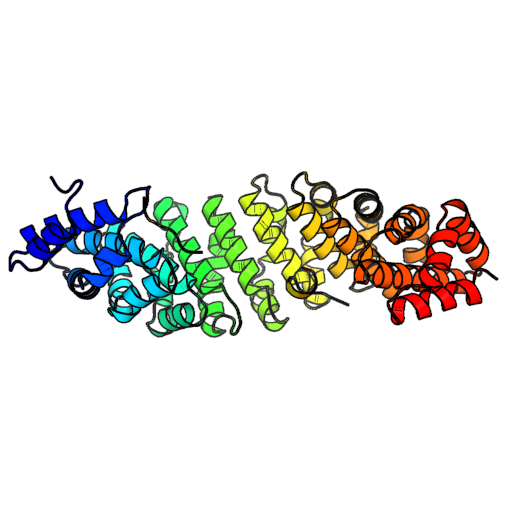31 -22.315 1.00 46.60 436 ILE A N 1
ATOM 2756 C CA . ILE A 1 400 ? 3.553 29.328 -22.155 1.00 43.65 436 ILE A CA 1
ATOM 2757 C C . ILE A 1 400 ? 3.678 30.362 -23.309 1.00 48.05 436 ILE A C 1
ATOM 2758 O O . ILE A 1 400 ? 4.074 31.497 -23.041 1.00 46.09 436 ILE A O 1
ATOM 2763 N N . ILE A 1 401 ? 3.285 29.986 -24.555 1.00 47.03 437 ILE A N 1
ATOM 2764 C CA . ILE A 1 401 ? 3.336 30.857 -25.743 1.00 48.51 437 ILE A CA 1
ATOM 2765 C C . ILE A 1 401 ? 2.418 32.080 -25.526 1.00 51.54 437 ILE A C 1
ATOM 2766 O O . ILE A 1 401 ? 2.864 33.209 -25.738 1.00 50.64 437 ILE A O 1
ATOM 2771 N N . GLN A 1 402 ? 1.171 31.849 -25.060 1.00 48.18 438 GLN A N 1
ATOM 2772 C CA . GLN A 1 402 ? 0.185 32.892 -24.745 1.00 48.63 438 GLN A CA 1
ATOM 2773 C C . GLN A 1 402 ? 0.736 33.894 -23.723 1.00 49.80 438 GLN A C 1
ATOM 2774 O O . GLN A 1 402 ? 0.629 35.103 -23.928 1.00 50.43 438 GLN A O 1
ATOM 2780 N N . VAL A 1 403 ? 1.350 33.372 -22.643 1.00 43.31 439 VAL A N 1
ATOM 2781 C CA . VAL A 1 403 ? 1.934 34.116 -21.528 1.00 40.20 439 VAL A CA 1
ATOM 2782 C C . VAL A 1 403 ? 3.122 34.971 -22.021 1.00 42.61 439 VAL A C 1
ATOM 2783 O O . VAL A 1 403 ? 3.183 36.155 -21.679 1.00 41.61 439 VAL A O 1
ATOM 2787 N N . ILE A 1 404 ? 4.027 34.393 -22.847 1.00 38.99 440 ILE A N 1
ATOM 2788 C CA . ILE A 1 404 ? 5.193 35.108 -23.388 1.00 38.12 440 ILE A CA 1
ATOM 2789 C C . ILE A 1 404 ? 4.721 36.215 -24.356 1.00 44.55 440 ILE A C 1
ATOM 2790 O O . ILE A 1 404 ? 5.191 37.346 -24.233 1.00 43.63 440 ILE A O 1
ATOM 2795 N N . LEU A 1 405 ? 3.783 35.897 -25.282 1.00 43.46 441 LEU A N 1
ATOM 2796 C CA . LEU A 1 405 ? 3.242 36.862 -26.248 1.00 46.17 441 LEU A CA 1
ATOM 2797 C C . LEU A 1 405 ? 2.615 38.072 -25.539 1.00 50.60 441 LEU A C 1
ATOM 2798 O O . LEU A 1 405 ? 2.792 39.197 -26.013 1.00 51.17 441 LEU A O 1
ATOM 2803 N N . ASP A 1 406 ? 1.945 37.844 -24.382 1.00 46.54 442 ASP A N 1
ATOM 2804 C CA . ASP A 1 406 ? 1.366 38.893 -23.538 1.00 46.58 442 ASP A CA 1
ATOM 2805 C C . ASP A 1 406 ? 2.475 39.790 -22.972 1.00 47.99 442 ASP A C 1
ATOM 2806 O O . ASP A 1 406 ? 2.332 41.014 -22.998 1.00 48.77 442 ASP A O 1
ATOM 2811 N N . ALA A 1 407 ? 3.583 39.179 -22.478 1.00 41.53 443 ALA A N 1
ATOM 2812 C CA . ALA A 1 407 ? 4.741 39.897 -21.931 1.00 39.29 443 ALA A CA 1
ATOM 2813 C C . ALA A 1 407 ? 5.399 40.790 -23.000 1.00 43.54 443 ALA A C 1
ATOM 2814 O O . ALA A 1 407 ? 5.739 41.932 -22.693 1.00 42.06 443 ALA A O 1
ATOM 2816 N N . ILE A 1 408 ? 5.513 40.293 -24.259 1.00 42.22 444 ILE A N 1
ATOM 2817 C CA . ILE A 1 408 ? 6.076 41.030 -25.409 1.00 43.81 444 ILE A CA 1
ATOM 2818 C C . ILE A 1 408 ? 5.234 42.290 -25.671 1.00 48.75 444 ILE A C 1
ATOM 2819 O O . ILE A 1 408 ? 5.797 43.376 -25.838 1.00 48.74 444 ILE A O 1
ATOM 2824 N N . SER A 1 409 ? 3.894 42.138 -25.680 1.00 46.22 445 SER A N 1
ATOM 2825 C CA . SER A 1 409 ? 2.938 43.230 -25.892 1.00 48.50 445 SER A CA 1
ATOM 2826 C C . SER A 1 409 ? 3.117 44.324 -24.822 1.00 51.32 445 SER A C 1
ATOM 2827 O O . SER A 1 409 ? 3.209 45.504 -25.170 1.00 51.72 445 SER A O 1
ATOM 2830 N N . ASN A 1 410 ? 3.214 43.915 -23.537 1.00 45.98 446 ASN A N 1
ATOM 2831 C CA . ASN A 1 410 ? 3.400 44.806 -22.389 1.00 44.93 446 ASN A CA 1
ATOM 2832 C C . ASN A 1 410 ? 4.739 45.550 -22.434 1.00 48.09 446 ASN A C 1
ATOM 2833 O O . ASN A 1 410 ? 4.782 46.718 -22.049 1.00 48.46 446 ASN A O 1
ATOM 2838 N N . ILE A 1 411 ? 5.822 44.880 -22.891 1.00 43.22 447 ILE A N 1
ATOM 2839 C CA . ILE A 1 411 ? 7.161 45.476 -23.013 1.00 41.98 447 ILE A CA 1
ATOM 2840 C C . ILE A 1 411 ? 7.121 46.525 -24.157 1.00 47.72 447 ILE A C 1
ATOM 2841 O O . ILE A 1 411 ? 7.680 47.614 -24.003 1.00 47.32 447 ILE A O 1
ATOM 2846 N N . PHE A 1 412 ? 6.413 46.211 -25.265 1.00 46.02 448 PHE A N 1
ATOM 2847 C CA . PHE A 1 412 ? 6.228 47.117 -26.401 1.00 48.64 448 PHE A CA 1
ATOM 2848 C C . PHE A 1 412 ? 5.408 48.348 -26.005 1.00 55.73 448 PHE A C 1
ATOM 2849 O O . PHE A 1 412 ? 5.683 49.441 -26.504 1.00 56.90 448 PHE A O 1
ATOM 2857 N N . GLN A 1 413 ? 4.417 48.170 -25.099 1.00 53.08 449 GLN A N 1
ATOM 2858 C CA . GLN A 1 413 ? 3.573 49.254 -24.583 1.00 55.21 449 GLN A CA 1
ATOM 2859 C C . GLN A 1 413 ? 4.413 50.259 -23.772 1.00 59.08 449 GLN A C 1
ATOM 2860 O O . GLN A 1 413 ? 4.141 51.456 -23.821 1.00 60.53 449 GLN A O 1
ATOM 2866 N N . ALA A 1 414 ? 5.443 49.768 -23.049 1.00 53.96 450 ALA A N 1
ATOM 2867 C CA . ALA A 1 414 ? 6.374 50.599 -22.282 1.00 52.88 450 ALA A CA 1
ATOM 2868 C C . ALA A 1 414 ? 7.298 51.361 -23.243 1.00 58.42 450 ALA A C 1
ATOM 2869 O O . ALA A 1 414 ? 7.514 52.562 -23.062 1.00 58.71 450 ALA A O 1
ATOM 2871 N N . ALA A 1 415 ? 7.798 50.660 -24.292 1.00 55.50 451 ALA A N 1
ATOM 2872 C CA . ALA A 1 415 ? 8.672 51.202 -25.334 1.00 56.94 451 ALA A CA 1
ATOM 2873 C C . ALA A 1 415 ? 7.962 52.295 -26.143 1.00 64.79 451 ALA A C 1
ATOM 2874 O O . ALA A 1 415 ? 8.619 53.220 -26.618 1.00 65.62 451 ALA A O 1
ATOM 2876 N N . GLU A 1 416 ? 6.621 52.190 -26.278 1.00 63.79 452 GLU A N 1
ATOM 2877 C CA . GLU A 1 416 ? 5.763 53.158 -26.967 1.00 67.26 452 GLU A CA 1
ATOM 2878 C C . GLU A 1 416 ? 5.731 54.490 -26.211 1.00 72.34 452 GLU A C 1
ATOM 2879 O O . GLU A 1 416 ? 5.690 55.547 -26.840 1.00 74.16 452 GLU A O 1
ATOM 2885 N N . LYS A 1 417 ? 5.764 54.431 -24.862 1.00 67.28 453 LYS A N 1
ATOM 2886 C CA . LYS A 1 417 ? 5.750 55.604 -23.983 1.00 67.77 453 LYS A CA 1
ATOM 2887 C C . LYS A 1 417 ? 7.095 56.351 -24.027 1.00 71.33 453 LYS A C 1
ATOM 2888 O O . LYS A 1 417 ? 7.138 57.547 -23.735 1.00 72.19 453 LYS A O 1
ATOM 2894 N N . LEU A 1 418 ? 8.179 55.650 -24.402 1.00 66.65 454 LEU A N 1
ATOM 2895 C CA . LEU A 1 418 ? 9.526 56.216 -24.509 1.00 66.11 454 LEU A CA 1
ATOM 2896 C C . LEU A 1 418 ? 9.953 56.445 -25.967 1.00 72.07 454 LEU A C 1
ATOM 2897 O O . LEU A 1 418 ? 11.018 57.024 -26.198 1.00 72.07 454 LEU A O 1
ATOM 2902 N N . GLY A 1 419 ? 9.139 55.974 -26.921 1.00 70.11 455 GLY A N 1
ATOM 2903 C CA . GLY A 1 419 ? 9.414 56.062 -28.355 1.00 71.64 455 GLY A CA 1
ATOM 2904 C C . GLY A 1 419 ? 10.623 55.233 -28.755 1.00 73.23 455 GLY A C 1
ATOM 2905 O O . GLY A 1 419 ? 11.359 55.605 -29.676 1.00 73.42 455 GLY A O 1
ATOM 2906 N N . GLU A 1 420 ? 10.839 54.103 -28.040 1.00 66.78 456 GLU A N 1
ATOM 2907 C CA . GLU A 1 420 ? 11.975 53.195 -28.212 1.00 64.61 456 GLU A CA 1
ATOM 2908 C C . GLU A 1 420 ? 11.533 51.810 -28.743 1.00 66.91 456 GLU A C 1
ATOM 2909 O O . GLU A 1 420 ? 12.233 50.817 -28.523 1.00 64.53 456 GLU A O 1
ATOM 2915 N N . THR A 1 421 ? 10.399 51.759 -29.476 1.00 64.96 457 THR A N 1
ATOM 2916 C CA . THR A 1 421 ? 9.841 50.532 -30.067 1.00 64.70 457 THR A CA 1
ATOM 2917 C C . THR A 1 421 ? 10.769 49.922 -31.118 1.00 68.39 457 THR A C 1
ATOM 2918 O O . THR A 1 421 ? 10.825 48.697 -31.234 1.00 66.61 457 THR A O 1
ATOM 2922 N N . GLU A 1 422 ? 11.483 50.779 -31.885 1.00 66.51 458 GLU A N 1
ATOM 2923 C CA . GLU A 1 422 ? 12.428 50.384 -32.933 1.00 66.69 458 GLU A CA 1
ATOM 2924 C C . GLU A 1 422 ? 13.629 49.647 -32.339 1.00 66.14 458 GLU A C 1
ATOM 2925 O O . GLU A 1 422 ? 14.035 48.621 -32.886 1.00 64.91 458 GLU A O 1
ATOM 2931 N N . LYS A 1 423 ? 14.170 50.156 -31.207 1.00 60.51 459 LYS A N 1
ATOM 2932 C CA . LYS A 1 423 ? 15.306 49.564 -30.482 1.00 57.48 459 LYS A CA 1
ATOM 2933 C C . LYS A 1 423 ? 14.950 48.151 -30.005 1.00 59.07 459 LYS A C 1
ATOM 2934 O O . LYS A 1 423 ? 15.795 47.252 -30.070 1.00 57.55 459 LYS A O 1
ATOM 2940 N N . LEU A 1 424 ? 13.683 47.960 -29.560 1.00 54.88 460 LEU A N 1
ATOM 2941 C CA . LEU A 1 424 ? 13.145 46.682 -29.098 1.00 52.95 460 LEU A CA 1
ATOM 2942 C C . LEU A 1 424 ? 12.903 45.737 -30.278 1.00 58.48 460 LEU A C 1
ATOM 2943 O O . LEU A 1 424 ? 13.187 44.544 -30.160 1.00 56.71 460 LEU A O 1
ATOM 2948 N N . SER A 1 425 ? 12.380 46.269 -31.408 1.00 58.41 461 SER A N 1
ATOM 2949 C CA . SER A 1 425 ? 12.104 45.514 -32.636 1.00 60.25 461 SER A CA 1
ATOM 2950 C C . SER A 1 425 ? 13.386 44.911 -33.220 1.00 64.82 461 SER A C 1
ATOM 2951 O O . SER A 1 425 ? 13.359 43.768 -33.671 1.00 64.63 461 SER A O 1
ATOM 2954 N N . ILE A 1 426 ? 14.506 45.667 -33.178 1.00 61.68 462 ILE A N 1
ATOM 2955 C CA . ILE A 1 426 ? 15.826 45.231 -33.649 1.00 61.70 462 ILE A CA 1
ATOM 2956 C C . ILE A 1 426 ? 16.353 44.135 -32.700 1.00 64.68 462 ILE A C 1
ATOM 2957 O O . ILE A 1 426 ? 16.880 43.124 -33.168 1.00 64.34 462 ILE A O 1
ATOM 2962 N N . MET A 1 427 ? 16.174 44.331 -31.377 1.00 60.63 463 MET A N 1
ATOM 2963 C CA . MET A 1 427 ? 16.597 43.409 -30.316 1.00 58.61 463 MET A CA 1
ATOM 2964 C C . MET A 1 427 ? 15.937 42.026 -30.455 1.00 60.60 463 MET A C 1
ATOM 2965 O O . MET A 1 427 ? 16.606 41.008 -30.260 1.00 58.68 463 MET A O 1
ATOM 2970 N N . ILE A 1 428 ? 14.637 41.999 -30.805 1.00 57.39 464 ILE A N 1
ATOM 2971 C CA . ILE A 1 428 ? 13.871 40.770 -31.013 1.00 57.17 464 ILE A CA 1
ATOM 2972 C C . ILE A 1 428 ? 14.318 40.121 -32.345 1.00 62.89 464 ILE A C 1
ATOM 2973 O O . ILE A 1 428 ? 14.429 38.896 -32.410 1.00 61.78 464 ILE A O 1
ATOM 2978 N N . GLU A 1 429 ? 14.623 40.944 -33.376 1.00 61.80 465 GLU A N 1
ATOM 2979 C CA . GLU A 1 429 ? 15.097 40.481 -34.688 1.00 63.79 465 GLU A CA 1
ATOM 2980 C C . GLU A 1 429 ? 16.465 39.778 -34.589 1.00 65.85 465 GLU A C 1
ATOM 2981 O O . GLU A 1 429 ? 16.638 38.700 -35.163 1.00 65.96 465 GLU A O 1
ATOM 2987 N N . GLU A 1 430 ? 17.420 40.394 -33.854 1.00 60.43 466 GLU A N 1
ATOM 2988 C CA . GLU A 1 430 ? 18.803 39.938 -33.677 1.00 59.04 466 GLU A CA 1
ATOM 2989 C C . GLU A 1 430 ? 18.938 38.577 -32.979 1.00 60.96 466 GLU A C 1
ATOM 2990 O O . GLU A 1 430 ? 19.840 37.821 -33.339 1.00 60.85 466 GLU A O 1
ATOM 2996 N N . CYS A 1 431 ? 18.079 38.266 -31.985 1.00 56.00 467 CYS A N 1
ATOM 2997 C CA . CYS A 1 431 ? 18.159 36.992 -31.253 1.00 54.36 467 CYS A CA 1
ATOM 2998 C C . CYS A 1 431 ? 17.272 35.892 -31.892 1.00 59.10 467 CYS A C 1
ATOM 2999 O O . CYS A 1 431 ? 17.146 34.801 -31.328 1.00 57.19 467 CYS A O 1
ATOM 3002 N N . GLY A 1 432 ? 16.712 36.181 -33.070 1.00 57.95 468 GLY A N 1
ATOM 3003 C CA . GLY A 1 432 ? 15.867 35.258 -33.822 1.00 59.38 468 GLY A CA 1
ATOM 3004 C C . GLY A 1 432 ? 14.441 35.138 -33.322 1.00 62.50 468 GLY A C 1
ATOM 3005 O O . GLY A 1 432 ? 13.769 34.143 -33.609 1.00 62.78 468 GLY A O 1
ATOM 3006 N N . GLY A 1 433 ? 13.984 36.153 -32.587 1.00 58.07 469 GLY A N 1
ATOM 3007 C CA . GLY A 1 433 ? 12.636 36.216 -32.031 1.00 57.87 469 GLY A CA 1
ATOM 3008 C C . GLY A 1 433 ? 11.574 36.508 -33.071 1.00 65.04 469 GLY A C 1
ATOM 3009 O O . GLY A 1 433 ? 10.448 36.018 -32.954 1.00 65.47 469 GLY A O 1
ATOM 3010 N N . LEU A 1 434 ? 11.932 37.310 -34.101 1.00 63.42 470 LEU A N 1
ATOM 3011 C CA . LEU A 1 434 ? 11.061 37.686 -35.218 1.00 66.35 470 LEU A CA 1
ATOM 3012 C C . LEU A 1 434 ? 10.606 36.440 -35.996 1.00 72.21 470 LEU A C 1
ATOM 3013 O O . LEU A 1 434 ? 9.419 36.326 -36.309 1.00 73.59 470 LEU A O 1
ATOM 3018 N N . ASP A 1 435 ? 11.545 35.504 -36.274 1.00 68.54 471 ASP A N 1
ATOM 3019 C CA . ASP A 1 435 ? 11.285 34.247 -36.987 1.00 70.33 471 ASP A CA 1
ATOM 3020 C C . ASP A 1 435 ? 10.303 33.355 -36.217 1.00 73.21 471 ASP A C 1
ATOM 3021 O O . ASP A 1 435 ? 9.506 32.650 -36.835 1.00 75.05 471 ASP A O 1
ATOM 3026 N N . LYS A 1 436 ? 10.355 33.403 -34.873 1.00 66.87 472 LYS A N 1
ATOM 3027 C CA . LYS A 1 436 ? 9.492 32.617 -33.989 1.00 65.75 472 LYS A CA 1
ATOM 3028 C C . LYS A 1 436 ? 8.061 33.193 -33.954 1.00 71.59 472 LYS A C 1
ATOM 3029 O O . LYS A 1 436 ? 7.114 32.420 -34.099 1.00 72.65 472 LYS A O 1
ATOM 3035 N N . ILE A 1 437 ? 7.905 34.536 -33.804 1.00 68.19 473 ILE A N 1
ATOM 3036 C CA . ILE A 1 437 ? 6.598 35.226 -33.771 1.00 69.59 473 ILE A CA 1
ATOM 3037 C C . ILE A 1 437 ? 5.886 35.075 -35.138 1.00 78.28 473 ILE A C 1
ATOM 3038 O O . ILE A 1 437 ? 4.680 34.811 -35.166 1.00 79.41 473 ILE A O 1
ATOM 3043 N N . GLU A 1 438 ? 6.639 35.217 -36.255 1.00 77.11 474 GLU A N 1
ATOM 3044 C CA . GLU A 1 438 ? 6.134 35.084 -37.628 1.00 81.23 474 GLU A CA 1
ATOM 3045 C C . GLU A 1 438 ? 5.598 33.663 -37.878 1.00 86.69 474 GLU A C 1
ATOM 3046 O O . GLU A 1 438 ? 4.575 33.514 -38.546 1.00 89.57 474 GLU A O 1
ATOM 3052 N N . ALA A 1 439 ? 6.281 32.634 -37.336 1.00 81.19 475 ALA A N 1
ATOM 3053 C CA . ALA A 1 439 ? 5.883 31.229 -37.458 1.00 82.13 475 ALA A CA 1
ATOM 3054 C C . ALA A 1 439 ? 4.610 30.935 -36.653 1.00 86.12 475 ALA A C 1
ATOM 3055 O O . ALA A 1 439 ? 3.814 30.088 -37.062 1.00 88.31 475 ALA A O 1
ATOM 3057 N N . LEU A 1 440 ? 4.407 31.659 -35.530 1.00 79.92 476 LEU A N 1
ATOM 3058 C CA . LEU A 1 440 ? 3.243 31.512 -34.649 1.00 79.24 476 LEU A CA 1
ATOM 3059 C C . LEU A 1 440 ? 1.960 32.125 -35.249 1.00 86.41 476 LEU A C 1
ATOM 3060 O O . LEU A 1 440 ? 0.886 31.972 -34.662 1.00 86.36 476 LEU A O 1
ATOM 3065 N N . GLN A 1 441 ? 2.060 32.795 -36.417 1.00 85.64 477 GLN A N 1
ATOM 3066 C CA . GLN A 1 441 ? 0.907 33.380 -37.113 1.00 89.30 477 GLN A CA 1
ATOM 3067 C C . GLN A 1 441 ? 0.029 32.274 -37.720 1.00 96.84 477 GLN A C 1
ATOM 3068 O O . GLN A 1 441 ? -1.151 32.505 -37.981 1.00 99.11 477 GLN A O 1
ATOM 3074 N N . ARG A 1 442 ? 0.614 31.075 -37.930 1.00 93.74 478 ARG A N 1
ATOM 3075 C CA . ARG A 1 442 ? -0.045 29.893 -38.494 1.00 96.80 478 ARG A CA 1
ATOM 3076 C C . ARG A 1 442 ? -0.247 28.793 -37.420 1.00 98.67 478 ARG A C 1
ATOM 3077 O O . ARG A 1 442 ? -0.399 27.616 -37.760 1.00 99.90 478 ARG A O 1
ATOM 3085 N N . HIS A 1 443 ? -0.270 29.185 -36.129 1.00 91.92 479 HIS A N 1
ATOM 3086 C CA . HIS A 1 443 ? -0.458 28.277 -34.993 1.00 89.49 479 HIS A CA 1
ATOM 3087 C C . HIS A 1 443 ? -1.925 27.830 -34.884 1.00 96.01 479 HIS A C 1
ATOM 3088 O O . HIS A 1 443 ? -2.824 28.558 -35.316 1.00 97.94 479 HIS A O 1
ATOM 3095 N N . GLU A 1 444 ? -2.155 26.634 -34.301 1.00 92.40 480 GLU A N 1
ATOM 3096 C CA . GLU A 1 444 ? -3.478 26.018 -34.120 1.00 94.87 480 GLU A CA 1
ATOM 3097 C C . GLU A 1 444 ? -4.386 26.809 -33.163 1.00 97.25 480 GLU A C 1
ATOM 3098 O O . GLU A 1 444 ? -5.602 26.825 -33.370 1.00 99.65 480 GLU A O 1
ATOM 3104 N N . ASN A 1 445 ? -3.809 27.444 -32.120 1.00 89.49 481 ASN A N 1
ATOM 3105 C CA . ASN A 1 445 ? -4.568 28.218 -31.133 1.00 88.11 481 ASN A CA 1
ATOM 3106 C C . ASN A 1 445 ? -4.952 29.601 -31.674 1.00 93.12 481 ASN A C 1
ATOM 3107 O O . ASN A 1 445 ? -4.122 30.285 -32.277 1.00 92.08 481 ASN A O 1
ATOM 3112 N N . GLU A 1 446 ? -6.217 30.002 -31.426 1.00 91.33 482 GLU A N 1
ATOM 3113 C CA . GLU A 1 446 ? -6.834 31.265 -31.843 1.00 93.05 482 GLU A CA 1
ATOM 3114 C C . GLU A 1 446 ? -6.130 32.489 -31.224 1.00 92.51 482 GLU A C 1
ATOM 3115 O O . GLU A 1 446 ? -5.758 33.407 -31.960 1.00 92.85 482 GLU A O 1
ATOM 3121 N N . SER A 1 447 ? -5.981 32.508 -29.882 1.00 84.86 483 SER A N 1
ATOM 3122 C CA . SER A 1 447 ? -5.365 33.602 -29.127 1.00 81.46 483 SER A CA 1
ATOM 3123 C C . SER A 1 447 ? -3.901 33.837 -29.538 1.00 81.44 483 SER A C 1
ATOM 3124 O O . SER A 1 447 ? -3.490 34.993 -29.640 1.00 80.30 483 SER A O 1
ATOM 3127 N N . VAL A 1 448 ? -3.135 32.751 -29.800 1.00 76.08 484 VAL A N 1
ATOM 3128 C CA . VAL A 1 448 ? -1.723 32.797 -30.220 1.00 73.71 484 VAL A CA 1
ATOM 3129 C C . VAL A 1 448 ? -1.637 33.438 -31.617 1.00 79.77 484 VAL A C 1
ATOM 3130 O O . VAL A 1 448 ? -0.849 34.363 -31.816 1.00 77.81 484 VAL A O 1
ATOM 3134 N N . TYR A 1 449 ? -2.474 32.950 -32.558 1.00 80.39 485 TYR A N 1
ATOM 3135 C CA . TYR A 1 449 ? -2.600 33.405 -33.947 1.00 83.62 485 TYR A CA 1
ATOM 3136 C C . TYR A 1 449 ? -2.909 34.914 -34.004 1.00 86.63 485 TYR A C 1
ATOM 3137 O O . TYR A 1 449 ? -2.250 35.632 -34.753 1.00 86.56 485 TYR A O 1
ATOM 3146 N N . LYS A 1 450 ? -3.875 35.382 -33.186 1.00 82.31 486 LYS A N 1
ATOM 3147 C CA . LYS A 1 450 ? -4.307 36.781 -33.106 1.00 82.66 486 LYS A CA 1
ATOM 3148 C C . LYS A 1 450 ? -3.222 37.698 -32.519 1.00 82.22 486 LYS A C 1
ATOM 3149 O O . LYS A 1 450 ? -2.967 38.760 -33.089 1.00 82.95 486 LYS A O 1
ATOM 3155 N N . ALA A 1 451 ? -2.595 37.294 -31.389 1.00 74.27 487 ALA A N 1
ATOM 3156 C CA . ALA A 1 451 ? -1.551 38.059 -30.693 1.00 70.44 487 ALA A CA 1
ATOM 3157 C C . ALA A 1 451 ? -0.272 38.192 -31.526 1.00 72.80 487 ALA A C 1
ATOM 3158 O O . ALA A 1 451 ? 0.323 39.270 -31.540 1.00 71.36 487 ALA A O 1
ATOM 3160 N N . SER A 1 452 ? 0.141 37.105 -32.215 1.00 69.73 488 SER A N 1
ATOM 3161 C CA . SER A 1 452 ? 1.343 37.074 -33.053 1.00 69.54 488 SER A CA 1
ATOM 3162 C C . SER A 1 452 ? 1.176 37.935 -34.317 1.00 76.16 488 SER A C 1
ATOM 3163 O O . SER A 1 452 ? 2.114 38.642 -34.686 1.00 74.78 488 SER A O 1
ATOM 3166 N N . LEU A 1 453 ? -0.017 37.895 -34.959 1.00 76.37 489 LEU A N 1
ATOM 3167 C CA . LEU A 1 453 ? -0.342 38.698 -36.146 1.00 79.73 489 LEU A CA 1
ATOM 3168 C C . LEU A 1 453 ? -0.337 40.193 -35.784 1.00 82.64 489 LEU A C 1
ATOM 3169 O O . LEU A 1 453 ? 0.153 41.008 -36.568 1.00 83.28 489 LEU A O 1
ATOM 3174 N N . ASN A 1 454 ? -0.853 40.530 -34.580 1.00 77.42 490 ASN A N 1
ATOM 3175 C CA . ASN A 1 454 ? -0.937 41.887 -34.032 1.00 76.88 490 ASN A CA 1
ATOM 3176 C C . ASN A 1 454 ? 0.452 42.517 -33.859 1.00 77.40 490 ASN A C 1
ATOM 3177 O O . ASN A 1 454 ? 0.645 43.660 -34.274 1.00 78.32 490 ASN A O 1
ATOM 3182 N N . LEU A 1 455 ? 1.411 41.769 -33.263 1.00 69.76 491 LEU A N 1
ATOM 3183 C CA . LEU A 1 455 ? 2.782 42.226 -33.003 1.00 66.61 491 LEU A CA 1
ATOM 3184 C C . LEU A 1 455 ? 3.569 42.455 -34.298 1.00 71.90 491 LEU A C 1
ATOM 3185 O O . LEU A 1 455 ? 4.348 43.408 -34.363 1.00 70.81 491 LEU A O 1
ATOM 3190 N N . ILE A 1 456 ? 3.368 41.589 -35.317 1.00 70.77 492 ILE A N 1
ATOM 3191 C CA . ILE A 1 456 ? 4.032 41.703 -36.622 1.00 72.85 492 ILE A CA 1
ATOM 3192 C C . ILE A 1 456 ? 3.514 42.962 -37.340 1.00 80.55 492 ILE A C 1
ATOM 3193 O O . ILE A 1 456 ? 4.321 43.760 -37.812 1.00 80.70 492 ILE A O 1
ATOM 3198 N N . GLU A 1 457 ? 2.182 43.154 -37.376 1.00 79.94 493 GLU A N 1
ATOM 3199 C CA . GLU A 1 457 ? 1.524 44.291 -38.029 1.00 83.60 493 GLU A CA 1
ATOM 3200 C C . GLU A 1 457 ? 1.815 45.636 -37.346 1.00 86.74 493 GLU A C 1
ATOM 3201 O O . GLU A 1 457 ? 1.888 46.657 -38.034 1.00 88.82 493 GLU A O 1
ATOM 3207 N N . LYS A 1 458 ? 1.966 45.641 -36.009 1.00 79.99 494 LYS A N 1
ATOM 3208 C CA . LYS A 1 458 ? 2.181 46.865 -35.233 1.00 78.68 494 LYS A CA 1
ATOM 3209 C C . LYS A 1 458 ? 3.657 47.280 -35.107 1.00 79.68 494 LYS A C 1
ATOM 3210 O O . LYS A 1 458 ? 3.923 48.485 -35.037 1.00 79.82 494 LYS A O 1
ATOM 3216 N N . TYR A 1 459 ? 4.605 46.314 -35.051 1.00 73.10 495 TYR A N 1
ATOM 3217 C CA . TYR A 1 459 ? 6.018 46.643 -34.820 1.00 70.48 495 TYR A CA 1
ATOM 3218 C C . TYR A 1 459 ? 7.033 46.011 -35.799 1.00 75.71 495 TYR A C 1
ATOM 3219 O O . TYR A 1 459 ? 8.207 46.399 -35.757 1.00 73.89 495 TYR A O 1
ATOM 3228 N N . PHE A 1 460 ? 6.620 45.055 -36.654 1.00 74.84 496 PHE A N 1
ATOM 3229 C CA . PHE A 1 460 ? 7.573 44.410 -37.565 1.00 75.44 496 PHE A CA 1
ATOM 3230 C C . PHE A 1 460 ? 7.147 44.520 -39.048 1.00 84.24 496 PHE A C 1
ATOM 3231 O O . PHE A 1 460 ? 7.289 43.558 -39.810 1.00 85.25 496 PHE A O 1
ATOM 3239 N N . SER A 1 461 ? 6.663 45.709 -39.460 1.00 83.38 497 SER A N 1
ATOM 3240 C CA . SER A 1 461 ? 6.224 45.971 -40.834 1.00 117.00 497 SER A CA 1
ATOM 3241 C C . SER A 1 461 ? 6.567 47.398 -41.269 1.00 143.61 497 SER A C 1
ATOM 3242 O O . SER A 1 461 ? 6.313 48.354 -40.538 1.00 102.96 497 SER A O 1
ATOM 3245 N N . ARG B 2 3 ? -4.044 38.982 -10.727 1.00 40.44 3 ARG B N 1
ATOM 3246 C CA . ARG B 2 3 ? -3.202 38.109 -11.547 1.00 39.67 3 ARG B CA 1
ATOM 3247 C C . ARG B 2 3 ? -2.542 36.985 -10.695 1.00 40.71 3 ARG B C 1
ATOM 3248 O O . ARG B 2 3 ? -1.703 36.236 -11.207 1.00 39.95 3 ARG B O 1
ATOM 3256 N N . LYS B 2 4 ? -2.952 36.865 -9.410 1.00 35.41 4 LYS B N 1
ATOM 3257 C CA . LYS B 2 4 ? -2.474 35.847 -8.463 1.00 34.11 4 LYS B CA 1
ATOM 3258 C C . LYS B 2 4 ? -2.977 34.479 -8.867 1.00 36.06 4 LYS B C 1
ATOM 3259 O O . LYS B 2 4 ? -4.138 34.347 -9.267 1.00 35.42 4 LYS B O 1
ATOM 3265 N N . ARG B 2 5 ? -2.115 33.462 -8.777 1.00 31.03 5 ARG B N 1
ATOM 3266 C CA . ARG B 2 5 ? -2.519 32.101 -9.125 1.00 30.65 5 ARG B CA 1
ATOM 3267 C C . ARG B 2 5 ? -2.218 31.146 -7.975 1.00 34.31 5 ARG B C 1
ATOM 3268 O O . ARG B 2 5 ? -1.069 31.069 -7.513 1.00 33.14 5 ARG B O 1
ATOM 3276 N N . GLY B 2 6 ? -3.251 30.414 -7.545 1.00 30.40 6 GLY B N 1
ATOM 3277 C CA . GLY B 2 6 ? -3.144 29.399 -6.501 1.00 29.86 6 GLY B CA 1
ATOM 3278 C C . GLY B 2 6 ? -2.363 28.197 -6.998 1.00 32.63 6 GLY B C 1
ATOM 3279 O O . GLY B 2 6 ? -2.170 28.048 -8.209 1.00 31.39 6 GLY B O 1
ATOM 3280 N N . TYR B 2 7 ? -1.903 27.331 -6.070 1.00 30.35 7 TYR B N 1
ATOM 3281 C CA . TYR B 2 7 ? -1.110 26.140 -6.395 1.00 30.83 7 TYR B CA 1
ATOM 3282 C C . TYR B 2 7 ? -1.775 25.268 -7.484 1.00 36.01 7 TYR B C 1
ATOM 3283 O O . TYR B 2 7 ? -1.082 24.843 -8.412 1.00 35.06 7 TYR B O 1
ATOM 3292 N N . SER B 2 8 ? -3.102 25.008 -7.372 1.00 33.95 8 SER B N 1
ATOM 3293 C CA . SER B 2 8 ? -3.838 24.167 -8.331 1.00 34.30 8 SER B CA 1
ATOM 3294 C C . SER B 2 8 ? -3.927 24.831 -9.715 1.00 38.07 8 SER B C 1
ATOM 3295 O O . SER B 2 8 ? -3.833 24.133 -10.727 1.00 37.55 8 SER B O 1
ATOM 3298 N N . VAL B 2 9 ? -4.057 26.173 -9.754 1.00 35.08 9 VAL B N 1
ATOM 3299 C CA . VAL B 2 9 ? -4.107 26.950 -10.999 1.00 35.65 9 VAL B CA 1
ATOM 3300 C C . VAL B 2 9 ? -2.730 26.874 -11.698 1.00 40.39 9 VAL B C 1
ATOM 3301 O O . VAL B 2 9 ? -2.676 26.663 -12.913 1.00 41.19 9 VAL B O 1
ATOM 3305 N N . ALA B 2 10 ? -1.630 26.991 -10.924 1.00 35.76 10 ALA B N 1
ATOM 3306 C CA . ALA B 2 10 ? -0.272 26.933 -11.470 1.00 34.89 10 ALA B CA 1
ATOM 3307 C C . ALA B 2 10 ? 0.125 25.510 -11.885 1.00 37.19 10 ALA B C 1
ATOM 3308 O O . ALA B 2 10 ? 0.609 25.309 -13.000 1.00 36.90 10 ALA B O 1
ATOM 3310 N N . PHE B 2 11 ? -0.084 24.530 -10.995 1.00 32.65 11 PHE B N 1
ATOM 3311 C CA . PHE B 2 11 ? 0.331 23.152 -11.229 1.00 28.94 11 PHE B CA 1
ATOM 3312 C C . PHE B 2 11 ? -0.847 22.201 -11.287 1.00 68.92 11 PHE B C 1
ATOM 3313 O O . PHE B 2 11 ? -0.696 21.125 -11.853 1.00 39.48 11 PHE B O 1
ATOM 3321 N N . ARG C 2 3 ? -1.930 11.943 4.610 1.00 38.50 3 ARG C N 1
ATOM 3322 C CA . ARG C 2 3 ? -1.015 10.816 4.651 1.00 38.39 3 ARG C CA 1
ATOM 3323 C C . ARG C 2 3 ? -1.527 9.818 5.683 1.00 40.91 3 ARG C C 1
ATOM 3324 O O . ARG C 2 3 ? -2.218 10.186 6.619 1.00 40.04 3 ARG C O 1
ATOM 3332 N N . LYS C 2 4 ? -1.189 8.553 5.483 1.00 36.17 4 LYS C N 1
ATOM 3333 C CA . LYS C 2 4 ? -1.434 7.505 6.449 1.00 35.87 4 LYS C CA 1
ATOM 3334 C C . LYS C 2 4 ? -0.096 6.831 6.711 1.00 40.62 4 LYS C C 1
ATOM 3335 O O . LYS C 2 4 ? 0.763 6.818 5.847 1.00 40.71 4 LYS C O 1
ATOM 3341 N N . ARG C 2 5 ? 0.082 6.278 7.902 1.00 37.74 5 ARG C N 1
ATOM 3342 C CA . ARG C 2 5 ? 1.343 5.644 8.266 1.00 37.82 5 ARG C CA 1
ATOM 3343 C C . ARG C 2 5 ? 1.129 4.333 9.005 1.00 40.71 5 ARG C C 1
ATOM 3344 O O . ARG C 2 5 ? 0.338 4.253 9.931 1.00 39.08 5 ARG C O 1
ATOM 3352 N N . GLY C 2 6 ? 1.853 3.308 8.585 1.00 37.66 6 GLY C N 1
ATOM 3353 C CA . GLY C 2 6 ? 1.835 2.035 9.270 1.00 37.59 6 GLY C CA 1
ATOM 3354 C C . GLY C 2 6 ? 2.810 2.058 10.432 1.00 40.49 6 GLY C C 1
ATOM 3355 O O . GLY C 2 6 ? 3.813 2.751 10.396 1.00 39.38 6 GLY C O 1
ATOM 3356 N N . TYR C 2 7 ? 2.499 1.295 11.468 1.00 36.64 7 TYR C N 1
ATOM 3357 C CA . TYR C 2 7 ? 3.371 1.151 12.618 1.00 36.11 7 TYR C CA 1
ATOM 3358 C C . TYR C 2 7 ? 4.204 -0.123 12.463 1.00 40.27 7 TYR C C 1
ATOM 3359 O O . TYR C 2 7 ? 3.703 -1.234 12.594 1.00 39.47 7 TYR C O 1
ATOM 3368 N N . SER C 2 8 ? 5.477 0.074 12.154 1.00 37.40 8 SER C N 1
ATOM 3369 C CA . SER C 2 8 ? 6.460 -0.994 12.003 1.00 68.18 8 SER C CA 1
ATOM 3370 C C . SER C 2 8 ? 6.321 -1.714 10.678 1.00 100.38 8 SER C C 1
ATOM 3371 O O . SER C 2 8 ? 6.958 -1.339 9.703 1.00 65.19 8 SER C O 1
#

GO terms:
  GO:0010494 cytoplasmic stress granule (C, IDA)
  GO:0005515 protein binding (F, IPI)
  GO:0061608 nuclear import signal receptor activity (F, IDA)
  GO:0006606 protein import into nucleus (P, IDA)
  GO:1903902 positive regulation of viral life cycle (P, IMP)
  GO:0075506 entry of viral genome into host nucleus through nuclear pore complex via importin (P, IMP)
  GO:0005654 nucleoplasm (C, TAS)
  GO:0005829 cytosol (C, TAS)
  GO:0140297 DNA-binding transcription factor binding (F, IPI)
  GO:0098978 glutamatergic synapse (C, IDA)
  GO:0098978 glutamatergic synapse (C, IMP)
  GO:0014069 postsynaptic density (C, IDA)
  GO:0099527 postsynapse to nucleus signaling pathway (P, IDA)
  GO:0099527 postsynapse to nucleus signaling pathway (P, IMP)
  GO:0014069 postsynaptic density (C, IEP)

CATH classification: 1.25.10.10

Radius of gyration: 27.79 Å; Cα contacts (8 Å, |Δi|>4): 668; chains: 3; bounding box: 37×76×74 Å